Protein AF-A0A553FHE6-F1 (afdb_monomer_lite)

pLDDT: mean 83.71, std 19.69, range [24.98, 98.69]

Foldseek 3Di:
DDDDDPPPDPDDDDDDDDDDDPPDPDPDQPFWFKDWFDKAFFALQAFAFEAAQDVVDQDFALLPDPLNLLLLLLLLHAEYEPPGDPQQLQAQQQLQGRPVVSVCSVGRHHHLLSCLSSCQSRVHAYAAAHNPQPYDLVRNLVSVLVNQLSQHDAAHYEDHEDLLDQAPPNDGSCVQDVALLSVLQVVLVSVVVCCVQRVNHAYEYEAELDADPDCPDRNLCNQVNNPVRHPRHAAYEYEEEQEPDPPDPVSPDDLPDDDDLLDDDLVNLVVVLCCCPVPPLSLLCLLCRLLQRSVVSVPRPSDDHDPRHAYANNEYAYDYSHLQQFQFLSRLNSRLSNVLNQVQPNRYHHHHYHRSCQQFDQAQCPSVSNPYCPVDDQRADGSFTTSNSVSSSQVSVQANQFRMKTWMDTVSADWRDHDPGDIDGQKTKMKTFDPFFIKMKMFRSAQAKRKHQCCSLPDWFWKKWKKDAPDRRDRCRHNVRIDIDIDTDDRMDIHHHSIMMMTGGSRDGPDPPPPPDFRAWDFQRQEAEFEDELADKFKAACVLGTDGPPVVWDKDKAWIRDFDPQWGADPRRIIIGDNNVPDAFDWTWTKMKMATPVGHIDIHIYTYGYHHQQDQQCPLPDGNVRCRVVNAGSNDQQRNPLPDGPVPFPCSSDSPDGPVVVVVVVVVVVVPDDDDDDDDDDDDDDDDDDPPPPPPVPVVVPPPPPDD

Radius of gyration: 31.03 Å; chains: 1; bounding box: 68×96×119 Å

Sequence (708 aa):
MFLDQAKLSRIATAIAFASLNAISTSASAADISVDIGTISQVPPTMIGANTVTRQHLPHHQPWYDDLSINTLTNTNFNLLRYPGGSLGNKFDWTLGVQKQYAHLVDTRQYLPEHTKVATDATDGKTVWMLNVYNETLADTLAALKKARDKGVEVKYIELGNEFYFGTPGGLDYSDEFATGTDYGLEMNTWIAALKAEFPDAVFAVPMTRSPNNDETTRKSKWNDDVDAALIDYDAFTIHVYADISPKDAVTKEFMYAGFDYATLTASEQQAQRDHFTDNADAVKYILGLAEATYDGYLAHPNLWYPEDKDIWFTEFGMRYYPHAVKGTWVEALADFTLYKKLLSQPNATMATEQQFIDLAHGSTSTYANVAIDVGQDLTTTVGALTAEGHAVKAISAMSRDKEIMSTLSFPQASVISPENIAPYSALSGLMFSDSNSSNAVIANLSGQVQTINAASFGAQGAIVTVINAANFYTFITDDSDVTYTSSTMGATLDIPAYALVTIENINSSLDPKDGSINYTPKFTATRIDEAASNSLSHSFNMNRYVNDQNTSDTLTFSLTGVNPSWASINGAGHLEFNATSESIGTTDEIYVRVVDSKGATDYVTFDVEIVDGSIDTDGDNLINDDEFALGLNALNKDTDGDGINDDVDVYPLDADKNESEEKEQEQEQEQATPPVPEVEEKSSGGGSTSLFILLQLAVLTLFRKIKK

Structure (mmCIF, N/CA/C/O backbone):
data_AF-A0A553FHE6-F1
#
_entry.id   AF-A0A553FHE6-F1
#
loop_
_atom_site.group_PDB
_atom_site.id
_atom_site.type_symbol
_atom_site.label_atom_id
_atom_site.label_alt_id
_atom_site.label_comp_id
_atom_site.label_asym_id
_atom_site.label_entity_id
_atom_site.label_seq_id
_atom_site.pdbx_PDB_ins_code
_atom_site.Cartn_x
_atom_site.Cartn_y
_atom_site.Cartn_z
_atom_site.occupancy
_atom_site.B_iso_or_equiv
_atom_site.auth_seq_id
_atom_site.auth_comp_id
_atom_site.auth_asym_id
_atom_site.auth_atom_id
_atom_site.pdbx_PDB_model_num
ATOM 1 N N . MET A 1 1 ? -4.725 1.345 68.237 1.00 30.89 1 MET A N 1
ATOM 2 C CA . MET A 1 1 ? -3.302 1.090 67.918 1.00 30.89 1 MET A CA 1
ATOM 3 C C . MET A 1 1 ? -3.188 -0.396 67.604 1.00 30.89 1 MET A C 1
ATOM 5 O O . MET A 1 1 ? -3.146 -1.175 68.540 1.00 30.89 1 MET A O 1
ATOM 9 N N . PHE A 1 2 ? -3.590 -0.844 66.413 1.00 34.97 2 PHE A N 1
ATOM 10 C CA . PHE A 1 2 ? -2.972 -0.741 65.071 1.00 34.97 2 PHE A CA 1
ATOM 11 C C . PHE A 1 2 ? -1.917 -1.824 64.813 1.00 34.97 2 PHE A C 1
ATOM 13 O O . PHE A 1 2 ? -0.895 -1.816 65.490 1.00 34.97 2 PHE A O 1
ATOM 20 N N . LEU A 1 3 ? -2.225 -2.680 63.823 1.00 27.50 3 LEU A N 1
ATOM 21 C CA . LEU A 1 3 ? -1.398 -3.532 62.937 1.00 27.50 3 LEU A CA 1
ATOM 22 C C . LEU A 1 3 ? -2.197 -4.823 62.654 1.00 27.50 3 LEU A C 1
ATOM 24 O O . LEU A 1 3 ? -2.210 -5.730 63.476 1.00 27.50 3 LEU A O 1
ATOM 28 N N . ASP A 1 4 ? -3.176 -4.807 61.748 1.00 29.78 4 ASP A N 1
ATOM 29 C CA . ASP A 1 4 ? -3.150 -4.767 60.267 1.00 29.78 4 ASP A CA 1
ATOM 30 C C . ASP A 1 4 ? -3.249 -6.185 59.660 1.00 29.78 4 ASP A C 1
ATOM 32 O O . ASP A 1 4 ? -2.328 -6.998 59.718 1.00 29.78 4 ASP A O 1
ATOM 36 N N . GLN A 1 5 ? -4.449 -6.474 59.144 1.00 30.34 5 GLN A N 1
ATOM 37 C CA . GLN A 1 5 ? -4.951 -7.757 58.638 1.00 30.34 5 GLN A CA 1
ATOM 38 C C . GLN A 1 5 ? -4.689 -7.954 57.128 1.00 30.34 5 GLN A C 1
ATOM 40 O O . GLN A 1 5 ? -5.348 -8.766 56.486 1.00 30.34 5 GLN A O 1
ATOM 45 N N . ALA A 1 6 ? -3.724 -7.251 56.535 1.00 30.56 6 ALA A N 1
ATOM 46 C CA . ALA A 1 6 ? -3.589 -7.171 55.078 1.00 30.56 6 ALA A CA 1
ATOM 47 C C . ALA A 1 6 ? -2.609 -8.161 54.397 1.00 30.56 6 ALA A C 1
ATOM 49 O O . ALA A 1 6 ? -2.250 -7.924 53.246 1.00 30.56 6 ALA A O 1
ATOM 50 N N . LYS A 1 7 ? -2.136 -9.256 55.025 1.00 30.44 7 LYS A N 1
ATOM 51 C CA . LYS A 1 7 ? -1.043 -10.065 54.412 1.00 30.44 7 LYS A CA 1
ATOM 52 C C . LYS A 1 7 ? -1.138 -11.594 54.349 1.00 30.44 7 LYS A C 1
ATOM 54 O O . LYS A 1 7 ? -0.184 -12.206 53.884 1.00 30.44 7 LYS A O 1
ATOM 59 N N . LEU A 1 8 ? -2.250 -12.243 54.696 1.00 27.20 8 LEU A N 1
ATOM 60 C CA . LEU A 1 8 ? -2.337 -13.716 54.624 1.00 27.20 8 LEU A CA 1
ATOM 61 C C . LEU A 1 8 ? -3.706 -14.206 54.123 1.00 27.20 8 LEU A C 1
ATOM 63 O O . LEU A 1 8 ? -4.496 -14.718 54.905 1.00 27.20 8 LEU A O 1
ATOM 67 N N . SER A 1 9 ? -3.990 -14.035 52.824 1.00 26.91 9 SER A N 1
ATOM 68 C CA . SER A 1 9 ? -5.034 -14.791 52.091 1.00 26.91 9 SER A CA 1
ATOM 69 C C . SER A 1 9 ? -4.951 -14.590 50.559 1.00 26.91 9 SER A C 1
ATOM 71 O O . SER A 1 9 ? -5.966 -14.478 49.874 1.00 26.91 9 SER A O 1
ATOM 73 N N . ARG A 1 10 ? -3.740 -14.521 49.993 1.00 31.53 10 ARG A N 1
ATOM 74 C CA . ARG A 1 10 ? -3.507 -14.742 48.555 1.00 31.53 10 ARG A CA 1
ATOM 75 C C . ARG A 1 10 ? -2.786 -16.085 48.444 1.00 31.53 10 ARG A C 1
ATOM 77 O O . ARG A 1 10 ? -1.703 -16.190 49.004 1.00 31.53 10 ARG A O 1
ATOM 84 N N . ILE A 1 11 ? -3.448 -17.072 47.829 1.00 31.45 11 ILE A N 1
ATOM 85 C CA . ILE A 1 11 ? -2.994 -18.365 47.252 1.00 31.45 11 ILE A CA 1
ATOM 86 C C . ILE A 1 11 ? -4.160 -19.371 47.390 1.00 31.45 11 ILE A C 1
ATOM 88 O O . ILE A 1 11 ? -4.282 -20.071 48.391 1.00 31.45 11 ILE A O 1
ATOM 92 N N . ALA A 1 12 ? -5.052 -19.342 46.393 1.00 25.69 12 ALA A N 1
ATOM 93 C CA . ALA A 1 12 ? -5.982 -20.388 45.927 1.00 25.69 12 ALA A CA 1
ATOM 94 C C . ALA A 1 12 ? -6.816 -19.734 44.795 1.00 25.69 12 ALA A C 1
ATOM 96 O O . ALA A 1 12 ? -7.727 -18.963 45.075 1.00 25.69 12 ALA A O 1
ATOM 97 N N . THR A 1 13 ? -6.339 -19.719 43.544 1.00 25.38 13 THR A N 1
ATOM 98 C CA . THR A 1 13 ? -6.648 -20.732 42.505 1.00 25.38 13 THR A CA 1
ATOM 99 C C . THR A 1 13 ? -8.164 -20.810 42.276 1.00 25.38 13 THR A C 1
ATOM 101 O O . THR A 1 13 ? -8.889 -21.299 43.132 1.00 25.38 13 THR A O 1
ATOM 104 N N . ALA A 1 14 ? -8.690 -20.104 41.271 1.00 31.12 14 ALA A N 1
ATOM 105 C CA . ALA A 1 14 ? -8.904 -20.593 39.900 1.00 31.12 14 ALA A CA 1
ATOM 106 C C . ALA A 1 14 ? -9.885 -21.782 39.829 1.00 31.12 14 ALA A C 1
ATOM 108 O O . ALA A 1 14 ? -9.728 -22.762 40.550 1.00 31.12 14 ALA A O 1
ATOM 109 N N . ILE A 1 15 ? -10.839 -21.686 38.890 1.00 29.97 15 ILE A N 1
ATOM 110 C CA . ILE A 1 15 ? -11.952 -22.611 38.579 1.00 29.97 15 ILE A CA 1
ATOM 111 C C . ILE A 1 15 ? -13.249 -22.333 39.366 1.00 29.97 15 ILE A C 1
ATOM 113 O O . ILE A 1 15 ? -13.524 -22.970 40.376 1.00 29.97 15 ILE A O 1
ATOM 117 N N . ALA A 1 16 ? -14.081 -21.420 38.844 1.00 24.98 16 ALA A N 1
ATOM 118 C CA . ALA A 1 16 ? -15.548 -21.450 38.983 1.00 24.98 16 ALA A CA 1
ATOM 119 C C . ALA A 1 16 ? -16.230 -20.430 38.040 1.00 24.98 16 ALA A C 1
ATOM 121 O O . ALA A 1 16 ? -16.912 -19.517 38.489 1.00 24.98 16 ALA A O 1
ATOM 122 N N . PHE A 1 17 ? -16.068 -20.590 36.726 1.00 28.86 17 PHE A N 1
ATOM 123 C CA . PHE A 1 17 ? -17.049 -20.088 35.756 1.00 28.86 17 PHE A CA 1
ATOM 124 C C . PHE A 1 17 ? -17.488 -21.267 34.892 1.00 28.86 17 PHE A C 1
ATOM 126 O O . PHE A 1 17 ? -16.955 -21.524 33.820 1.00 28.86 17 PHE A O 1
ATOM 133 N N . ALA A 1 18 ? -18.432 -22.039 35.424 1.00 29.94 18 ALA A N 1
ATOM 134 C CA . ALA A 1 18 ? -19.189 -23.020 34.669 1.00 29.94 18 ALA A CA 1
ATOM 135 C C . ALA A 1 18 ? -20.633 -23.034 35.182 1.00 29.94 18 ALA A C 1
ATOM 137 O O . ALA A 1 18 ? -20.895 -23.273 36.360 1.00 29.94 18 ALA A O 1
ATOM 138 N N . SER A 1 19 ? -21.548 -22.802 34.242 1.00 33.16 19 SER A N 1
ATOM 139 C CA . SER A 1 19 ? -22.974 -23.134 34.271 1.00 33.16 19 SER A CA 1
ATOM 140 C C . SER A 1 19 ? -23.840 -22.515 35.375 1.00 33.16 19 SER A C 1
ATOM 142 O O . SER A 1 19 ? -24.100 -23.133 36.405 1.00 33.16 19 SER A O 1
ATOM 144 N N . LEU A 1 20 ? -24.460 -21.375 35.058 1.00 29.58 20 LEU A N 1
ATOM 145 C CA . LEU A 1 20 ? -25.847 -21.135 35.455 1.00 29.58 20 LEU A CA 1
ATOM 146 C C . LEU A 1 20 ? -26.690 -20.953 34.183 1.00 29.58 20 LEU A C 1
ATOM 148 O O . LEU A 1 20 ? -26.780 -19.866 33.623 1.00 29.58 20 LEU A O 1
ATOM 152 N N . ASN A 1 21 ? -27.296 -22.052 33.725 1.00 34.78 21 ASN A N 1
ATOM 153 C CA . ASN A 1 21 ? -28.362 -22.033 32.726 1.00 34.78 21 ASN A CA 1
ATOM 154 C C . ASN A 1 21 ? -29.609 -21.398 33.352 1.00 34.78 21 ASN A C 1
ATOM 156 O O . ASN A 1 21 ? -30.426 -22.086 33.967 1.00 34.78 21 ASN A O 1
ATOM 160 N N . ALA A 1 22 ? -29.763 -20.088 33.191 1.00 32.66 22 ALA A N 1
ATOM 161 C CA . ALA A 1 22 ? -31.071 -19.461 33.240 1.00 32.66 22 ALA A CA 1
ATOM 162 C C . ALA A 1 22 ? -31.643 -19.503 31.820 1.00 32.66 22 ALA A C 1
ATOM 164 O O . ALA A 1 22 ? -31.190 -18.782 30.937 1.00 32.66 22 ALA A O 1
ATOM 165 N N . ILE A 1 23 ? -32.623 -20.381 31.596 1.00 38.38 23 ILE A N 1
ATOM 166 C CA . ILE A 1 23 ? -33.431 -20.387 30.375 1.00 38.38 23 ILE A CA 1
ATOM 167 C C . ILE A 1 23 ? -34.302 -19.126 30.420 1.00 38.38 23 ILE A C 1
ATOM 169 O O . ILE A 1 23 ? -35.432 -19.147 30.904 1.00 38.38 23 ILE A O 1
ATOM 173 N N . SER A 1 24 ? -33.755 -18.004 29.961 1.00 34.19 24 SER A N 1
ATOM 174 C CA . SER A 1 24 ? -34.553 -16.922 29.410 1.00 34.19 24 SER A CA 1
ATOM 175 C C . SER A 1 24 ? -34.760 -17.251 27.942 1.00 34.19 24 SER A C 1
ATOM 177 O O . SER A 1 24 ? -33.817 -17.212 27.158 1.00 34.19 24 SER A O 1
ATOM 179 N N . THR A 1 25 ? -35.983 -17.596 27.557 1.00 35.34 25 THR A N 1
ATOM 180 C CA . THR A 1 25 ? -36.384 -17.556 26.152 1.00 35.34 25 THR A CA 1
ATOM 181 C C . THR A 1 25 ? -36.431 -16.087 25.732 1.00 35.34 25 THR A C 1
ATOM 183 O O . THR A 1 25 ? -37.493 -15.461 25.755 1.00 35.34 25 THR A O 1
ATOM 186 N N . SER A 1 26 ? -35.269 -15.507 25.433 1.00 38.03 26 SER A N 1
ATOM 187 C CA . SER A 1 26 ? -35.183 -14.327 24.587 1.00 38.03 26 SER A CA 1
ATOM 188 C C . SER A 1 26 ? -35.699 -14.747 23.216 1.00 38.03 26 SER A C 1
ATOM 190 O O . SER A 1 26 ? -35.293 -15.774 22.674 1.00 38.03 26 SER A O 1
ATOM 192 N N . ALA A 1 27 ? -36.650 -13.992 22.667 1.00 33.59 27 ALA A N 1
ATOM 193 C CA . ALA A 1 27 ? -36.880 -14.037 21.230 1.00 33.59 27 ALA A CA 1
ATOM 194 C C . ALA A 1 27 ? -35.509 -13.847 20.564 1.00 33.59 27 ALA A C 1
ATOM 196 O O . ALA A 1 27 ? -34.800 -12.917 20.961 1.00 33.59 27 ALA A O 1
ATOM 197 N N . SER A 1 28 ? -35.090 -14.749 19.665 1.00 44.62 28 SER A N 1
ATOM 198 C CA . SER A 1 28 ? -33.791 -14.573 19.015 1.00 44.62 28 SER A CA 1
ATOM 199 C C . SER A 1 28 ? -33.826 -13.214 18.326 1.00 44.62 28 SER A C 1
ATOM 201 O O . SER A 1 28 ? -34.772 -12.908 17.592 1.00 44.62 28 SER A O 1
ATOM 203 N N . ALA A 1 29 ? -32.851 -12.357 18.629 1.00 55.72 29 ALA A N 1
ATOM 204 C CA . ALA A 1 29 ? -32.592 -11.233 17.749 1.00 55.72 29 ALA A CA 1
ATOM 205 C C . ALA A 1 29 ? -32.415 -11.827 16.345 1.00 55.72 29 ALA A C 1
ATOM 207 O O . ALA A 1 29 ? -31.837 -12.907 16.210 1.00 55.72 29 ALA A O 1
ATOM 208 N N . ALA A 1 30 ? -33.016 -11.211 15.329 1.00 63.50 30 ALA A N 1
ATOM 209 C CA . ALA A 1 30 ? -32.746 -11.641 13.966 1.00 63.50 30 ALA A CA 1
ATOM 210 C C . ALA A 1 30 ? -31.237 -11.502 13.729 1.00 63.50 30 ALA A C 1
ATOM 212 O O . ALA A 1 30 ? -30.673 -10.464 14.083 1.00 63.50 30 ALA A O 1
ATOM 213 N N . ASP A 1 31 ? -30.609 -12.543 13.185 1.00 82.75 31 ASP A N 1
ATOM 214 C CA . ASP A 1 31 ? -29.188 -12.516 12.851 1.00 82.75 31 ASP A CA 1
ATOM 215 C C . ASP A 1 31 ? -28.891 -11.309 11.947 1.00 82.75 31 ASP A C 1
ATOM 217 O O . ASP A 1 31 ? -29.689 -10.959 11.070 1.00 82.75 31 ASP A O 1
ATOM 221 N N . ILE A 1 32 ? -27.754 -10.654 12.179 1.00 92.69 32 ILE A N 1
ATOM 222 C CA . ILE A 1 32 ? -27.367 -9.430 11.473 1.00 92.69 32 ILE A CA 1
ATOM 223 C C . ILE A 1 32 ? -27.063 -9.772 10.010 1.00 92.69 32 ILE A C 1
ATOM 225 O O . ILE A 1 32 ? -26.265 -10.670 9.741 1.00 92.69 32 ILE A O 1
ATOM 229 N N . SER A 1 33 ? -27.687 -9.076 9.058 1.00 93.12 33 SER A N 1
ATOM 230 C CA . SER A 1 33 ? -27.331 -9.174 7.640 1.00 93.12 33 SER A CA 1
ATOM 231 C C . SER A 1 33 ? -26.132 -8.287 7.322 1.00 93.12 33 SER A C 1
ATOM 233 O O . SER A 1 33 ? -25.866 -7.306 8.021 1.00 93.12 33 SER A O 1
ATOM 235 N N . VAL A 1 34 ? -25.418 -8.632 6.253 1.00 93.88 34 VAL A N 1
ATOM 236 C CA . VAL A 1 34 ? -24.319 -7.821 5.725 1.00 93.88 34 VAL A CA 1
ATOM 237 C C . VAL A 1 34 ? -24.749 -7.216 4.400 1.00 93.88 34 VAL A C 1
ATOM 239 O O . VAL A 1 34 ? -25.096 -7.942 3.471 1.00 93.88 34 VAL A O 1
ATOM 242 N N . ASP A 1 35 ? -24.699 -5.892 4.328 1.00 94.19 35 ASP A N 1
ATOM 243 C CA . ASP A 1 35 ? -24.968 -5.129 3.117 1.00 94.19 35 ASP A CA 1
ATOM 244 C C . ASP A 1 35 ? -23.630 -4.629 2.554 1.00 94.19 35 ASP A C 1
ATOM 246 O O . ASP A 1 35 ? -22.857 -3.965 3.256 1.00 94.19 35 ASP A O 1
ATOM 250 N N . ILE A 1 36 ? -23.367 -4.953 1.286 1.00 92.94 36 ILE A N 1
ATOM 251 C CA . ILE A 1 36 ? -22.169 -4.534 0.548 1.00 92.94 36 ILE A CA 1
ATOM 252 C C . ILE A 1 36 ? -22.394 -3.112 0.025 1.00 92.94 36 ILE A C 1
ATOM 254 O O . ILE A 1 36 ? -23.430 -2.821 -0.579 1.00 92.94 36 ILE A O 1
ATOM 258 N N . GLY A 1 37 ? -21.443 -2.220 0.295 1.00 92.25 37 GLY A N 1
ATOM 259 C CA . GLY A 1 37 ? -21.470 -0.837 -0.161 1.00 92.25 37 GLY A CA 1
ATOM 260 C C . GLY A 1 37 ? -21.108 -0.678 -1.639 1.00 92.25 37 GLY A C 1
ATOM 261 O O . GLY A 1 37 ? -21.173 -1.608 -2.441 1.00 92.25 37 GLY A O 1
ATOM 262 N N . THR A 1 38 ? -20.699 0.534 -2.010 1.00 90.81 38 THR A N 1
ATOM 263 C CA . THR A 1 38 ? -20.151 0.798 -3.347 1.00 90.81 38 THR A CA 1
ATOM 264 C C . THR A 1 38 ? -18.891 -0.034 -3.571 1.00 90.81 38 THR A C 1
ATOM 266 O O . THR A 1 38 ? -18.086 -0.206 -2.654 1.00 90.81 38 THR A O 1
ATOM 269 N N . ILE A 1 39 ? -18.750 -0.564 -4.783 1.00 91.75 39 ILE A N 1
ATOM 270 C CA . ILE A 1 39 ? -17.574 -1.304 -5.229 1.00 91.75 39 ILE A CA 1
ATOM 271 C C . ILE A 1 39 ? -16.601 -0.305 -5.857 1.00 91.75 39 ILE A C 1
ATOM 273 O O . ILE A 1 39 ? -17.001 0.450 -6.745 1.00 91.75 39 ILE A O 1
ATOM 277 N N . SER A 1 40 ? -15.349 -0.323 -5.409 1.00 90.19 40 SER A N 1
ATOM 278 C CA . SER A 1 40 ? -14.265 0.498 -5.953 1.00 90.19 40 SER A CA 1
ATOM 279 C C . SER A 1 40 ? -13.120 -0.390 -6.425 1.00 90.19 40 SER A C 1
ATOM 281 O O . SER A 1 40 ? -12.768 -1.360 -5.750 1.00 90.19 40 SER A O 1
ATOM 283 N N . GLN A 1 41 ? -12.538 -0.049 -7.576 1.00 90.69 41 GLN A N 1
ATOM 284 C CA . GLN A 1 41 ? -11.264 -0.617 -8.003 1.00 90.69 41 GLN A CA 1
ATOM 285 C C . GLN A 1 41 ? -10.139 0.060 -7.224 1.00 90.69 41 GLN A C 1
ATOM 287 O O . GLN A 1 41 ? -10.150 1.275 -7.026 1.00 90.69 41 GLN A O 1
ATOM 292 N N . VAL A 1 42 ? -9.181 -0.737 -6.780 1.00 90.06 42 VAL A N 1
ATOM 293 C CA . VAL A 1 42 ? -8.046 -0.304 -5.972 1.00 90.06 42 VAL A CA 1
ATOM 294 C C . VAL A 1 42 ? -6.778 -0.918 -6.539 1.00 90.06 42 VAL A C 1
ATOM 296 O O . VAL A 1 42 ? -6.818 -2.045 -7.031 1.00 90.06 42 VAL A O 1
ATOM 299 N N . PRO A 1 43 ? -5.650 -0.193 -6.513 1.00 86.44 43 PRO A N 1
ATOM 300 C CA . PRO A 1 43 ? -4.389 -0.761 -6.942 1.00 86.44 43 PRO A CA 1
ATOM 301 C C . PRO A 1 43 ? -4.018 -1.935 -6.025 1.00 86.44 43 PRO A C 1
ATOM 303 O O . PRO A 1 43 ? -4.417 -1.946 -4.854 1.00 86.44 43 PRO A O 1
ATOM 306 N N . PRO A 1 44 ? -3.157 -2.857 -6.491 1.00 79.06 44 PRO A N 1
ATOM 307 C CA . PRO A 1 44 ? -2.581 -3.896 -5.636 1.00 79.06 44 PRO A CA 1
ATOM 308 C C . PRO A 1 44 ? -1.963 -3.334 -4.345 1.00 79.06 44 PRO A C 1
ATOM 310 O O . PRO A 1 44 ? -1.881 -4.023 -3.338 1.00 79.06 44 PRO A O 1
ATOM 313 N N . THR A 1 45 ? -1.557 -2.061 -4.361 1.00 77.12 45 THR A N 1
ATOM 314 C CA . THR A 1 45 ? -0.795 -1.348 -3.329 1.00 77.12 45 THR A CA 1
ATOM 315 C C . THR A 1 45 ? -1.637 -0.449 -2.438 1.00 77.12 45 THR A C 1
ATOM 317 O O . THR A 1 45 ? -1.250 0.673 -2.122 1.00 77.12 45 THR A O 1
ATOM 320 N N . MET A 1 46 ? -2.829 -0.877 -2.065 1.00 88.38 46 MET A N 1
ATOM 321 C CA . MET A 1 46 ? -3.736 -0.006 -1.322 1.00 88.38 46 MET A CA 1
ATOM 322 C C . MET A 1 46 ? -3.306 0.229 0.135 1.00 88.38 46 MET A C 1
ATOM 324 O O . MET A 1 46 ? -3.602 1.288 0.685 1.00 88.38 46 MET A O 1
ATOM 328 N N . ILE A 1 47 ? -2.634 -0.740 0.764 1.00 92.56 47 ILE A N 1
ATOM 329 C CA . ILE A 1 47 ? -2.379 -0.767 2.211 1.00 92.56 47 ILE A CA 1
ATOM 330 C C . ILE A 1 47 ? -0.876 -0.686 2.472 1.00 92.56 47 ILE A C 1
ATOM 332 O O . ILE A 1 47 ? -0.106 -1.545 2.039 1.00 92.56 47 ILE A O 1
ATOM 336 N N . GLY A 1 48 ? -0.448 0.343 3.200 1.00 93.00 48 GLY A N 1
ATOM 337 C CA . GLY A 1 48 ? 0.968 0.586 3.451 1.00 93.00 48 GLY A CA 1
ATOM 338 C C . GLY A 1 48 ? 1.301 1.262 4.767 1.00 93.00 48 GLY A C 1
ATOM 339 O O . GLY A 1 48 ? 0.450 1.474 5.631 1.00 93.00 48 GLY A O 1
ATOM 340 N N . ALA A 1 49 ? 2.564 1.663 4.879 1.00 92.81 49 ALA A N 1
ATOM 341 C CA . ALA A 1 49 ? 3.084 2.428 6.003 1.00 92.81 49 ALA A CA 1
ATOM 342 C C . ALA A 1 49 ? 4.010 3.558 5.536 1.00 92.81 49 ALA A C 1
ATOM 344 O O . ALA A 1 49 ? 4.769 3.425 4.569 1.00 92.81 49 ALA A O 1
ATOM 345 N N . ASN A 1 50 ? 3.976 4.684 6.250 1.00 93.00 50 ASN A N 1
ATOM 346 C CA . ASN A 1 50 ? 4.877 5.800 6.000 1.00 93.00 50 ASN A CA 1
ATOM 347 C C . ASN A 1 50 ? 6.232 5.592 6.685 1.00 93.00 50 ASN A C 1
ATOM 349 O O . ASN A 1 50 ? 6.308 5.329 7.887 1.00 93.00 50 ASN A O 1
ATOM 353 N N . THR A 1 51 ? 7.322 5.759 5.937 1.00 87.69 51 THR A N 1
ATOM 354 C CA . THR A 1 51 ? 8.692 5.504 6.405 1.00 87.69 51 THR A CA 1
ATOM 355 C C . THR A 1 51 ? 9.441 6.812 6.611 1.00 87.69 51 THR A C 1
ATOM 357 O O . THR A 1 51 ? 10.342 7.171 5.862 1.00 87.69 51 THR A O 1
ATOM 360 N N . VAL A 1 52 ? 9.078 7.562 7.655 1.00 78.56 52 VAL A N 1
ATOM 361 C CA . VAL A 1 52 ? 9.749 8.835 7.954 1.00 78.56 52 VAL A CA 1
ATOM 362 C C . VAL A 1 52 ? 11.203 8.589 8.354 1.00 78.56 52 VAL A C 1
ATOM 364 O O . VAL A 1 52 ? 11.496 8.091 9.444 1.00 78.56 52 VAL A O 1
ATOM 367 N N . THR A 1 53 ? 12.143 8.999 7.503 1.00 73.38 53 THR A N 1
ATOM 368 C CA . THR A 1 53 ? 13.573 8.814 7.780 1.00 73.38 53 THR A CA 1
ATOM 369 C C . THR A 1 53 ? 14.044 9.720 8.928 1.00 73.38 53 THR A C 1
ATOM 371 O O . THR A 1 53 ? 14.259 10.925 8.783 1.00 73.38 53 THR A O 1
ATOM 374 N N . ARG A 1 54 ? 14.214 9.148 10.126 1.00 70.88 54 ARG A N 1
ATOM 375 C CA . ARG A 1 54 ? 14.636 9.868 11.341 1.00 70.88 54 ARG A CA 1
ATOM 376 C C . ARG A 1 54 ? 16.138 9.726 11.593 1.00 70.88 54 ARG A C 1
ATOM 378 O O . ARG A 1 54 ? 16.543 9.163 12.606 1.00 70.88 54 ARG A O 1
ATOM 385 N N . GLN A 1 55 ? 16.986 10.315 10.741 1.00 68.75 55 GLN A N 1
ATOM 386 C CA . GLN A 1 55 ? 18.452 10.206 10.898 1.00 68.75 55 GLN A CA 1
ATOM 387 C C . GLN A 1 55 ? 19.009 10.880 12.167 1.00 68.75 55 GLN A C 1
ATOM 389 O O . GLN A 1 55 ? 20.209 10.798 12.399 1.00 68.75 55 GLN A O 1
ATOM 394 N N . HIS A 1 56 ? 18.193 11.526 13.008 1.00 57.34 56 HIS A N 1
ATOM 395 C CA . HIS A 1 56 ? 18.615 11.981 14.338 1.00 57.34 56 HIS A CA 1
ATOM 396 C C . HIS A 1 56 ? 18.687 10.837 15.364 1.00 57.34 56 HIS A C 1
ATOM 398 O O . HIS A 1 56 ? 19.419 10.954 16.348 1.00 57.34 56 HIS A O 1
ATOM 404 N N . LEU A 1 57 ? 17.979 9.727 15.135 1.00 62.00 57 LEU A N 1
ATOM 405 C CA . LEU A 1 57 ? 18.012 8.550 16.000 1.00 62.00 57 LEU A CA 1
ATOM 406 C C . LEU A 1 57 ? 19.226 7.659 15.662 1.00 62.00 57 LEU A C 1
ATOM 408 O O . LEU A 1 57 ? 19.669 7.639 14.513 1.00 62.00 57 LEU A O 1
ATOM 412 N N . PRO A 1 58 ? 19.812 6.948 16.642 1.00 54.31 58 PRO A N 1
ATOM 413 C CA . PRO A 1 58 ? 21.075 6.216 16.485 1.00 54.31 58 PRO A CA 1
ATOM 414 C C . PRO A 1 58 ? 21.011 4.918 15.648 1.00 54.31 58 PRO A C 1
ATOM 416 O O . PRO A 1 58 ? 21.888 4.073 15.795 1.00 54.31 58 PRO A O 1
ATOM 419 N N . HIS A 1 59 ? 20.028 4.748 14.762 1.00 56.66 59 HIS A N 1
ATOM 420 C CA . HIS A 1 59 ? 19.787 3.480 14.062 1.00 56.66 59 HIS A CA 1
ATOM 421 C C . HIS A 1 59 ? 20.462 3.372 12.683 1.00 56.66 59 HIS A C 1
ATOM 423 O O . HIS A 1 59 ? 20.833 4.374 12.063 1.00 56.66 59 HIS A O 1
ATOM 429 N N . HIS A 1 60 ? 20.650 2.113 12.271 1.00 60.94 60 HIS A N 1
ATOM 430 C CA . HIS A 1 60 ? 21.324 1.640 11.059 1.00 60.94 60 HIS A CA 1
ATOM 431 C C . HIS A 1 60 ? 20.410 1.756 9.819 1.00 60.94 60 HIS A C 1
ATOM 433 O O . HIS A 1 60 ? 19.291 2.252 9.917 1.00 60.94 60 HIS A O 1
ATOM 439 N N . GLN A 1 61 ? 20.906 1.353 8.643 1.00 69.38 61 GLN A N 1
ATOM 440 C CA . GLN A 1 61 ? 20.134 1.314 7.394 1.00 69.38 61 GLN A CA 1
ATOM 441 C C . GLN A 1 61 ? 18.944 0.337 7.537 1.00 69.38 61 GLN A C 1
ATOM 443 O O . GLN A 1 61 ? 19.195 -0.864 7.636 1.00 69.38 61 GLN A O 1
ATOM 448 N N . PRO A 1 62 ? 17.679 0.803 7.542 1.00 69.81 62 PRO A N 1
ATOM 449 C CA . PRO A 1 62 ? 16.529 -0.008 7.942 1.00 69.81 62 PRO A CA 1
ATOM 450 C C . PRO A 1 62 ? 16.280 -1.170 6.985 1.00 69.81 62 PRO A C 1
ATOM 452 O O . PRO A 1 62 ? 15.870 -2.248 7.372 1.00 69.81 62 PRO A O 1
ATOM 455 N N . TRP A 1 63 ? 16.585 -0.981 5.705 1.00 79.38 63 TRP A N 1
ATOM 456 C CA . TRP A 1 63 ? 16.336 -1.992 4.682 1.00 79.38 63 TRP A CA 1
ATOM 457 C C . TRP A 1 63 ? 17.312 -3.172 4.734 1.00 79.38 63 TRP A C 1
ATOM 459 O O . TRP A 1 63 ? 17.157 -4.112 3.969 1.00 79.38 63 TRP A O 1
ATOM 469 N N . TYR A 1 64 ? 18.307 -3.135 5.626 1.00 78.00 64 TYR A N 1
ATOM 470 C CA . TYR A 1 64 ? 19.295 -4.202 5.799 1.00 78.00 64 TYR A CA 1
ATOM 471 C C . TYR A 1 64 ? 19.368 -4.722 7.237 1.00 78.00 64 TYR A C 1
ATOM 473 O O . TYR A 1 64 ? 20.315 -5.431 7.579 1.00 78.00 64 TYR A O 1
ATOM 481 N N . ASP A 1 65 ? 18.417 -4.349 8.096 1.00 82.38 65 ASP A N 1
ATOM 482 C CA . ASP A 1 65 ? 18.310 -4.923 9.432 1.00 82.38 65 ASP A CA 1
ATOM 483 C C . ASP A 1 65 ? 17.119 -5.884 9.525 1.00 82.38 65 ASP A C 1
ATOM 485 O O . ASP A 1 65 ? 16.026 -5.608 9.026 1.00 82.38 65 ASP A O 1
ATOM 489 N N . ASP A 1 66 ? 17.346 -7.024 10.181 1.00 85.94 66 ASP A N 1
ATOM 490 C CA . ASP A 1 66 ? 16.353 -8.095 10.286 1.00 85.94 66 ASP A CA 1
ATOM 491 C C . ASP A 1 66 ? 15.072 -7.631 10.988 1.00 85.94 66 ASP A C 1
ATOM 493 O O . ASP A 1 66 ? 13.994 -8.118 10.673 1.00 85.94 66 ASP A O 1
ATOM 497 N N . LEU A 1 67 ? 15.153 -6.692 11.938 1.00 85.62 67 LEU A N 1
ATOM 498 C CA . LEU A 1 67 ? 13.981 -6.211 12.672 1.00 85.62 67 LEU A CA 1
ATOM 499 C C . LEU A 1 67 ? 13.021 -5.471 11.735 1.00 85.62 67 LEU A C 1
ATOM 501 O O . LEU A 1 67 ? 11.817 -5.732 11.758 1.00 85.62 67 LEU A O 1
ATOM 505 N N . SER A 1 68 ? 13.542 -4.584 10.894 1.00 86.19 68 SER A N 1
ATOM 506 C CA . SER A 1 68 ? 12.757 -3.869 9.894 1.00 86.19 68 SER A CA 1
ATOM 507 C C . SER A 1 68 ? 12.155 -4.832 8.868 1.00 86.19 68 SER A C 1
ATOM 509 O O . SER A 1 68 ? 10.946 -4.793 8.650 1.00 86.19 68 SER A O 1
ATOM 511 N N . ILE A 1 69 ? 12.946 -5.749 8.295 1.00 88.06 69 ILE A N 1
ATOM 512 C CA . ILE A 1 69 ? 12.441 -6.734 7.316 1.00 88.06 69 ILE A CA 1
ATOM 513 C C . ILE A 1 69 ? 11.403 -7.679 7.940 1.00 88.06 69 ILE A C 1
ATOM 515 O O . ILE A 1 69 ? 10.368 -7.958 7.331 1.00 88.06 69 ILE A O 1
ATOM 519 N N . ASN A 1 70 ? 11.609 -8.112 9.184 1.00 89.69 70 ASN A N 1
ATOM 520 C CA . ASN A 1 70 ? 10.622 -8.907 9.914 1.00 89.69 70 ASN A CA 1
ATOM 521 C C . ASN A 1 70 ? 9.348 -8.103 10.194 1.00 89.69 70 ASN A C 1
ATOM 523 O O . ASN A 1 70 ? 8.256 -8.643 10.093 1.00 89.69 70 ASN A O 1
ATOM 527 N N . THR A 1 71 ? 9.450 -6.807 10.502 1.00 89.44 71 THR A N 1
ATOM 528 C CA . THR A 1 71 ? 8.267 -5.951 10.701 1.00 89.44 71 THR A CA 1
ATOM 529 C C . THR A 1 71 ? 7.453 -5.840 9.412 1.00 89.44 71 THR A C 1
ATOM 531 O O . THR A 1 71 ? 6.234 -6.006 9.442 1.00 89.44 71 THR A O 1
ATOM 534 N N . LEU A 1 72 ? 8.120 -5.621 8.275 1.00 89.25 72 LEU A N 1
ATOM 535 C CA . LEU A 1 72 ? 7.492 -5.585 6.951 1.00 89.25 72 LEU A CA 1
ATOM 536 C C . LEU A 1 72 ? 6.741 -6.887 6.645 1.00 89.25 72 LEU A C 1
ATOM 538 O O . LEU A 1 72 ? 5.544 -6.878 6.367 1.00 89.25 72 LEU A O 1
ATOM 542 N N . THR A 1 73 ? 7.429 -8.020 6.766 1.00 90.31 73 THR A N 1
ATOM 543 C CA . THR A 1 73 ? 6.855 -9.339 6.460 1.00 90.31 73 THR A CA 1
ATOM 544 C C . THR A 1 73 ? 5.757 -9.745 7.450 1.00 90.31 73 THR A C 1
ATOM 546 O O . THR A 1 73 ? 4.731 -10.284 7.042 1.00 90.31 73 THR A O 1
ATOM 549 N N . ASN A 1 74 ? 5.897 -9.425 8.742 1.00 91.81 74 ASN A N 1
ATOM 550 C CA . ASN A 1 74 ? 4.911 -9.777 9.771 1.00 91.81 74 ASN A CA 1
ATOM 551 C C . ASN A 1 74 ? 3.618 -8.959 9.695 1.00 91.81 74 ASN A C 1
ATOM 553 O O . ASN A 1 74 ? 2.561 -9.469 10.079 1.00 91.81 74 ASN A O 1
ATOM 557 N N . THR A 1 75 ? 3.698 -7.702 9.253 1.00 92.06 75 THR A N 1
ATOM 558 C CA . THR A 1 75 ? 2.531 -6.822 9.053 1.00 92.06 75 THR A CA 1
ATOM 559 C C . THR A 1 75 ? 1.876 -7.020 7.690 1.00 92.06 75 THR A C 1
ATOM 561 O O . THR A 1 75 ? 0.713 -6.658 7.522 1.00 92.06 75 THR A O 1
ATOM 564 N N . ASN A 1 76 ? 2.585 -7.636 6.740 1.00 89.81 76 ASN A N 1
ATOM 565 C CA . ASN A 1 76 ? 2.069 -8.056 5.438 1.00 89.81 76 ASN A CA 1
ATOM 566 C C . ASN A 1 76 ? 1.495 -6.915 4.574 1.00 89.81 76 ASN A C 1
ATOM 568 O O . ASN A 1 76 ? 0.735 -7.176 3.643 1.00 89.81 76 ASN A O 1
ATOM 572 N N . PHE A 1 77 ? 1.815 -5.653 4.882 1.00 90.56 77 PHE A N 1
ATOM 573 C CA . PHE A 1 77 ? 1.479 -4.534 4.004 1.00 90.56 77 PHE A CA 1
ATOM 574 C C . PHE A 1 77 ? 2.418 -4.534 2.790 1.00 90.56 77 PHE A C 1
ATOM 576 O O . PHE A 1 77 ? 3.540 -5.036 2.861 1.00 90.56 77 PHE A O 1
ATOM 583 N N . ASN A 1 78 ? 1.982 -3.945 1.679 1.00 88.12 78 ASN A N 1
ATOM 584 C CA . ASN A 1 78 ? 2.698 -4.007 0.401 1.00 88.12 78 ASN A CA 1
ATOM 585 C C . ASN A 1 78 ? 2.899 -2.625 -0.246 1.00 88.12 78 ASN A C 1
ATOM 587 O O . ASN A 1 78 ? 3.132 -2.513 -1.448 1.00 88.12 78 ASN A O 1
ATOM 591 N N . LEU A 1 79 ? 2.833 -1.558 0.551 1.00 91.81 79 LEU A N 1
ATOM 592 C CA . LEU A 1 79 ? 3.175 -0.209 0.119 1.00 91.81 79 LEU A CA 1
ATOM 593 C C . LEU A 1 79 ? 4.057 0.509 1.149 1.00 91.81 79 LEU A C 1
ATOM 595 O O . LEU A 1 79 ? 3.712 0.631 2.325 1.00 91.81 79 LEU A O 1
ATOM 599 N N . LEU A 1 80 ? 5.185 1.045 0.690 1.00 91.81 80 LEU A N 1
ATOM 600 C CA . LEU A 1 80 ? 6.085 1.883 1.480 1.00 91.81 80 LEU A CA 1
ATOM 601 C C . LEU A 1 80 ? 6.056 3.310 0.956 1.00 91.81 80 LEU A C 1
ATOM 603 O O . LEU A 1 80 ? 6.457 3.568 -0.175 1.00 91.81 80 LEU A O 1
ATOM 607 N N . ARG A 1 81 ? 5.663 4.278 1.782 1.00 94.50 81 ARG A N 1
ATOM 608 C CA . ARG A 1 81 ? 5.903 5.686 1.448 1.00 94.50 81 ARG A CA 1
ATOM 609 C C . ARG A 1 81 ? 7.283 6.101 1.924 1.00 94.50 81 ARG A C 1
ATOM 611 O O . ARG A 1 81 ? 7.575 6.009 3.114 1.00 94.50 81 ARG A O 1
ATOM 618 N N . TYR A 1 82 ? 8.121 6.583 1.013 1.00 93.12 82 TYR A N 1
ATOM 619 C CA . TYR A 1 82 ? 9.540 6.848 1.242 1.00 93.12 82 TYR A CA 1
ATOM 620 C C . TYR A 1 82 ? 9.967 8.193 0.623 1.00 93.12 82 TYR A C 1
ATOM 622 O O . TYR A 1 82 ? 9.509 8.522 -0.468 1.00 93.12 82 TYR A O 1
ATOM 630 N N . PRO A 1 83 ? 10.864 8.978 1.259 1.00 91.38 83 PRO A N 1
ATOM 631 C CA . PRO A 1 83 ? 11.415 8.838 2.611 1.00 91.38 83 PRO A CA 1
ATOM 632 C C . PRO A 1 83 ? 10.531 9.499 3.690 1.00 91.38 83 PRO A C 1
ATOM 634 O O . PRO A 1 83 ? 10.970 9.663 4.831 1.00 91.38 83 PRO A O 1
ATOM 637 N N . GLY A 1 84 ? 9.321 9.922 3.307 1.00 90.56 84 GLY A N 1
ATOM 638 C CA . GLY A 1 84 ? 8.204 10.236 4.193 1.00 90.56 84 GLY A CA 1
ATOM 639 C C . GLY A 1 84 ? 8.263 11.572 4.944 1.00 90.56 84 GLY A C 1
ATOM 640 O O . GLY A 1 84 ? 9.266 11.962 5.552 1.00 90.56 84 GLY A O 1
ATOM 641 N N . GLY A 1 85 ? 7.111 12.241 4.993 1.00 89.06 85 GLY A N 1
ATOM 642 C CA . GLY A 1 85 ? 6.823 13.350 5.900 1.00 89.06 85 GLY A CA 1
ATOM 643 C C . GLY A 1 85 ? 7.599 14.639 5.653 1.00 89.06 85 GLY A C 1
ATOM 644 O O . GLY A 1 85 ? 8.347 14.803 4.690 1.00 89.06 85 GLY A O 1
ATOM 645 N N . SER A 1 86 ? 7.468 15.585 6.588 1.00 88.50 86 SER A N 1
ATOM 646 C CA . SER A 1 86 ? 8.164 16.884 6.517 1.00 88.50 86 SER A CA 1
ATOM 647 C C . SER A 1 86 ? 9.697 16.765 6.458 1.00 88.50 86 SER A C 1
ATOM 649 O O . SER A 1 86 ? 10.377 17.703 6.041 1.00 88.50 86 SER A O 1
ATOM 651 N N . LEU A 1 87 ? 10.260 15.636 6.904 1.00 86.94 87 LEU A N 1
ATOM 652 C CA . LEU A 1 87 ? 11.693 15.350 6.801 1.00 86.94 87 LEU A CA 1
ATOM 653 C C . LEU A 1 87 ? 12.107 14.971 5.370 1.00 86.94 87 LEU A C 1
ATOM 655 O O . LEU A 1 87 ? 13.241 15.258 4.986 1.00 86.94 87 LEU A O 1
ATOM 659 N N . GLY A 1 88 ? 11.190 14.424 4.570 1.00 91.44 88 GLY A N 1
ATOM 660 C CA . GLY A 1 88 ? 11.389 14.162 3.147 1.00 91.44 88 GLY A CA 1
ATOM 661 C C . GLY A 1 88 ? 11.645 15.430 2.328 1.00 91.44 88 GLY A C 1
ATOM 662 O O . GLY A 1 88 ? 12.534 15.431 1.486 1.00 91.44 88 GLY A O 1
ATOM 663 N N . ASN A 1 89 ? 11.035 16.569 2.683 1.00 93.62 89 ASN A N 1
ATOM 664 C CA . ASN A 1 89 ? 11.333 17.890 2.086 1.00 93.62 89 ASN A CA 1
ATOM 665 C C . ASN A 1 89 ? 12.753 18.424 2.407 1.00 93.62 89 ASN A C 1
ATOM 667 O O . ASN A 1 89 ? 13.099 19.555 2.071 1.00 93.62 89 ASN A O 1
ATOM 671 N N . LYS A 1 90 ? 13.572 17.654 3.133 1.00 91.44 90 LYS A N 1
ATOM 672 C CA . LYS A 1 90 ? 14.985 17.949 3.430 1.00 91.44 90 LYS A CA 1
ATOM 673 C C . LYS A 1 90 ? 15.918 16.863 2.910 1.00 91.44 90 LYS A C 1
ATOM 675 O O . LYS A 1 90 ? 17.112 16.903 3.219 1.00 91.44 90 LYS A O 1
ATOM 680 N N . PHE A 1 91 ? 15.375 15.859 2.230 1.00 92.94 91 PHE A N 1
ATOM 681 C CA . PHE A 1 91 ? 16.107 14.678 1.820 1.00 92.94 91 PHE A CA 1
ATOM 682 C C . PHE A 1 91 ? 17.055 15.003 0.672 1.00 92.94 91 PHE A C 1
ATOM 684 O O . PHE A 1 91 ? 16.664 15.667 -0.286 1.00 92.94 91 PHE A O 1
ATOM 691 N N . ASP A 1 92 ? 18.301 14.561 0.803 1.00 94.19 92 ASP A N 1
ATOM 692 C CA . ASP A 1 92 ? 19.280 14.602 -0.266 1.00 94.19 92 ASP A CA 1
ATOM 693 C C . ASP A 1 92 ? 19.215 13.301 -1.060 1.00 94.19 92 ASP A C 1
ATOM 695 O O . ASP A 1 92 ? 19.611 12.243 -0.561 1.00 94.19 92 ASP A O 1
ATOM 699 N N . TRP A 1 93 ? 18.701 13.371 -2.284 1.00 93.62 93 TRP A N 1
ATOM 700 C CA . TRP A 1 93 ? 18.452 12.180 -3.100 1.00 93.62 93 TRP A CA 1
ATOM 701 C C . TRP A 1 93 ? 19.741 11.509 -3.578 1.00 93.62 93 TRP A C 1
ATOM 703 O O . TRP A 1 93 ? 19.766 10.298 -3.788 1.00 93.62 93 TRP A O 1
ATOM 713 N N . THR A 1 94 ? 20.837 12.263 -3.693 1.00 91.00 94 THR A N 1
ATOM 714 C CA . THR A 1 94 ? 22.133 11.707 -4.104 1.00 91.00 94 THR A CA 1
ATOM 715 C C . THR A 1 94 ? 22.852 11.010 -2.959 1.00 91.00 94 THR A C 1
ATOM 717 O O . THR A 1 94 ? 23.542 10.012 -3.177 1.00 91.00 94 THR A O 1
ATOM 720 N N . LEU A 1 95 ? 22.696 11.536 -1.742 1.00 91.19 95 LEU A N 1
ATOM 721 C CA . LEU A 1 95 ? 23.365 11.026 -0.554 1.00 91.19 95 LEU A CA 1
ATOM 722 C C . LEU A 1 95 ? 22.511 10.028 0.225 1.00 91.19 95 LEU A C 1
ATOM 724 O O . LEU A 1 95 ? 23.067 9.288 1.030 1.00 91.19 95 LEU A O 1
ATOM 728 N N . GLY A 1 96 ? 21.195 9.988 0.022 1.00 89.94 96 GLY A N 1
ATOM 729 C CA . GLY A 1 96 ? 20.290 9.116 0.769 1.00 89.94 96 GLY A CA 1
ATOM 730 C C . GLY A 1 96 ? 20.127 9.533 2.236 1.00 89.94 96 GLY A C 1
ATOM 731 O O . GLY A 1 96 ? 19.911 8.686 3.101 1.00 89.94 96 GLY A O 1
ATOM 732 N N . VAL A 1 97 ? 20.295 10.817 2.559 1.00 89.75 97 VAL A N 1
ATOM 733 C CA . VAL A 1 97 ? 20.182 11.358 3.926 1.00 89.75 97 VAL A CA 1
ATOM 734 C C . VAL A 1 97 ? 19.571 12.747 3.894 1.00 89.75 97 VAL A C 1
ATOM 736 O O . VAL A 1 97 ? 19.692 13.446 2.899 1.00 89.75 97 VAL A O 1
ATOM 739 N N . GLN A 1 98 ? 18.979 13.223 4.989 1.00 89.81 98 GLN A N 1
ATOM 740 C CA . GLN A 1 98 ? 18.625 14.645 5.060 1.00 89.81 98 GLN A CA 1
ATOM 741 C C . GLN A 1 98 ? 19.877 15.525 4.918 1.00 89.81 98 GLN A C 1
ATOM 743 O O . GLN A 1 98 ? 20.898 15.249 5.550 1.00 89.81 98 GLN A O 1
ATOM 748 N N . LYS A 1 99 ? 19.775 16.641 4.185 1.00 89.69 99 LYS A N 1
ATOM 749 C CA . LYS A 1 99 ? 20.893 17.562 3.895 1.00 89.69 99 LYS A CA 1
ATOM 750 C C . LYS A 1 99 ? 21.649 18.016 5.155 1.00 89.69 99 LYS A C 1
ATOM 752 O O . LYS A 1 99 ? 22.876 18.067 5.165 1.00 89.69 99 LYS A O 1
ATOM 757 N N . GLN A 1 100 ? 20.945 18.263 6.266 1.00 88.62 100 GLN A N 1
ATOM 758 C CA . GLN A 1 100 ? 21.566 18.634 7.553 1.00 88.62 100 GLN A CA 1
ATOM 759 C C . GLN A 1 100 ? 22.422 17.516 8.192 1.00 88.62 100 GLN A C 1
ATOM 761 O O . GLN A 1 100 ? 23.297 17.786 9.016 1.00 88.62 100 GLN A O 1
ATOM 766 N N . TYR A 1 101 ? 22.193 16.263 7.798 1.00 88.81 101 TYR A N 1
ATOM 767 C CA . TYR A 1 101 ? 22.888 15.067 8.274 1.00 88.81 101 TYR A CA 1
ATOM 768 C C . TYR A 1 101 ? 23.837 14.473 7.221 1.00 88.81 101 TYR A C 1
ATOM 770 O O . TYR A 1 101 ? 24.245 13.324 7.356 1.00 88.81 101 TYR A O 1
ATOM 778 N N . ALA A 1 102 ? 24.270 15.252 6.221 1.00 90.06 102 ALA A N 1
ATOM 779 C CA . ALA A 1 102 ? 25.242 14.817 5.206 1.00 90.06 102 ALA A CA 1
ATOM 780 C C . ALA A 1 102 ? 26.564 14.271 5.792 1.00 90.06 102 ALA A C 1
ATOM 782 O O . ALA A 1 102 ? 27.247 13.470 5.169 1.00 90.06 102 ALA A O 1
ATOM 783 N N . HIS A 1 103 ? 26.920 14.654 7.019 1.00 89.31 103 HIS A N 1
ATOM 784 C CA . HIS A 1 103 ? 28.087 14.123 7.730 1.00 89.31 103 HIS A CA 1
ATOM 785 C C . HIS A 1 103 ? 27.902 12.687 8.266 1.00 89.31 103 HIS A C 1
ATOM 787 O O . HIS A 1 103 ? 28.851 12.122 8.801 1.00 89.31 103 HIS A O 1
ATOM 793 N N . LEU A 1 104 ? 26.699 12.108 8.166 1.00 86.06 104 LEU A N 1
ATOM 794 C CA . LEU A 1 104 ? 26.362 10.763 8.651 1.00 86.06 104 LEU A CA 1
ATOM 795 C C . LEU A 1 104 ? 26.200 9.732 7.523 1.00 86.06 104 LEU A C 1
ATOM 797 O O . LEU A 1 104 ? 25.817 8.598 7.812 1.00 86.06 104 LEU A O 1
ATOM 801 N N . VAL A 1 105 ? 26.494 10.093 6.267 1.00 85.75 105 VAL A N 1
ATOM 802 C CA . VAL A 1 105 ? 26.295 9.226 5.084 1.00 85.75 105 VAL A CA 1
ATOM 803 C C . VAL A 1 105 ? 26.951 7.854 5.219 1.00 85.75 105 VAL A C 1
ATOM 805 O O . VAL A 1 105 ? 26.346 6.863 4.834 1.00 85.75 105 VAL A O 1
ATOM 808 N N . ASP A 1 106 ? 28.106 7.765 5.879 1.00 81.38 106 ASP A N 1
ATOM 809 C CA . ASP A 1 106 ? 28.828 6.499 6.068 1.00 81.38 106 ASP A CA 1
ATOM 810 C C . ASP A 1 106 ? 28.120 5.520 7.024 1.00 81.38 106 ASP A C 1
ATOM 812 O O . ASP A 1 106 ? 28.495 4.354 7.114 1.00 81.38 106 ASP A O 1
ATOM 816 N N . THR A 1 107 ? 27.122 5.983 7.784 1.00 78.62 107 THR A N 1
ATOM 817 C CA . THR A 1 107 ? 26.473 5.186 8.846 1.00 78.62 107 THR A CA 1
ATOM 818 C C . THR A 1 107 ? 24.950 5.175 8.783 1.00 78.62 107 THR A C 1
ATOM 820 O O . THR A 1 107 ? 24.329 4.318 9.406 1.00 78.62 107 THR A O 1
ATOM 823 N N . ARG A 1 108 ? 24.329 6.118 8.064 1.00 79.00 108 ARG A N 1
ATOM 824 C CA . ARG A 1 108 ? 22.873 6.338 8.072 1.00 79.00 108 ARG A CA 1
ATOM 825 C C . ARG A 1 108 ? 22.327 6.588 6.673 1.00 79.00 108 ARG A C 1
ATOM 827 O O . ARG A 1 108 ? 21.504 7.478 6.515 1.00 79.00 108 ARG A O 1
ATOM 834 N N . GLN A 1 109 ? 22.810 5.856 5.673 1.00 83.69 109 GLN A N 1
ATOM 835 C CA . GLN A 1 109 ? 22.373 6.019 4.288 1.00 83.69 109 GLN A CA 1
ATOM 836 C C . GLN A 1 109 ? 21.082 5.257 3.980 1.00 83.69 109 GLN A C 1
ATOM 838 O O . GLN A 1 109 ? 20.969 4.064 4.244 1.00 83.69 109 GLN A O 1
ATOM 843 N N . TYR A 1 110 ? 20.140 5.936 3.347 1.00 85.38 110 TYR A N 1
ATOM 844 C CA . TYR A 1 110 ? 18.860 5.402 2.907 1.00 85.38 110 TYR A CA 1
ATOM 845 C C . TYR A 1 110 ? 18.752 5.688 1.414 1.00 85.38 110 TYR A C 1
ATOM 847 O O . TYR A 1 110 ? 17.925 6.495 1.040 1.00 85.38 110 TYR A O 1
ATOM 855 N N . LEU A 1 111 ? 19.623 5.155 0.556 1.00 90.06 111 LEU A N 1
ATOM 856 C CA . LEU A 1 111 ? 19.518 5.441 -0.880 1.00 90.06 111 LEU A CA 1
ATOM 857 C C . LEU A 1 111 ? 18.233 4.838 -1.478 1.00 90.06 111 LEU A C 1
ATOM 859 O O . LEU A 1 111 ? 17.800 3.788 -0.998 1.00 90.06 111 LEU A O 1
ATOM 863 N N . PRO A 1 112 ? 17.642 5.447 -2.521 1.00 91.38 112 PRO A N 1
ATOM 864 C CA . PRO A 1 112 ? 16.463 4.904 -3.196 1.00 91.38 112 PRO A CA 1
ATOM 865 C C . PRO A 1 112 ? 16.618 3.440 -3.619 1.00 91.38 112 PRO A C 1
ATOM 867 O O . PRO A 1 112 ? 15.734 2.632 -3.355 1.00 91.38 112 PRO A O 1
ATOM 870 N N . GLU A 1 113 ? 17.764 3.052 -4.180 1.00 91.56 113 GLU A N 1
ATOM 871 C CA . GLU A 1 113 ? 18.039 1.667 -4.581 1.00 91.56 113 GLU A CA 1
ATOM 872 C C . GLU A 1 113 ? 18.073 0.668 -3.413 1.00 91.56 113 GLU A C 1
ATOM 874 O O . GLU A 1 113 ? 17.863 -0.523 -3.622 1.00 91.56 113 GLU A O 1
ATOM 879 N N . HIS A 1 114 ? 18.286 1.122 -2.172 1.00 89.44 114 HIS A N 1
ATOM 880 C CA . HIS A 1 114 ? 18.251 0.240 -1.000 1.00 89.44 114 HIS A CA 1
ATOM 881 C C . HIS A 1 114 ? 16.836 -0.255 -0.686 1.00 89.44 114 HIS A C 1
ATOM 883 O O . HIS A 1 114 ? 16.685 -1.249 0.018 1.00 89.44 114 HIS A O 1
ATOM 889 N N . THR A 1 115 ? 15.801 0.412 -1.207 1.00 89.81 115 THR A N 1
ATOM 890 C CA . THR A 1 115 ? 14.414 -0.037 -1.035 1.00 89.81 115 THR A CA 1
ATOM 891 C C . THR A 1 115 ? 14.144 -1.376 -1.720 1.00 89.81 115 THR A C 1
ATOM 893 O O . THR A 1 115 ? 13.208 -2.048 -1.300 1.00 89.81 115 THR A O 1
ATOM 896 N N . LYS A 1 116 ? 14.996 -1.820 -2.666 1.00 90.50 116 LYS A N 1
ATOM 897 C CA . LYS A 1 116 ? 14.861 -3.124 -3.336 1.00 90.50 116 LYS A CA 1
ATOM 898 C C . LYS A 1 116 ? 14.678 -4.270 -2.347 1.00 90.50 116 LYS A C 1
ATOM 900 O O . LYS A 1 116 ? 13.814 -5.112 -2.533 1.00 90.50 116 LYS A O 1
ATOM 905 N N . VAL A 1 117 ? 15.463 -4.284 -1.270 1.00 89.06 117 VAL A N 1
ATOM 906 C CA . VAL A 1 117 ? 15.384 -5.354 -0.266 1.00 89.06 117 VAL A CA 1
ATOM 907 C C . VAL A 1 117 ? 14.001 -5.392 0.385 1.00 89.06 117 VAL A C 1
ATOM 909 O O . VAL A 1 117 ? 13.438 -6.461 0.595 1.00 89.06 117 VAL A O 1
ATOM 912 N N . ALA A 1 118 ? 13.431 -4.221 0.670 1.00 87.62 118 ALA A N 1
ATOM 913 C CA . ALA A 1 118 ? 12.118 -4.101 1.285 1.00 87.62 118 ALA A CA 1
ATOM 914 C C . ALA A 1 118 ? 10.983 -4.458 0.309 1.00 87.62 118 ALA A C 1
ATOM 916 O O . ALA A 1 118 ? 10.041 -5.146 0.701 1.00 87.62 118 ALA A O 1
ATOM 917 N N . THR A 1 119 ? 11.080 -4.029 -0.954 1.00 88.56 119 THR A N 1
ATOM 918 C CA . THR A 1 119 ? 10.087 -4.343 -1.994 1.00 88.56 119 THR A CA 1
ATOM 919 C C . THR A 1 119 ? 10.116 -5.824 -2.367 1.00 88.56 119 THR A C 1
ATOM 921 O O . THR A 1 119 ? 9.060 -6.448 -2.407 1.00 88.56 119 THR A O 1
ATOM 924 N N . ASP A 1 120 ? 11.305 -6.419 -2.529 1.00 88.69 120 ASP A N 1
ATOM 925 C CA . ASP A 1 120 ? 11.472 -7.849 -2.826 1.00 88.69 120 ASP A CA 1
ATOM 926 C C . ASP A 1 120 ? 10.912 -8.713 -1.676 1.00 88.69 120 ASP A C 1
ATOM 928 O O . ASP A 1 120 ? 10.239 -9.710 -1.932 1.00 88.69 120 ASP A O 1
ATOM 932 N N . ALA A 1 121 ? 11.128 -8.307 -0.414 1.00 86.69 121 ALA A N 1
ATOM 933 C CA . ALA A 1 121 ? 10.657 -9.037 0.768 1.00 86.69 121 ALA A CA 1
ATOM 934 C C . ALA A 1 121 ? 9.134 -8.987 0.980 1.00 86.69 121 ALA A C 1
ATOM 936 O O . ALA A 1 121 ? 8.585 -9.856 1.655 1.00 86.69 121 ALA A O 1
ATOM 937 N N . THR A 1 122 ? 8.455 -7.964 0.457 1.00 83.88 122 THR A N 1
ATOM 938 C CA . THR A 1 122 ? 7.014 -7.755 0.686 1.00 83.88 122 THR A CA 1
ATOM 939 C C . THR A 1 122 ? 6.147 -8.025 -0.533 1.00 83.88 122 THR A C 1
ATOM 941 O O . THR A 1 122 ? 4.926 -8.116 -0.381 1.00 83.88 122 THR A O 1
ATOM 944 N N . ASP A 1 123 ? 6.747 -8.170 -1.721 1.00 85.94 123 ASP A N 1
ATOM 945 C CA . ASP A 1 123 ? 6.028 -7.973 -2.989 1.00 85.94 123 ASP A CA 1
ATOM 946 C C . ASP A 1 123 ? 5.322 -6.611 -3.007 1.00 85.94 123 ASP A C 1
ATOM 948 O O . ASP A 1 123 ? 4.163 -6.449 -3.387 1.00 85.94 123 ASP A O 1
ATOM 952 N N . GLY A 1 124 ? 6.027 -5.629 -2.444 1.00 84.25 124 GLY A N 1
ATOM 953 C CA . GLY A 1 124 ? 5.503 -4.312 -2.153 1.00 84.25 124 GLY A CA 1
ATOM 954 C C . GLY A 1 124 ? 6.049 -3.261 -3.096 1.00 84.25 124 GLY A C 1
ATOM 955 O O . GLY A 1 124 ? 7.126 -3.397 -3.675 1.00 84.25 124 GLY A O 1
ATOM 956 N N . LYS A 1 125 ? 5.302 -2.173 -3.235 1.00 90.00 125 LYS A N 1
ATOM 957 C CA . LYS A 1 125 ? 5.683 -1.029 -4.061 1.00 90.00 125 LYS A CA 1
ATOM 958 C C . LYS A 1 125 ? 6.030 0.173 -3.192 1.00 90.00 125 LYS A C 1
ATOM 960 O O . LYS A 1 125 ? 5.808 0.183 -1.979 1.00 90.00 125 LYS A O 1
ATOM 965 N N . THR A 1 126 ? 6.547 1.214 -3.834 1.00 93.06 126 THR A N 1
ATOM 966 C CA . THR A 1 126 ? 6.996 2.430 -3.155 1.00 93.06 126 THR A CA 1
ATOM 967 C C . THR A 1 126 ? 6.229 3.651 -3.654 1.00 93.06 126 THR A C 1
ATOM 969 O O . THR A 1 126 ? 6.150 3.876 -4.861 1.00 93.06 126 THR A O 1
ATOM 972 N N . VAL A 1 127 ? 5.721 4.470 -2.726 1.00 95.62 127 VAL A N 1
ATOM 973 C CA . VAL A 1 127 ? 5.373 5.873 -2.992 1.00 95.62 127 VAL A CA 1
ATOM 974 C C . VAL A 1 127 ? 6.627 6.717 -2.795 1.00 95.62 127 VAL A C 1
ATOM 976 O O . VAL A 1 127 ? 7.119 6.876 -1.674 1.00 95.62 127 VAL A O 1
ATOM 979 N N . TRP A 1 128 ? 7.143 7.265 -3.890 1.00 97.19 128 TRP A N 1
ATOM 980 C CA . TRP A 1 128 ? 8.328 8.112 -3.935 1.00 97.19 128 TRP A CA 1
ATOM 981 C C . TRP A 1 128 ? 7.955 9.563 -3.639 1.00 97.19 128 TRP A C 1
ATOM 983 O O . TRP A 1 128 ? 7.617 10.329 -4.540 1.00 97.19 128 TRP A O 1
ATOM 993 N N . MET A 1 129 ? 8.018 9.951 -2.369 1.00 97.31 129 MET A N 1
ATOM 994 C CA . MET A 1 129 ? 7.782 11.324 -1.937 1.00 97.31 129 MET A CA 1
ATOM 995 C C . MET A 1 129 ? 9.030 12.185 -2.175 1.00 97.31 129 MET A C 1
ATOM 997 O O . MET A 1 129 ? 10.035 12.081 -1.476 1.00 97.31 129 MET A O 1
ATOM 1001 N N . LEU A 1 130 ? 8.982 13.033 -3.199 1.00 98.00 130 LEU A N 1
ATOM 1002 C CA . LEU A 1 130 ? 10.132 13.787 -3.692 1.00 98.00 130 LEU A CA 1
ATOM 1003 C C . LEU A 1 130 ? 10.417 15.036 -2.858 1.00 98.00 130 LEU A C 1
ATOM 1005 O O . LEU A 1 130 ? 9.513 15.759 -2.447 1.00 98.00 130 LEU A O 1
ATOM 1009 N N . ASN A 1 131 ? 11.699 15.362 -2.689 1.00 96.31 131 ASN A N 1
ATOM 1010 C CA . ASN A 1 131 ? 12.088 16.661 -2.145 1.00 96.31 131 ASN A CA 1
ATOM 1011 C C . ASN A 1 131 ? 12.046 17.711 -3.262 1.00 96.31 131 ASN A C 1
ATOM 1013 O O . ASN A 1 131 ? 13.069 18.017 -3.857 1.00 96.31 131 ASN A O 1
ATOM 1017 N N . VAL A 1 132 ? 10.884 18.292 -3.541 1.00 96.31 132 VAL A N 1
ATOM 1018 C CA . VAL A 1 132 ? 10.770 19.351 -4.564 1.00 96.31 132 VAL A CA 1
ATOM 1019 C C . VAL A 1 132 ? 11.010 20.762 -4.012 1.00 96.31 132 VAL A C 1
ATOM 1021 O O . VAL A 1 132 ? 10.795 21.741 -4.714 1.00 96.31 132 VAL A O 1
ATOM 1024 N N . TYR A 1 133 ? 11.427 20.885 -2.746 1.00 94.06 133 TYR A N 1
ATOM 1025 C CA . TYR A 1 133 ? 11.626 22.179 -2.089 1.00 94.06 133 TYR A CA 1
ATOM 1026 C C . TYR A 1 133 ? 13.029 22.742 -2.327 1.00 94.06 133 TYR A C 1
ATOM 1028 O O . TYR A 1 133 ? 13.184 23.885 -2.735 1.00 94.06 133 TYR A O 1
ATOM 1036 N N . ASN A 1 134 ? 14.069 21.952 -2.048 1.00 90.56 134 ASN A N 1
ATOM 1037 C CA . ASN A 1 134 ? 15.458 22.407 -2.172 1.00 90.56 134 ASN A CA 1
ATOM 1038 C C . ASN A 1 134 ? 16.410 21.344 -2.735 1.00 90.56 134 ASN A C 1
ATOM 1040 O O . ASN A 1 134 ? 17.629 21.461 -2.567 1.00 90.56 134 ASN A O 1
ATOM 1044 N N . GLU A 1 135 ? 15.863 20.308 -3.371 1.00 94.19 135 GLU A N 1
ATOM 1045 C CA . GLU A 1 135 ? 16.631 19.410 -4.228 1.00 94.19 135 GLU A CA 1
ATOM 1046 C C . GLU A 1 135 ? 16.503 19.825 -5.689 1.00 94.19 135 GLU A C 1
ATOM 1048 O O . GLU A 1 135 ? 15.525 20.456 -6.091 1.00 94.19 135 GLU A O 1
ATOM 1053 N N . THR A 1 136 ? 17.483 19.449 -6.507 1.00 95.25 136 THR A N 1
ATOM 1054 C CA . THR A 1 136 ? 17.349 19.621 -7.951 1.00 95.25 136 THR A CA 1
ATOM 1055 C C . THR A 1 136 ? 16.581 18.455 -8.581 1.00 95.25 136 THR A C 1
ATOM 1057 O O . THR A 1 136 ? 16.743 17.287 -8.209 1.00 95.25 136 THR A O 1
ATOM 1060 N N . LEU A 1 137 ? 15.775 18.759 -9.602 1.00 96.88 137 LEU A N 1
ATOM 1061 C CA . LEU A 1 137 ? 15.128 17.749 -10.445 1.00 96.88 137 LEU A CA 1
ATOM 1062 C C . LEU A 1 137 ? 16.153 16.778 -11.052 1.00 96.88 137 LEU A C 1
ATOM 1064 O O . LEU A 1 137 ? 15.898 15.580 -11.125 1.00 96.88 137 LEU A O 1
ATOM 1068 N N . ALA A 1 138 ? 17.326 17.276 -11.455 1.00 97.69 138 ALA A N 1
ATOM 1069 C CA . ALA A 1 138 ? 18.378 16.455 -12.050 1.00 97.69 138 ALA A CA 1
ATOM 1070 C C . ALA A 1 138 ? 18.938 15.418 -11.064 1.00 97.69 138 ALA A C 1
ATOM 1072 O O . ALA A 1 138 ? 19.100 14.255 -11.433 1.00 97.69 138 ALA A O 1
ATOM 1073 N N . ASP A 1 139 ? 19.194 15.822 -9.819 1.00 97.19 139 ASP A N 1
ATOM 1074 C CA . ASP A 1 139 ? 19.702 14.940 -8.767 1.00 97.19 139 ASP A CA 1
ATOM 1075 C C . ASP A 1 139 ? 18.658 13.897 -8.356 1.00 97.19 139 ASP A C 1
ATOM 1077 O O . ASP A 1 139 ? 18.970 12.709 -8.248 1.00 97.19 139 ASP A O 1
ATOM 1081 N N . THR A 1 140 ? 17.400 14.324 -8.214 1.00 97.31 140 THR A N 1
ATOM 1082 C CA . THR A 1 140 ? 16.272 13.429 -7.920 1.00 97.31 140 THR A CA 1
ATOM 1083 C C . THR A 1 140 ? 16.089 12.394 -9.030 1.00 97.31 140 THR A C 1
ATOM 1085 O O . THR A 1 140 ? 16.035 11.193 -8.765 1.00 97.31 140 THR A O 1
ATOM 1088 N N . LEU A 1 141 ? 16.077 12.834 -10.292 1.00 97.88 141 LEU A N 1
ATOM 1089 C CA . LEU A 1 141 ? 15.959 11.954 -11.452 1.00 97.88 141 LEU A CA 1
ATOM 1090 C C . LEU A 1 141 ? 17.135 10.971 -11.530 1.00 97.88 141 LEU A C 1
ATOM 1092 O O . LEU A 1 141 ? 16.933 9.790 -11.797 1.00 97.88 141 LEU A O 1
ATOM 1096 N N . ALA A 1 142 ? 18.362 11.429 -11.275 1.00 97.25 142 ALA A N 1
ATOM 1097 C CA . ALA A 1 142 ? 19.540 10.567 -11.266 1.00 97.25 142 ALA A CA 1
ATOM 1098 C C . ALA A 1 142 ? 19.457 9.480 -10.183 1.00 97.25 142 ALA A C 1
ATOM 1100 O O . ALA A 1 142 ? 19.866 8.347 -10.429 1.00 97.25 142 ALA A O 1
ATOM 1101 N N . ALA A 1 143 ? 18.920 9.801 -9.007 1.00 96.88 143 ALA A N 1
ATOM 1102 C CA . ALA A 1 143 ? 18.734 8.839 -7.927 1.00 96.88 143 ALA A CA 1
ATOM 1103 C C . ALA A 1 143 ? 17.629 7.815 -8.242 1.00 96.88 143 ALA A C 1
ATOM 1105 O O . ALA A 1 143 ? 17.844 6.615 -8.086 1.00 96.88 143 ALA A O 1
ATOM 1106 N N . LEU A 1 144 ? 16.487 8.255 -8.779 1.00 97.44 144 LEU A N 1
ATOM 1107 C CA . LEU A 1 144 ? 15.417 7.347 -9.214 1.00 97.44 144 LEU A CA 1
ATOM 1108 C C . LEU A 1 144 ? 15.864 6.425 -10.358 1.00 97.44 144 LEU A C 1
ATOM 1110 O O . LEU A 1 144 ? 15.517 5.247 -10.367 1.00 97.44 144 LEU A O 1
ATOM 1114 N N . LYS A 1 145 ? 16.692 6.918 -11.291 1.00 96.56 145 LYS A N 1
ATOM 1115 C CA . LYS A 1 145 ? 17.303 6.077 -12.334 1.00 96.56 145 LYS A CA 1
ATOM 1116 C C . LYS A 1 145 ? 18.148 4.961 -11.731 1.00 96.56 145 LYS A C 1
ATOM 1118 O O . LYS A 1 145 ? 18.027 3.834 -12.181 1.00 96.56 145 LYS A O 1
ATOM 1123 N N . LYS A 1 146 ? 18.943 5.240 -10.692 1.00 95.94 146 LYS A N 1
ATOM 1124 C CA . LYS A 1 146 ? 19.716 4.195 -9.997 1.00 95.94 146 LYS A CA 1
ATOM 1125 C C . LYS A 1 146 ? 18.816 3.142 -9.357 1.00 95.94 146 LYS A C 1
ATOM 1127 O O . LYS A 1 146 ? 19.136 1.964 -9.448 1.00 95.94 146 LYS A O 1
ATOM 1132 N N . ALA A 1 147 ? 17.702 3.552 -8.747 1.00 94.44 147 ALA A N 1
ATOM 1133 C CA . ALA A 1 147 ? 16.723 2.616 -8.195 1.00 94.44 147 ALA A CA 1
ATOM 1134 C C . ALA A 1 147 ? 16.118 1.724 -9.293 1.00 94.44 147 ALA A C 1
ATOM 1136 O O . ALA A 1 147 ? 16.159 0.501 -9.173 1.00 94.44 147 ALA A O 1
ATOM 1137 N N . ARG A 1 148 ? 15.667 2.313 -10.409 1.00 94.44 148 ARG A N 1
ATOM 1138 C CA . ARG A 1 148 ? 15.187 1.564 -11.585 1.00 94.44 148 ARG A CA 1
ATOM 1139 C C . ARG A 1 148 ? 16.255 0.631 -12.154 1.00 94.44 148 ARG A C 1
ATOM 1141 O O . ARG A 1 148 ? 15.959 -0.506 -12.493 1.00 94.44 148 ARG A O 1
ATOM 1148 N N . ASP A 1 149 ? 17.497 1.091 -12.255 1.00 94.06 149 ASP A N 1
ATOM 1149 C CA . ASP A 1 149 ? 18.623 0.303 -12.769 1.00 94.06 149 ASP A CA 1
ATOM 1150 C C . ASP A 1 149 ? 19.012 -0.851 -11.824 1.00 94.06 149 ASP A C 1
ATOM 1152 O O . ASP A 1 149 ? 19.809 -1.704 -12.202 1.00 94.06 149 ASP A O 1
ATOM 1156 N N . LYS A 1 150 ? 18.437 -0.885 -10.614 1.00 90.94 150 LYS A N 1
ATOM 1157 C CA . LYS A 1 150 ? 18.465 -2.003 -9.663 1.00 90.94 150 LYS A CA 1
ATOM 1158 C C . LYS A 1 150 ? 17.164 -2.813 -9.638 1.00 90.94 150 LYS A C 1
ATOM 1160 O O . LYS A 1 150 ? 16.985 -3.636 -8.753 1.00 90.94 150 LYS A O 1
ATOM 1165 N N . GLY A 1 151 ? 16.244 -2.579 -10.568 1.00 89.38 151 GLY A N 1
ATOM 1166 C CA . GLY A 1 151 ? 14.973 -3.298 -10.638 1.00 89.38 151 GLY A CA 1
ATOM 1167 C C . GLY A 1 151 ? 13.912 -2.817 -9.650 1.00 89.38 151 GLY A C 1
ATOM 1168 O O . GLY A 1 151 ? 12.917 -3.508 -9.465 1.00 89.38 151 GLY A O 1
ATOM 1169 N N . VAL A 1 152 ? 14.090 -1.655 -9.008 1.00 92.00 152 VAL A N 1
ATOM 1170 C CA . VAL A 1 152 ? 13.030 -1.063 -8.180 1.00 92.00 152 VAL A CA 1
ATOM 1171 C C . VAL A 1 152 ? 12.039 -0.316 -9.070 1.00 92.00 152 VAL A C 1
ATOM 1173 O O . VAL A 1 152 ? 12.425 0.514 -9.895 1.00 92.00 152 VAL A O 1
ATOM 1176 N N . GLU A 1 153 ? 10.750 -0.573 -8.877 1.00 92.06 153 GLU A N 1
ATOM 1177 C CA . GLU A 1 153 ? 9.686 0.126 -9.591 1.00 92.06 153 GLU A CA 1
ATOM 1178 C C . GLU A 1 153 ? 9.598 1.612 -9.194 1.00 92.06 153 GLU A C 1
ATOM 1180 O O . GLU A 1 153 ? 9.488 1.973 -8.018 1.00 92.06 153 GLU A O 1
ATOM 1185 N N . VAL A 1 154 ? 9.579 2.489 -10.202 1.00 95.25 154 VAL A N 1
ATOM 1186 C CA . VAL A 1 154 ? 9.363 3.933 -10.043 1.00 95.25 154 VAL A CA 1
ATOM 1187 C C . VAL A 1 154 ? 8.056 4.315 -10.733 1.00 95.25 154 VAL A C 1
ATOM 1189 O O . VAL A 1 154 ? 8.054 4.693 -11.903 1.00 95.25 154 VAL A O 1
ATOM 1192 N N . LYS A 1 155 ? 6.945 4.174 -10.000 1.00 94.38 155 LYS A N 1
ATOM 1193 C CA . LYS A 1 155 ? 5.584 4.404 -10.509 1.00 94.38 155 LYS A CA 1
ATOM 1194 C C . LYS A 1 155 ? 4.808 5.431 -9.691 1.00 94.38 155 LYS A C 1
ATOM 1196 O O . LYS A 1 155 ? 4.415 6.458 -10.226 1.00 94.38 155 LYS A O 1
ATOM 1201 N N . TYR A 1 156 ? 4.611 5.190 -8.399 1.00 96.25 156 TYR A N 1
ATOM 1202 C CA . TYR A 1 156 ? 3.814 6.077 -7.549 1.00 96.25 156 TYR A CA 1
ATOM 1203 C C . TYR A 1 156 ? 4.684 7.212 -7.009 1.00 96.25 156 TYR A C 1
ATOM 1205 O O . TYR A 1 156 ? 5.561 6.979 -6.180 1.00 96.25 156 TYR A O 1
ATOM 1213 N N . ILE A 1 157 ? 4.487 8.438 -7.492 1.00 98.19 157 ILE A N 1
ATOM 1214 C CA . ILE A 1 157 ? 5.324 9.591 -7.141 1.00 98.19 157 ILE A CA 1
ATOM 1215 C C . ILE A 1 157 ? 4.481 10.640 -6.421 1.00 98.19 157 ILE A C 1
ATOM 1217 O O . ILE A 1 157 ? 3.496 11.130 -6.956 1.00 98.19 157 ILE A O 1
ATOM 1221 N N . GLU A 1 158 ? 4.902 11.041 -5.225 1.00 98.00 158 GLU A N 1
ATOM 1222 C CA . GLU A 1 158 ? 4.317 12.165 -4.495 1.00 98.00 158 GLU A CA 1
ATOM 1223 C C . GLU A 1 158 ? 5.238 13.386 -4.613 1.00 98.00 158 GLU A C 1
ATOM 1225 O O . GLU A 1 158 ? 6.415 13.349 -4.249 1.00 98.00 158 GLU A O 1
ATOM 1230 N N . LEU A 1 159 ? 4.714 14.501 -5.112 1.00 98.12 159 LEU A N 1
ATOM 1231 C CA . LEU A 1 159 ? 5.478 15.710 -5.416 1.00 98.12 159 LEU A CA 1
ATOM 1232 C C . LEU A 1 159 ? 5.642 16.616 -4.187 1.00 98.12 159 LEU A C 1
ATOM 1234 O O . LEU A 1 159 ? 5.213 17.771 -4.151 1.00 98.12 159 LEU A O 1
ATOM 1238 N N . GLY A 1 160 ? 6.305 16.072 -3.174 1.00 96.25 160 GLY A N 1
ATOM 1239 C CA . GLY A 1 160 ? 6.590 16.735 -1.910 1.00 96.25 160 GLY A CA 1
ATOM 1240 C C . GLY A 1 160 ? 5.443 16.709 -0.904 1.00 96.25 160 GLY A C 1
ATOM 1241 O O . GLY A 1 160 ? 4.376 16.168 -1.155 1.00 96.25 160 GLY A O 1
ATOM 1242 N N . ASN A 1 161 ? 5.693 17.265 0.283 1.00 95.81 161 ASN A N 1
ATOM 1243 C CA . ASN A 1 161 ? 4.876 16.997 1.470 1.00 95.81 161 ASN A CA 1
ATOM 1244 C C . ASN A 1 161 ? 4.298 18.279 2.080 1.00 95.81 161 ASN A C 1
ATOM 1246 O O . ASN A 1 161 ? 5.048 19.134 2.550 1.00 95.81 161 ASN A O 1
ATOM 1250 N N . GLU A 1 162 ? 2.971 18.354 2.190 1.00 94.25 162 GLU A N 1
ATOM 1251 C CA . GLU A 1 162 ? 2.221 19.360 2.965 1.00 94.25 162 GLU A CA 1
ATOM 1252 C C . GLU A 1 162 ? 2.629 20.827 2.743 1.00 94.25 162 GLU A C 1
ATOM 1254 O O . GLU A 1 162 ? 2.643 21.643 3.676 1.00 94.25 162 GLU A O 1
ATOM 1259 N N . PHE A 1 163 ? 2.937 21.200 1.499 1.00 94.94 163 PHE A N 1
ATOM 1260 C CA . PHE A 1 163 ? 3.379 22.559 1.205 1.00 94.94 163 PHE A CA 1
ATOM 1261 C C . PHE A 1 163 ? 2.339 23.625 1.521 1.00 94.94 163 PHE A C 1
ATOM 1263 O O . PHE A 1 163 ? 2.734 24.767 1.670 1.00 94.94 163 PHE A O 1
ATOM 1270 N N . TYR A 1 164 ? 1.064 23.290 1.737 1.00 93.31 164 TYR A N 1
ATOM 1271 C CA . TYR A 1 164 ? 0.014 24.208 2.199 1.00 93.31 164 TYR A CA 1
ATOM 1272 C C . TYR A 1 164 ? 0.273 24.861 3.572 1.00 93.31 164 TYR A C 1
ATOM 1274 O O . TYR A 1 164 ? -0.364 25.868 3.905 1.00 93.31 164 TYR A O 1
ATOM 1282 N N . PHE A 1 165 ? 1.217 24.355 4.370 1.00 88.44 165 PHE A N 1
ATOM 1283 C CA . PHE A 1 165 ? 1.704 25.046 5.568 1.00 88.44 165 PHE A CA 1
ATOM 1284 C C . PHE A 1 165 ? 2.733 26.135 5.233 1.00 88.44 165 PHE A C 1
ATOM 1286 O O . PHE A 1 165 ? 3.434 26.047 4.235 1.00 88.44 165 PHE A O 1
ATOM 1293 N N . GLY A 1 166 ? 2.827 27.166 6.081 1.00 78.00 166 GLY A N 1
ATOM 1294 C CA . GLY A 1 166 ? 3.844 28.216 5.942 1.00 78.00 166 GLY A CA 1
ATOM 1295 C C . GLY A 1 166 ? 5.220 27.746 6.410 1.00 78.00 166 GLY A C 1
ATOM 1296 O O . GLY A 1 166 ? 6.135 27.650 5.610 1.00 78.00 166 GLY A O 1
ATOM 1297 N N . THR A 1 167 ? 5.358 27.402 7.696 1.00 76.56 167 THR A N 1
ATOM 1298 C CA . THR A 1 167 ? 6.670 27.132 8.317 1.00 76.56 167 THR A CA 1
ATOM 1299 C C . THR A 1 167 ? 6.816 25.767 9.027 1.00 76.56 167 THR A C 1
ATOM 1301 O O . THR A 1 167 ? 7.288 25.709 10.172 1.00 76.56 167 THR A O 1
ATOM 1304 N N . PRO A 1 168 ? 6.384 24.631 8.447 1.00 70.50 168 PRO A N 1
ATOM 1305 C CA . PRO A 1 168 ? 6.470 23.346 9.139 1.00 70.50 168 PRO A CA 1
ATOM 1306 C C . PRO A 1 168 ? 7.920 22.829 9.201 1.00 70.50 168 PRO A C 1
ATOM 1308 O O . PRO A 1 168 ? 8.736 23.017 8.298 1.00 70.50 168 PRO A O 1
ATOM 1311 N N . GLY A 1 169 ? 8.271 22.171 10.310 1.00 61.91 169 GLY A N 1
ATOM 1312 C CA . GLY A 1 169 ? 9.578 21.525 10.474 1.00 61.91 169 GLY A CA 1
ATOM 1313 C C . GLY A 1 169 ? 10.790 22.468 10.411 1.00 61.91 169 GLY A C 1
ATOM 1314 O O . GLY A 1 169 ? 11.910 21.983 10.256 1.00 61.91 169 GLY A O 1
ATOM 1315 N N . GLY A 1 170 ? 10.600 23.786 10.522 1.00 69.06 170 GLY A N 1
ATOM 1316 C CA . GLY A 1 170 ? 11.675 24.784 10.454 1.00 69.06 170 GLY A CA 1
ATOM 1317 C C . GLY A 1 170 ? 12.120 25.170 9.038 1.00 69.06 170 GLY A C 1
ATOM 1318 O O . GLY A 1 170 ? 13.180 25.773 8.901 1.00 69.06 170 GLY A O 1
ATOM 1319 N N . LEU A 1 171 ? 11.349 24.814 8.006 1.00 78.31 171 LEU A N 1
ATOM 1320 C CA . LEU A 1 171 ? 11.463 25.375 6.654 1.00 78.31 171 LEU A CA 1
ATOM 1321 C C . LEU A 1 171 ? 10.318 26.359 6.438 1.00 78.31 171 LEU A C 1
ATOM 1323 O O . LEU A 1 171 ? 9.220 26.071 6.902 1.00 78.31 171 LEU A O 1
ATOM 1327 N N . ASP A 1 172 ? 10.555 27.475 5.749 1.00 87.62 172 ASP A N 1
ATOM 1328 C CA . ASP A 1 172 ? 9.490 28.381 5.312 1.00 87.62 172 ASP A CA 1
ATOM 1329 C C . ASP A 1 172 ? 9.119 28.058 3.863 1.00 87.62 172 ASP A C 1
ATOM 1331 O O . ASP A 1 172 ? 9.744 28.517 2.916 1.00 87.62 172 ASP A O 1
ATOM 1335 N N . TYR A 1 173 ? 8.098 27.225 3.681 1.00 90.31 173 TYR A N 1
ATOM 1336 C CA . TYR A 1 173 ? 7.640 26.812 2.357 1.00 90.31 173 TYR A CA 1
ATOM 1337 C C . TYR A 1 173 ? 7.110 27.969 1.520 1.00 90.31 173 TYR A C 1
ATOM 1339 O O . TYR A 1 173 ? 7.023 27.828 0.303 1.00 90.31 173 TYR A O 1
ATOM 1347 N N . SER A 1 174 ? 6.769 29.102 2.140 1.00 89.06 174 SER A N 1
ATOM 1348 C CA . SER A 1 174 ? 6.347 30.285 1.397 1.00 89.06 174 SER A CA 1
ATOM 1349 C C . SER A 1 174 ? 7.498 31.008 0.694 1.00 89.06 174 SER A C 1
ATOM 1351 O O . SER A 1 174 ? 7.222 31.785 -0.219 1.00 89.06 174 SER A O 1
ATOM 1353 N N . ASP A 1 175 ? 8.753 30.710 1.056 1.00 89.25 175 ASP A N 1
ATOM 1354 C CA . ASP A 1 175 ? 9.931 31.240 0.363 1.00 89.25 175 ASP A CA 1
ATOM 1355 C C . ASP A 1 175 ? 10.045 30.681 -1.063 1.00 89.25 175 ASP A C 1
ATOM 1357 O O . ASP A 1 175 ? 10.373 31.435 -1.976 1.00 89.25 175 ASP A O 1
ATOM 1361 N N . GLU A 1 176 ? 9.723 29.396 -1.261 1.00 91.44 176 GLU A N 1
ATOM 1362 C CA . GLU A 1 176 ? 9.754 28.761 -2.590 1.00 91.44 176 GLU A CA 1
ATOM 1363 C C . GLU A 1 176 ? 8.377 28.693 -3.253 1.00 91.44 176 GLU A C 1
ATOM 1365 O O . GLU A 1 176 ? 8.236 28.942 -4.448 1.00 91.44 176 GLU A O 1
ATOM 1370 N N . PHE A 1 177 ? 7.330 28.412 -2.476 1.00 94.69 177 PHE A N 1
ATOM 1371 C CA . PHE A 1 177 ? 5.962 28.285 -2.968 1.00 94.69 177 PHE A CA 1
ATOM 1372 C C . PHE A 1 177 ? 5.043 29.250 -2.221 1.00 94.69 177 PHE A C 1
ATOM 1374 O O . PHE A 1 177 ? 4.315 28.872 -1.295 1.00 94.69 177 PHE A O 1
ATOM 1381 N N . ALA A 1 178 ? 5.056 30.523 -2.618 1.00 93.62 178 ALA A N 1
ATOM 1382 C CA . ALA A 1 178 ? 4.221 31.544 -1.986 1.00 93.62 178 ALA A CA 1
ATOM 1383 C C . ALA A 1 178 ? 2.720 31.209 -2.093 1.00 93.62 178 ALA A C 1
ATOM 1385 O O . ALA A 1 178 ? 1.969 31.406 -1.134 1.00 93.62 178 ALA A O 1
ATOM 1386 N N . THR A 1 179 ? 2.288 30.632 -3.215 1.00 95.75 179 THR A N 1
ATOM 1387 C CA . THR A 1 179 ? 0.910 30.190 -3.477 1.00 95.75 179 THR A CA 1
ATOM 1388 C C . THR A 1 179 ? 0.854 28.753 -4.005 1.00 95.75 179 THR A C 1
ATOM 1390 O O . THR A 1 179 ? 1.871 28.193 -4.415 1.00 95.75 179 THR A O 1
ATOM 1393 N N . GLY A 1 180 ? -0.345 28.156 -4.024 1.00 96.62 180 GLY A N 1
ATOM 1394 C CA . GLY A 1 180 ? -0.557 26.867 -4.696 1.00 96.62 180 GLY A CA 1
ATOM 1395 C C . GLY A 1 180 ? -0.303 26.949 -6.207 1.00 96.62 180 GLY A C 1
ATOM 1396 O O . GLY A 1 180 ? 0.185 25.994 -6.800 1.00 96.62 180 GLY A O 1
ATOM 1397 N N . THR A 1 181 ? -0.531 28.118 -6.816 1.00 97.88 181 THR A N 1
ATOM 1398 C CA . THR A 1 181 ? -0.255 28.361 -8.237 1.00 97.88 181 THR A CA 1
ATOM 1399 C C . THR A 1 181 ? 1.240 28.311 -8.538 1.00 97.88 181 THR A C 1
ATOM 1401 O O . THR A 1 181 ? 1.629 27.703 -9.531 1.00 97.88 181 THR A O 1
ATOM 1404 N N . ASP A 1 182 ? 2.083 28.902 -7.683 1.00 97.44 182 ASP A N 1
ATOM 1405 C CA . ASP A 1 182 ? 3.544 28.858 -7.860 1.00 97.44 182 ASP A CA 1
ATOM 1406 C C . ASP A 1 182 ? 4.054 27.410 -7.819 1.00 97.44 182 ASP A C 1
ATOM 1408 O O . ASP A 1 182 ? 4.807 26.989 -8.696 1.00 97.44 182 ASP A O 1
ATOM 1412 N N . TYR A 1 183 ? 3.564 26.628 -6.850 1.00 98.00 183 TYR A N 1
ATOM 1413 C CA . TYR A 1 183 ? 3.840 25.195 -6.759 1.00 98.00 183 TYR A CA 1
ATOM 1414 C C . TYR A 1 183 ? 3.363 24.436 -8.007 1.00 98.00 183 TYR A C 1
ATOM 1416 O O . TYR A 1 183 ? 4.144 23.716 -8.625 1.00 98.00 183 TYR A O 1
ATOM 1424 N N . GLY A 1 184 ? 2.103 24.614 -8.418 1.00 98.12 184 GLY A N 1
ATOM 1425 C CA . GLY A 1 184 ? 1.530 23.892 -9.557 1.00 98.12 184 GLY A CA 1
ATOM 1426 C C . GLY A 1 184 ? 2.254 24.183 -10.876 1.00 98.12 184 GLY A C 1
ATOM 1427 O O . GLY A 1 184 ? 2.513 23.270 -11.659 1.00 98.12 184 GLY A O 1
ATOM 1428 N N . LEU A 1 185 ? 2.661 25.435 -11.110 1.00 97.56 185 LEU A N 1
ATOM 1429 C CA . LEU A 1 185 ? 3.448 25.803 -12.290 1.00 97.56 185 LEU A CA 1
ATOM 1430 C C . LEU A 1 185 ? 4.818 25.114 -12.313 1.00 97.56 185 LEU A C 1
ATOM 1432 O O . LEU A 1 185 ? 5.209 24.601 -13.363 1.00 97.56 185 LEU A O 1
ATOM 1436 N N . GLU A 1 186 ? 5.516 25.056 -11.178 1.00 97.00 186 GLU A N 1
ATOM 1437 C CA . GLU A 1 186 ? 6.792 24.338 -11.067 1.00 97.00 186 GLU A CA 1
ATOM 1438 C C . GLU A 1 186 ? 6.596 22.831 -11.294 1.00 97.00 186 GLU A C 1
ATOM 1440 O O . GLU A 1 186 ? 7.348 22.210 -12.050 1.00 97.00 186 GLU A O 1
ATOM 1445 N N . MET A 1 187 ? 5.539 22.238 -10.729 1.00 98.31 187 MET A N 1
ATOM 1446 C CA . MET A 1 187 ? 5.287 20.798 -10.843 1.00 98.31 187 MET A CA 1
ATOM 1447 C C . MET A 1 187 ? 4.985 20.333 -12.268 1.00 98.31 187 MET A C 1
ATOM 1449 O O . MET A 1 187 ? 5.342 19.207 -12.605 1.00 98.31 187 MET A O 1
ATOM 1453 N N . ASN A 1 188 ? 4.451 21.187 -13.151 1.00 98.06 188 ASN A N 1
ATOM 1454 C CA . ASN A 1 188 ? 4.345 20.842 -14.577 1.00 98.06 188 ASN A CA 1
ATOM 1455 C C . ASN A 1 188 ? 5.723 20.498 -15.184 1.00 98.06 188 ASN A C 1
ATOM 1457 O O . ASN A 1 188 ? 5.829 19.593 -16.012 1.00 98.06 188 ASN A O 1
ATOM 1461 N N . THR A 1 189 ? 6.788 21.190 -14.761 1.00 96.62 189 THR A N 1
ATOM 1462 C CA . THR A 1 189 ? 8.162 20.922 -15.222 1.00 96.62 189 THR A CA 1
ATOM 1463 C C . THR A 1 189 ? 8.674 19.587 -14.688 1.00 96.62 189 THR A C 1
ATOM 1465 O O . THR A 1 189 ? 9.264 18.807 -15.439 1.00 96.62 189 THR A O 1
ATOM 1468 N N . TRP A 1 190 ? 8.426 19.304 -13.406 1.00 98.12 190 TRP A N 1
ATOM 1469 C CA . TRP A 1 190 ? 8.827 18.049 -12.768 1.00 98.12 190 TRP A CA 1
ATOM 1470 C C . TRP A 1 190 ? 8.122 16.845 -13.390 1.00 98.12 190 TRP A C 1
ATOM 1472 O O . TRP A 1 190 ? 8.796 15.900 -13.798 1.00 98.12 190 TRP A O 1
ATOM 1482 N N . ILE A 1 191 ? 6.794 16.902 -13.533 1.00 98.50 191 ILE A N 1
ATOM 1483 C CA . ILE A 1 191 ? 5.999 15.824 -14.133 1.00 98.50 191 ILE A CA 1
ATOM 1484 C C . ILE A 1 191 ? 6.465 15.543 -15.559 1.00 98.50 191 ILE A C 1
ATOM 1486 O O . ILE A 1 191 ? 6.727 14.391 -15.893 1.00 98.50 191 ILE A O 1
ATOM 1490 N N . ALA A 1 192 ? 6.644 16.574 -16.391 1.00 97.69 192 ALA A N 1
ATOM 1491 C CA . ALA A 1 192 ? 7.072 16.382 -17.775 1.00 97.69 192 ALA A CA 1
ATOM 1492 C C . ALA A 1 192 ? 8.427 15.656 -17.880 1.00 97.69 192 ALA A C 1
ATOM 1494 O O . ALA A 1 192 ? 8.599 14.779 -18.726 1.00 97.69 192 ALA A O 1
ATOM 1495 N N . ALA A 1 193 ? 9.389 15.997 -17.017 1.00 98.00 193 ALA A N 1
ATOM 1496 C CA . ALA A 1 193 ? 10.696 15.343 -16.995 1.00 98.00 193 ALA A CA 1
ATOM 1497 C C . ALA A 1 193 ? 10.639 13.918 -16.425 1.00 98.00 193 ALA A C 1
ATOM 1499 O O . ALA A 1 193 ? 11.318 13.031 -16.941 1.00 98.00 193 ALA A O 1
ATOM 1500 N N . LEU A 1 194 ? 9.832 13.694 -15.385 1.00 98.12 194 LEU A N 1
ATOM 1501 C CA . LEU A 1 194 ? 9.665 12.380 -14.767 1.00 98.12 194 LEU A CA 1
ATOM 1502 C C . LEU A 1 194 ? 8.925 11.420 -15.702 1.00 98.12 194 LEU A C 1
ATOM 1504 O O . LEU A 1 194 ? 9.427 10.325 -15.913 1.00 98.12 194 LEU A O 1
ATOM 1508 N N . LYS A 1 195 ? 7.831 11.836 -16.356 1.00 96.94 195 LYS A N 1
ATOM 1509 C CA . LYS A 1 195 ? 7.115 11.023 -17.361 1.00 96.94 195 LYS A CA 1
ATOM 1510 C C . LYS A 1 195 ? 7.976 10.676 -18.574 1.00 96.94 195 LYS A C 1
ATOM 1512 O O . LYS A 1 195 ? 7.811 9.615 -19.165 1.00 96.94 195 LYS A O 1
ATOM 1517 N N . ALA A 1 196 ? 8.915 11.547 -18.951 1.00 96.75 196 ALA A N 1
ATOM 1518 C CA . ALA A 1 196 ? 9.849 11.251 -20.036 1.00 96.75 196 ALA A CA 1
ATOM 1519 C C . ALA A 1 196 ? 10.814 10.097 -19.698 1.00 96.75 196 ALA A C 1
ATOM 1521 O O . ALA A 1 196 ? 11.279 9.415 -20.610 1.00 96.75 196 ALA A O 1
ATOM 1522 N N . GLU A 1 197 ? 11.118 9.881 -18.414 1.00 95.94 197 GLU A N 1
ATOM 1523 C CA . GLU A 1 197 ? 11.981 8.789 -17.947 1.00 95.94 197 GLU A CA 1
ATOM 1524 C C . GLU A 1 197 ? 11.191 7.559 -17.478 1.00 95.94 197 GLU A C 1
ATOM 1526 O O . GLU A 1 197 ? 11.616 6.425 -17.700 1.00 95.94 197 GLU A O 1
ATOM 1531 N N . PHE A 1 198 ? 10.057 7.798 -16.824 1.00 95.88 198 PHE A N 1
ATOM 1532 C CA . PHE A 1 198 ? 9.176 6.822 -16.194 1.00 95.88 198 PHE A CA 1
ATOM 1533 C C . PHE A 1 198 ? 7.762 7.009 -16.769 1.00 95.88 198 PHE A C 1
ATOM 1535 O O . PHE A 1 198 ? 6.928 7.678 -16.159 1.00 95.88 198 PHE A O 1
ATOM 1542 N N . PRO A 1 199 ? 7.482 6.479 -17.972 1.00 92.31 199 PRO A N 1
ATOM 1543 C CA . PRO A 1 199 ? 6.228 6.749 -18.682 1.00 92.31 199 PRO A CA 1
ATOM 1544 C C . PRO A 1 199 ? 4.979 6.206 -17.976 1.00 92.31 199 PRO A C 1
ATOM 1546 O O . PRO A 1 199 ? 3.891 6.716 -18.222 1.00 92.31 199 PRO A O 1
ATOM 1549 N N . ASP A 1 200 ? 5.138 5.216 -17.094 1.00 92.50 200 ASP A N 1
ATOM 1550 C CA . ASP A 1 200 ? 4.045 4.632 -16.304 1.00 92.50 200 ASP A CA 1
ATOM 1551 C C . ASP A 1 200 ? 3.807 5.359 -14.975 1.00 92.50 200 ASP A C 1
ATOM 1553 O O . ASP A 1 200 ? 2.926 4.968 -14.210 1.00 92.50 200 ASP A O 1
ATOM 1557 N N . ALA A 1 201 ? 4.626 6.369 -14.658 1.00 95.75 201 ALA A N 1
ATOM 1558 C CA . ALA A 1 201 ? 4.537 7.049 -13.381 1.00 95.75 201 ALA A CA 1
ATOM 1559 C C . ALA A 1 201 ? 3.218 7.815 -13.247 1.00 95.75 201 ALA A C 1
ATOM 1561 O O . ALA A 1 201 ? 2.793 8.525 -14.163 1.00 95.75 201 ALA A O 1
ATOM 1562 N N . VAL A 1 202 ? 2.628 7.698 -12.062 1.00 95.88 202 VAL A N 1
ATOM 1563 C CA . VAL A 1 202 ? 1.437 8.425 -11.633 1.00 95.88 202 VAL A CA 1
ATOM 1564 C C . VAL A 1 202 ? 1.806 9.379 -10.505 1.00 95.88 202 VAL A C 1
ATOM 1566 O O . VAL A 1 202 ? 2.631 9.060 -9.641 1.00 95.88 202 VAL A O 1
ATOM 1569 N N . PHE A 1 203 ? 1.216 10.570 -10.527 1.00 98.38 203 PHE A N 1
ATOM 1570 C CA . PHE A 1 203 ? 1.661 11.696 -9.712 1.00 98.38 203 PHE A CA 1
ATOM 1571 C C . PHE A 1 203 ? 0.587 12.147 -8.735 1.00 98.38 203 PHE A C 1
ATOM 1573 O O . PHE A 1 203 ? -0.522 12.508 -9.134 1.00 98.38 203 PHE A O 1
ATOM 1580 N N . ALA A 1 204 ? 0.966 12.207 -7.462 1.00 98.19 204 ALA A N 1
ATOM 1581 C CA . ALA A 1 204 ? 0.184 12.810 -6.403 1.00 98.19 204 ALA A CA 1
ATOM 1582 C C . ALA A 1 204 ? 0.751 14.164 -5.966 1.00 98.19 204 ALA A C 1
ATOM 1584 O O . ALA A 1 204 ? 1.968 14.346 -5.875 1.00 98.19 204 ALA A O 1
ATOM 1585 N N . VAL A 1 205 ? -0.136 15.102 -5.637 1.00 98.38 205 VAL A N 1
ATOM 1586 C CA . VAL A 1 205 ? 0.223 16.420 -5.087 1.00 98.38 205 VAL A CA 1
ATOM 1587 C C . VAL A 1 205 ? -0.344 16.641 -3.684 1.00 98.38 205 VAL A C 1
ATOM 1589 O O . VAL A 1 205 ? -1.448 16.180 -3.398 1.00 98.38 205 VAL A O 1
ATOM 1592 N N . PRO A 1 206 ? 0.357 17.367 -2.792 1.00 97.12 206 PRO A N 1
ATOM 1593 C CA . PRO A 1 206 ? -0.109 17.582 -1.435 1.00 97.12 206 PRO A CA 1
ATOM 1594 C C . PRO A 1 206 ? -1.270 18.572 -1.399 1.00 97.12 206 PRO A C 1
ATOM 1596 O O . PRO A 1 206 ? -1.106 19.748 -1.732 1.00 97.12 206 PRO A O 1
ATOM 1599 N N . MET A 1 207 ? -2.423 18.123 -0.909 1.00 96.56 207 MET A N 1
ATOM 1600 C CA . MET A 1 207 ? -3.606 18.953 -0.685 1.00 96.56 207 MET A CA 1
ATOM 1601 C C . MET A 1 207 ? -3.994 18.973 0.791 1.00 96.56 207 MET A C 1
ATOM 1603 O O . MET A 1 207 ? -3.659 18.088 1.577 1.00 96.56 207 MET A O 1
ATOM 1607 N N . THR A 1 208 ? -4.695 20.024 1.211 1.00 94.56 208 THR A N 1
ATOM 1608 C CA . THR A 1 208 ? -5.112 20.156 2.605 1.00 94.56 208 THR A CA 1
ATOM 1609 C C . THR A 1 208 ? -6.535 19.663 2.822 1.00 94.56 208 THR A C 1
ATOM 1611 O O . THR A 1 208 ? -7.427 19.913 2.020 1.00 94.56 208 THR A O 1
ATOM 1614 N N . ARG A 1 209 ? -6.766 19.030 3.974 1.00 91.88 209 ARG A N 1
ATOM 1615 C CA . ARG A 1 209 ? -8.103 18.732 4.528 1.00 91.88 209 ARG A CA 1
ATOM 1616 C C . ARG A 1 209 ? -8.642 19.766 5.500 1.00 91.88 209 ARG A C 1
ATOM 1618 O O . ARG A 1 209 ? -9.740 19.630 6.021 1.00 91.88 209 ARG A O 1
ATOM 1625 N N . SER A 1 210 ? -7.811 20.733 5.868 1.00 89.56 210 SER A N 1
ATOM 1626 C CA . SER A 1 210 ? -8.101 21.649 6.967 1.00 89.56 210 SER A CA 1
ATOM 1627 C C . SER A 1 210 ? -7.772 23.070 6.526 1.00 89.56 210 SER A C 1
ATOM 1629 O O . SER A 1 210 ? -6.802 23.659 7.019 1.00 89.56 210 SER A O 1
ATOM 1631 N N . PRO A 1 211 ? -8.531 23.616 5.560 1.00 91.94 211 PRO A N 1
ATOM 1632 C CA . PRO A 1 211 ? -8.446 25.026 5.211 1.00 91.94 211 PRO A CA 1
ATOM 1633 C C . PRO A 1 211 ? -8.753 25.888 6.445 1.00 91.94 211 PRO A C 1
ATOM 1635 O O . PRO A 1 211 ? -9.316 25.423 7.438 1.00 91.94 211 PRO A O 1
ATOM 1638 N N . ASN A 1 212 ? -8.360 27.159 6.405 1.00 92.50 212 ASN A N 1
ATOM 1639 C CA . ASN A 1 212 ? -8.711 28.091 7.471 1.00 92.50 212 ASN A CA 1
ATOM 1640 C C . ASN A 1 212 ? -10.150 28.599 7.280 1.00 92.50 212 ASN A C 1
ATOM 1642 O O . ASN A 1 212 ? -10.692 28.591 6.175 1.00 92.50 212 ASN A O 1
ATOM 1646 N N . ASN A 1 213 ? -10.738 29.147 8.347 1.00 92.19 213 ASN A N 1
ATOM 1647 C CA . ASN A 1 213 ? -12.042 29.822 8.268 1.00 92.19 213 ASN A CA 1
ATOM 1648 C C . ASN A 1 213 ? -12.026 31.038 7.327 1.00 92.19 213 ASN A C 1
ATOM 1650 O O . ASN A 1 213 ? -13.042 31.367 6.724 1.00 92.19 213 ASN A O 1
ATOM 1654 N N . ASP A 1 214 ? -10.880 31.712 7.224 1.00 93.50 214 ASP A N 1
ATOM 1655 C CA . ASP A 1 214 ? -10.673 32.789 6.262 1.00 93.50 214 ASP A CA 1
ATOM 1656 C C . ASP A 1 214 ? -10.317 32.190 4.892 1.00 93.50 214 ASP A C 1
ATOM 1658 O O . ASP A 1 214 ? -9.253 31.583 4.714 1.00 93.50 214 ASP A O 1
ATOM 1662 N N . GLU A 1 215 ? -11.233 32.355 3.936 1.00 91.56 215 GLU A N 1
ATOM 1663 C CA . GLU A 1 215 ? -11.122 31.879 2.551 1.00 91.56 215 GLU A CA 1
ATOM 1664 C C . GLU A 1 215 ? -9.948 32.510 1.790 1.00 91.56 215 GLU A C 1
ATOM 1666 O O . GLU A 1 215 ? -9.460 31.938 0.823 1.00 91.56 215 GLU A O 1
ATOM 1671 N N . THR A 1 216 ? -9.440 33.663 2.237 1.00 91.19 216 THR A N 1
ATOM 1672 C CA . THR A 1 216 ? -8.372 34.395 1.538 1.00 91.19 216 THR A CA 1
ATOM 1673 C C . THR A 1 216 ? -6.971 33.891 1.872 1.00 91.19 216 THR A C 1
ATOM 1675 O O . THR A 1 216 ? -5.992 34.285 1.234 1.00 91.19 216 THR A O 1
ATOM 1678 N N . THR A 1 217 ? -6.847 33.021 2.875 1.00 93.06 217 THR A N 1
ATOM 1679 C CA . THR A 1 217 ? -5.542 32.521 3.308 1.00 93.06 217 THR A CA 1
ATOM 1680 C C . THR A 1 217 ? -4.963 31.516 2.319 1.00 93.06 217 THR A C 1
ATOM 1682 O O . THR A 1 217 ? -5.687 30.738 1.701 1.00 93.06 217 THR A O 1
ATOM 1685 N N . ARG A 1 218 ? -3.628 31.458 2.256 1.00 92.06 218 ARG A N 1
ATOM 1686 C CA . ARG A 1 218 ? -2.878 30.492 1.440 1.00 92.06 218 ARG A CA 1
ATOM 1687 C C . ARG A 1 218 ? -3.369 29.054 1.609 1.00 92.06 218 ARG A C 1
ATOM 1689 O O . ARG A 1 218 ? -3.583 28.374 0.620 1.00 92.06 218 ARG A O 1
ATOM 1696 N N . LYS A 1 219 ? -3.564 28.603 2.853 1.00 93.00 219 LYS A N 1
ATOM 1697 C CA . LYS A 1 219 ? -4.013 27.234 3.143 1.00 93.00 219 LYS A CA 1
ATOM 1698 C C . LYS A 1 219 ? -5.427 26.969 2.613 1.00 93.00 219 LYS A C 1
ATOM 1700 O O . LYS A 1 219 ? -5.671 25.882 2.117 1.00 93.00 219 LYS A O 1
ATOM 1705 N N . SER A 1 220 ? -6.334 27.946 2.698 1.00 94.56 220 SER A N 1
ATOM 1706 C CA . SER A 1 220 ? -7.702 27.808 2.176 1.00 94.56 220 SER A CA 1
ATOM 1707 C C . SER A 1 220 ? -7.758 27.807 0.654 1.00 94.56 220 SER A C 1
ATOM 1709 O O . SER A 1 220 ? -8.534 27.059 0.084 1.00 94.56 220 SER A O 1
ATOM 1711 N N . LYS A 1 221 ? -6.913 28.611 0.003 1.00 95.31 221 LYS A N 1
ATOM 1712 C CA . LYS A 1 221 ? -6.827 28.679 -1.460 1.00 95.31 221 LYS A CA 1
ATOM 1713 C C . LYS A 1 221 ? -6.002 27.559 -2.095 1.00 95.31 221 LYS A C 1
ATOM 1715 O O . LYS A 1 221 ? -6.008 27.433 -3.311 1.00 95.31 221 LYS A O 1
ATOM 1720 N N . TRP A 1 222 ? -5.259 26.797 -1.293 1.00 97.00 222 TRP A N 1
ATOM 1721 C CA . TRP A 1 222 ? -4.208 25.910 -1.783 1.00 97.00 222 TRP A CA 1
ATOM 1722 C C . TRP A 1 222 ? -4.708 24.895 -2.811 1.00 97.00 222 TRP A C 1
ATOM 1724 O O . TRP A 1 222 ? -4.141 24.828 -3.893 1.00 97.00 222 TRP A O 1
ATOM 1734 N N . ASN A 1 223 ? -5.760 24.136 -2.490 1.00 97.12 223 ASN A N 1
ATOM 1735 C CA . ASN A 1 223 ? -6.241 23.058 -3.359 1.00 97.12 223 ASN A CA 1
ATOM 1736 C C . ASN A 1 223 ? -6.690 23.614 -4.722 1.00 97.12 223 ASN A C 1
ATOM 1738 O O . ASN A 1 223 ? -6.182 23.166 -5.747 1.00 97.12 223 ASN A O 1
ATOM 1742 N N . ASP A 1 224 ? -7.547 24.643 -4.720 1.00 96.19 224 ASP A N 1
ATOM 1743 C CA . ASP A 1 224 ? -8.017 25.333 -5.929 1.00 96.19 224 ASP A CA 1
ATOM 1744 C C . ASP A 1 224 ? -6.854 25.900 -6.761 1.00 96.19 224 ASP A C 1
ATOM 1746 O O . ASP A 1 224 ? -6.821 25.760 -7.982 1.00 96.19 224 ASP A O 1
ATOM 1750 N N . ASP A 1 225 ? -5.890 26.556 -6.105 1.00 97.12 225 ASP A N 1
ATOM 1751 C CA . ASP A 1 225 ? -4.757 27.198 -6.774 1.00 97.12 225 ASP A CA 1
ATOM 1752 C C . ASP A 1 225 ? -3.809 26.163 -7.419 1.00 97.12 225 ASP A C 1
ATOM 1754 O O . ASP A 1 225 ? -3.224 26.461 -8.464 1.00 97.12 225 ASP A O 1
ATOM 1758 N N . VAL A 1 226 ? -3.638 24.981 -6.805 1.00 98.00 226 VAL A N 1
ATOM 1759 C CA . VAL A 1 226 ? -2.834 23.870 -7.348 1.00 98.00 226 VAL A CA 1
ATOM 1760 C C . VAL A 1 226 ? -3.536 23.233 -8.542 1.00 98.00 226 VAL A C 1
ATOM 1762 O O . VAL A 1 226 ? -2.925 23.139 -9.606 1.00 98.00 226 VAL A O 1
ATOM 1765 N N . ASP A 1 227 ? -4.804 22.843 -8.394 1.00 97.38 227 ASP A N 1
ATOM 1766 C CA . ASP A 1 227 ? -5.570 22.183 -9.460 1.00 97.38 227 ASP A CA 1
ATOM 1767 C C . ASP A 1 227 ? -5.703 23.069 -10.708 1.00 97.38 227 ASP A C 1
ATOM 1769 O O . ASP A 1 227 ? -5.510 22.622 -11.835 1.00 97.38 227 ASP A O 1
ATOM 1773 N N . ALA A 1 228 ? -5.918 24.374 -10.516 1.00 96.88 228 ALA A N 1
ATOM 1774 C CA . ALA A 1 228 ? -6.003 25.315 -11.628 1.00 96.88 228 ALA A CA 1
ATOM 1775 C C . ALA A 1 228 ? -4.675 25.494 -12.391 1.00 96.88 228 ALA A C 1
ATOM 1777 O O . ALA A 1 228 ? -4.686 25.912 -13.553 1.00 96.88 228 ALA A O 1
ATOM 1778 N N . ALA A 1 229 ? -3.532 25.247 -11.744 1.00 98.12 229 ALA A N 1
ATOM 1779 C CA . ALA A 1 229 ? -2.204 25.491 -12.306 1.00 98.12 229 ALA A CA 1
ATOM 1780 C C . ALA A 1 229 ? -1.512 24.224 -12.836 1.00 98.12 229 ALA A C 1
ATOM 1782 O O . ALA A 1 229 ? -0.669 24.329 -13.731 1.00 98.12 229 ALA A O 1
ATOM 1783 N N . LEU A 1 230 ? -1.846 23.046 -12.306 1.00 97.56 230 LEU A N 1
ATOM 1784 C CA . LEU A 1 230 ? -1.222 21.766 -12.636 1.00 97.56 230 LEU A CA 1
ATOM 1785 C C . LEU A 1 230 ? -2.207 20.854 -13.367 1.00 97.56 230 LEU A C 1
ATOM 1787 O O . LEU A 1 230 ? -3.227 20.468 -12.816 1.00 97.56 230 LEU A O 1
ATOM 1791 N N . ILE A 1 231 ? -1.885 20.476 -14.605 1.00 88.06 231 ILE A N 1
ATOM 1792 C CA . ILE A 1 231 ? -2.854 19.797 -15.484 1.00 88.06 231 ILE A CA 1
ATOM 1793 C C . ILE A 1 231 ? -2.706 18.267 -15.454 1.00 88.06 231 ILE A C 1
ATOM 1795 O O . ILE A 1 231 ? -3.694 17.552 -15.590 1.00 88.06 231 ILE A O 1
ATOM 1799 N N . ASP A 1 232 ? -1.483 17.757 -15.300 1.00 93.31 232 ASP A N 1
ATOM 1800 C CA . ASP A 1 232 ? -1.135 16.372 -15.656 1.00 93.31 232 ASP A CA 1
ATOM 1801 C C . ASP A 1 232 ? -0.789 15.488 -14.443 1.00 93.31 232 ASP A C 1
ATOM 1803 O O . ASP A 1 232 ? 0.210 14.768 -14.443 1.00 93.31 232 ASP A O 1
ATOM 1807 N N . TYR A 1 233 ? -1.604 15.586 -13.391 1.00 97.69 233 TYR A N 1
ATOM 1808 C CA . TYR A 1 233 ? -1.487 14.785 -12.169 1.00 97.69 233 TYR A CA 1
ATOM 1809 C C . TYR A 1 233 ? -2.684 13.836 -12.003 1.00 97.69 233 TYR A C 1
ATOM 1811 O O . TYR A 1 233 ? -3.770 14.100 -12.528 1.00 97.69 233 TYR A O 1
ATOM 1819 N N . ASP A 1 234 ? -2.492 12.745 -11.265 1.00 96.94 234 ASP A N 1
ATOM 1820 C CA . ASP A 1 234 ? -3.426 11.611 -11.207 1.00 96.94 234 ASP A CA 1
ATOM 1821 C C . ASP A 1 234 ? -4.163 11.535 -9.862 1.00 96.94 234 ASP A C 1
ATOM 1823 O O . ASP A 1 234 ? -5.335 11.165 -9.804 1.00 96.94 234 ASP A O 1
ATOM 1827 N N . ALA A 1 235 ? -3.492 11.948 -8.784 1.00 97.38 235 ALA A N 1
ATOM 1828 C CA . ALA A 1 235 ? -3.999 11.845 -7.423 1.00 97.38 235 ALA A CA 1
ATOM 1829 C C . ALA A 1 235 ? -3.648 13.072 -6.570 1.00 97.38 235 ALA A C 1
ATOM 1831 O O . ALA A 1 235 ? -2.803 13.898 -6.914 1.00 97.38 235 ALA A O 1
ATOM 1832 N N . PHE A 1 236 ? -4.244 13.186 -5.393 1.00 97.62 236 PHE A N 1
ATOM 1833 C CA . PHE A 1 236 ? -3.778 14.121 -4.376 1.00 97.62 236 PHE A CA 1
ATOM 1834 C C . PHE A 1 236 ? -3.639 13.440 -3.025 1.00 97.62 236 PHE A C 1
ATOM 1836 O O . PHE A 1 236 ? -4.358 12.493 -2.698 1.00 97.62 236 PHE A O 1
ATOM 1843 N N . THR A 1 237 ? -2.696 13.932 -2.225 1.00 97.38 237 THR A N 1
ATOM 1844 C CA . THR A 1 237 ? -2.459 13.392 -0.896 1.00 97.38 237 THR A CA 1
ATOM 1845 C C . THR A 1 237 ? -3.242 14.139 0.165 1.00 97.38 237 THR A C 1
ATOM 1847 O O . THR A 1 237 ? -3.326 15.370 0.151 1.00 97.38 237 THR A O 1
ATOM 1850 N N . ILE A 1 238 ? -3.808 13.382 1.106 1.00 94.94 238 ILE A N 1
ATOM 1851 C CA . ILE A 1 238 ? -4.483 13.903 2.291 1.00 94.94 238 ILE A CA 1
ATOM 1852 C C . ILE A 1 238 ? -3.933 13.203 3.516 1.00 94.94 238 ILE A C 1
ATOM 1854 O O . ILE A 1 238 ? -4.025 11.990 3.653 1.00 94.94 238 ILE A O 1
ATOM 1858 N N . HIS A 1 239 ? -3.408 13.979 4.454 1.00 94.00 239 HIS A N 1
ATOM 1859 C CA . HIS A 1 239 ? -2.998 13.423 5.739 1.00 94.00 239 HIS A CA 1
ATOM 1860 C C . HIS A 1 239 ? -4.176 13.461 6.707 1.00 94.00 239 HIS A C 1
ATOM 1862 O O . HIS A 1 239 ? -4.917 14.429 6.631 1.00 94.00 239 HIS A O 1
ATOM 1868 N N . VAL A 1 240 ? -4.385 12.517 7.627 1.00 90.50 240 VAL A N 1
ATOM 1869 C CA . VAL A 1 240 ? -5.505 12.545 8.593 1.00 90.50 240 VAL A CA 1
ATOM 1870 C C . VAL A 1 240 ? -5.058 12.059 9.963 1.00 90.50 240 VAL A C 1
ATOM 1872 O O . VAL A 1 240 ? -4.723 10.904 10.138 1.00 90.50 240 VAL A O 1
ATOM 1875 N N . TYR A 1 241 ? -5.143 12.916 10.975 1.00 87.06 241 TYR A N 1
ATOM 1876 C CA . TYR A 1 241 ? -4.872 12.502 12.349 1.00 87.06 241 TYR A CA 1
ATOM 1877 C C . TYR A 1 241 ? -6.083 12.781 13.218 1.00 87.06 241 TYR A C 1
ATOM 1879 O O . TYR A 1 241 ? -6.593 13.906 13.204 1.00 87.06 241 TYR A O 1
ATOM 1887 N N . ALA A 1 242 ? -6.528 11.774 13.962 1.00 81.38 242 ALA A N 1
ATOM 1888 C CA . ALA A 1 242 ? -7.600 11.919 14.932 1.00 81.38 242 ALA A CA 1
ATOM 1889 C C . ALA A 1 242 ? -7.025 12.002 16.348 1.00 81.38 242 ALA A C 1
ATOM 1891 O O . ALA A 1 242 ? -6.306 11.121 16.819 1.00 81.38 242 ALA A O 1
ATOM 1892 N N . ASP A 1 243 ? -7.333 13.110 17.018 1.00 74.19 243 ASP A N 1
ATOM 1893 C CA . ASP A 1 243 ? -6.720 13.470 18.290 1.00 74.19 243 ASP A CA 1
ATOM 1894 C C . ASP A 1 243 ? -7.617 13.061 19.444 1.00 74.19 243 ASP A C 1
ATOM 1896 O O . ASP A 1 243 ? -8.647 13.696 19.693 1.00 74.19 243 ASP A O 1
ATOM 1900 N N . ILE A 1 244 ? -7.203 12.050 20.207 1.00 62.38 244 ILE A N 1
ATOM 1901 C CA . ILE A 1 244 ? -7.904 11.675 21.437 1.00 62.38 244 ILE A CA 1
ATOM 1902 C C . ILE A 1 244 ? -7.511 12.670 22.525 1.00 62.38 244 ILE A C 1
ATOM 1904 O O . ILE A 1 244 ? -6.612 12.457 23.337 1.00 62.38 244 ILE A O 1
ATOM 1908 N N . SER A 1 245 ? -8.212 13.799 22.502 1.00 51.53 245 SER A N 1
ATOM 1909 C CA . SER A 1 245 ? -8.289 14.759 23.589 1.00 51.53 245 SER A CA 1
ATOM 1910 C C . SER A 1 245 ? -9.731 14.812 24.080 1.00 51.53 245 SER A C 1
ATOM 1912 O O . SER A 1 245 ? -10.603 15.263 23.325 1.00 51.53 245 SER A O 1
ATOM 1914 N N . PRO A 1 246 ? -10.048 14.342 25.301 1.00 44.66 246 PRO A N 1
ATOM 1915 C CA . PRO A 1 246 ? -11.375 14.528 25.856 1.00 44.66 246 PRO A CA 1
ATOM 1916 C C . PRO A 1 246 ? -11.640 16.029 26.002 1.00 44.66 246 PRO A C 1
ATOM 1918 O O . PRO A 1 246 ? -11.044 16.713 26.834 1.00 44.66 246 PRO A O 1
ATOM 1921 N N . LYS A 1 247 ? -12.571 16.556 25.201 1.00 42.62 247 LYS A N 1
ATOM 1922 C CA . LYS A 1 247 ? -13.139 17.903 25.376 1.00 42.62 247 LYS A CA 1
ATOM 1923 C C . LYS A 1 247 ? -14.159 17.939 26.529 1.00 42.62 247 LYS A C 1
ATOM 1925 O O . LYS A 1 247 ? -15.187 18.601 26.411 1.00 42.62 247 LYS A O 1
ATOM 1930 N N . ASP A 1 248 ? -13.909 17.233 27.631 1.00 38.28 248 ASP A N 1
ATOM 1931 C CA . ASP A 1 248 ? -14.761 17.296 28.823 1.00 38.28 248 ASP A CA 1
ATOM 1932 C C . ASP A 1 248 ? -14.274 18.412 29.769 1.00 38.28 248 ASP A C 1
ATOM 1934 O O . ASP A 1 248 ? -13.083 18.617 30.007 1.00 38.28 248 ASP A O 1
ATOM 1938 N N . ALA A 1 249 ? -15.232 19.143 30.336 1.00 38.34 249 ALA A N 1
ATOM 1939 C CA . ALA A 1 249 ? -15.056 20.126 31.391 1.00 38.34 249 ALA A CA 1
ATOM 1940 C C . ALA A 1 249 ? -14.419 19.564 32.681 1.00 38.34 249 ALA A C 1
ATOM 1942 O O . ALA A 1 249 ? -13.981 20.368 33.511 1.00 38.34 249 ALA A O 1
ATOM 1943 N N . VAL A 1 250 ? -14.355 18.236 32.853 1.00 41.53 250 VAL A N 1
ATOM 1944 C CA . VAL A 1 250 ? -13.634 17.550 33.945 1.00 41.53 250 VAL A CA 1
ATOM 1945 C C . VAL A 1 250 ? -12.118 17.475 33.688 1.00 41.53 250 VAL A C 1
ATOM 1947 O O . VAL A 1 250 ? -11.342 17.535 34.639 1.00 41.53 250 VAL A O 1
ATOM 1950 N N . THR A 1 251 ? -11.672 17.472 32.427 1.00 47.38 251 THR A N 1
ATOM 1951 C CA . THR A 1 251 ? -10.253 17.418 32.007 1.00 47.38 251 THR A CA 1
ATOM 1952 C C . THR A 1 251 ? -9.776 18.746 31.412 1.00 47.38 251 THR A C 1
ATOM 1954 O O . THR A 1 251 ? -9.001 18.767 30.468 1.00 47.38 251 THR A O 1
ATOM 1957 N N . LYS A 1 252 ? -10.268 19.861 31.971 1.00 38.38 252 LYS A N 1
ATOM 1958 C CA . LYS A 1 252 ? -10.273 21.252 31.471 1.00 38.38 252 LYS A CA 1
ATOM 1959 C C . LYS A 1 252 ? -8.927 21.943 31.167 1.00 38.38 252 LYS A C 1
ATOM 1961 O O . LYS A 1 252 ? -8.841 23.165 31.288 1.00 38.38 252 LYS A O 1
ATOM 1966 N N . GLU A 1 253 ? -7.906 21.228 30.728 1.00 33.50 253 GLU A N 1
ATOM 1967 C CA . GLU A 1 253 ? -6.846 21.803 29.911 1.00 33.50 253 GLU A CA 1
ATOM 1968 C C . GLU A 1 253 ? -6.962 21.247 28.500 1.00 33.50 253 GLU A C 1
ATOM 1970 O O . GLU A 1 253 ? -7.094 20.046 28.280 1.00 33.50 253 GLU A O 1
ATOM 1975 N N . PHE A 1 254 ? -6.931 22.154 27.525 1.00 33.56 254 PHE A N 1
ATOM 1976 C CA . PHE A 1 254 ? -6.688 21.795 26.140 1.00 33.56 254 PHE A CA 1
ATOM 1977 C C . PHE A 1 254 ? -5.518 20.804 26.114 1.00 33.56 254 PHE A C 1
ATOM 1979 O O . PHE A 1 254 ? -4.400 21.204 26.426 1.00 33.56 254 PHE A O 1
ATOM 1986 N N . MET A 1 255 ? -5.709 19.561 25.655 1.00 41.72 255 MET A N 1
ATOM 1987 C CA . MET A 1 255 ? -4.562 18.682 25.346 1.00 41.72 255 MET A CA 1
ATOM 1988 C C . MET A 1 255 ? -3.766 19.173 24.111 1.00 41.72 255 MET A C 1
ATOM 1990 O O . MET A 1 255 ? -3.051 18.412 23.474 1.00 41.72 255 MET A O 1
ATOM 1994 N N . TYR A 1 256 ? -3.881 20.469 23.790 1.00 33.09 256 TYR A N 1
ATOM 1995 C CA . TYR A 1 256 ? -3.144 21.229 22.792 1.00 33.09 256 TYR A CA 1
ATOM 1996 C C . TYR A 1 256 ? -2.748 22.595 23.361 1.00 33.09 256 TYR A C 1
ATOM 1998 O O . TYR A 1 256 ? -3.354 23.621 23.055 1.00 33.09 256 TYR A O 1
ATOM 2006 N N . ALA A 1 257 ? -1.703 22.605 24.186 1.00 27.78 257 ALA A N 1
ATOM 2007 C CA . ALA A 1 257 ? -0.875 23.784 24.420 1.00 27.78 257 ALA A CA 1
ATOM 2008 C C . ALA A 1 257 ? 0.527 23.365 24.897 1.00 27.78 257 ALA A C 1
ATOM 2010 O O . ALA A 1 257 ? 0.876 23.551 26.053 1.00 27.78 257 ALA A O 1
ATOM 2011 N N . GLY A 1 258 ? 1.338 22.784 24.007 1.00 33.34 258 GLY A N 1
ATOM 2012 C CA . GLY A 1 258 ? 2.800 22.792 24.161 1.00 33.34 258 GLY A CA 1
ATOM 2013 C C . GLY A 1 258 ? 3.389 22.126 25.413 1.00 33.34 258 GLY A C 1
ATOM 2014 O O . GLY A 1 258 ? 4.428 22.584 25.884 1.00 33.34 258 GLY A O 1
ATOM 2015 N N . PHE A 1 259 ? 2.771 21.066 25.939 1.00 36.34 259 PHE A N 1
ATOM 2016 C CA . PHE A 1 259 ? 3.345 20.314 27.054 1.00 36.34 259 PHE A CA 1
ATOM 2017 C C . PHE A 1 259 ? 4.318 19.234 26.577 1.00 36.34 259 PHE A C 1
ATOM 2019 O O . PHE A 1 259 ? 4.021 18.421 25.705 1.00 36.34 259 PHE A O 1
ATOM 2026 N N . ASP A 1 260 ? 5.495 19.261 27.190 1.00 41.59 260 ASP A N 1
ATOM 2027 C CA . ASP A 1 260 ? 6.509 18.221 27.169 1.00 41.59 260 ASP A CA 1
ATOM 2028 C C . ASP A 1 260 ? 5.937 16.948 27.823 1.00 41.59 260 ASP A C 1
ATOM 2030 O O . ASP A 1 260 ? 5.647 16.922 29.024 1.00 41.59 260 ASP A O 1
ATOM 2034 N N . TYR A 1 261 ? 5.746 15.912 27.001 1.00 50.41 261 TYR A N 1
ATOM 2035 C CA . TYR A 1 261 ? 5.170 14.588 27.285 1.00 50.41 261 TYR A CA 1
ATOM 2036 C C . TYR A 1 261 ? 5.811 13.846 28.477 1.00 50.41 261 TYR A C 1
ATOM 2038 O O . TYR A 1 261 ? 5.300 12.823 28.922 1.00 50.41 261 TYR A O 1
ATOM 2046 N N . ALA A 1 262 ? 6.915 14.360 29.021 1.00 52.41 262 ALA A N 1
ATOM 2047 C CA . ALA A 1 262 ? 7.693 13.779 30.108 1.00 52.41 262 ALA A CA 1
ATOM 2048 C C . ALA A 1 262 ? 7.200 14.116 31.538 1.00 52.41 262 ALA A C 1
ATOM 2050 O O . ALA A 1 262 ? 7.957 13.918 32.490 1.00 52.41 262 ALA A O 1
ATOM 2051 N N . THR A 1 263 ? 5.990 14.668 31.731 1.00 58.97 263 THR A N 1
ATOM 2052 C CA . THR A 1 263 ? 5.654 15.378 32.990 1.00 58.97 263 THR A CA 1
ATOM 2053 C C . THR A 1 263 ? 4.368 14.975 33.725 1.00 58.97 263 THR A C 1
ATOM 2055 O O . THR A 1 263 ? 4.139 15.508 34.812 1.00 58.97 263 THR A O 1
ATOM 2058 N N . LEU A 1 264 ? 3.560 14.020 33.232 1.00 72.19 264 LEU A N 1
ATOM 2059 C CA . LEU A 1 264 ? 2.373 13.569 33.980 1.00 72.19 264 LEU A CA 1
ATOM 2060 C C . LEU A 1 264 ? 2.771 12.860 35.279 1.00 72.19 264 LEU A C 1
ATOM 2062 O O . LEU A 1 264 ? 3.564 11.915 35.280 1.00 72.19 264 LEU A O 1
ATOM 2066 N N . THR A 1 265 ? 2.167 13.272 36.389 1.00 79.00 265 THR A N 1
ATOM 2067 C CA . THR A 1 265 ? 2.322 12.594 37.676 1.00 79.00 265 THR A CA 1
ATOM 2068 C C . THR A 1 265 ? 1.590 11.251 37.674 1.00 79.00 265 THR A C 1
ATOM 2070 O O . THR A 1 265 ? 0.587 11.069 36.983 1.00 79.00 265 THR A O 1
ATOM 2073 N N . ALA A 1 266 ? 2.036 10.304 38.505 1.00 83.88 266 ALA A N 1
ATOM 2074 C CA . ALA A 1 266 ? 1.360 9.011 38.649 1.00 83.88 266 ALA A CA 1
ATOM 2075 C C . ALA A 1 266 ? -0.132 9.157 39.025 1.00 83.88 266 ALA A C 1
ATOM 2077 O O . ALA A 1 266 ? -0.966 8.397 38.548 1.00 83.88 266 ALA A O 1
ATOM 2078 N N . SER A 1 267 ? -0.495 10.166 39.825 1.00 83.56 267 SER A N 1
ATOM 2079 C CA . SER A 1 267 ? -1.897 10.431 40.180 1.00 83.56 267 SER A CA 1
ATOM 2080 C C . SER A 1 267 ? -2.747 10.855 38.977 1.00 83.56 267 SER A C 1
ATOM 2082 O O . SER A 1 267 ? -3.904 10.455 38.880 1.00 83.56 267 SER A O 1
ATOM 2084 N N . GLU A 1 268 ? -2.192 11.652 38.061 1.00 79.88 268 GLU A N 1
ATOM 2085 C CA . GLU A 1 268 ? -2.882 12.063 36.831 1.00 79.88 268 GLU A CA 1
ATOM 2086 C C . GLU A 1 268 ? -3.028 10.887 35.867 1.00 79.88 268 GLU A C 1
ATOM 2088 O O . GLU A 1 268 ? -4.110 10.679 35.321 1.00 79.88 268 GLU A O 1
ATOM 2093 N N . GLN A 1 269 ? -1.979 10.071 35.720 1.00 81.88 269 GLN A N 1
ATOM 2094 C CA . GLN A 1 269 ? -2.051 8.840 34.932 1.00 81.88 269 GLN A CA 1
ATOM 2095 C C . GLN A 1 269 ? -3.106 7.873 35.495 1.00 81.88 269 GLN A C 1
ATOM 2097 O O . GLN A 1 269 ? -3.880 7.305 34.727 1.00 81.88 269 GLN A O 1
ATOM 2102 N N . GLN A 1 270 ? -3.196 7.723 36.824 1.00 84.44 270 GLN A N 1
ATOM 2103 C CA . GLN A 1 270 ? -4.203 6.866 37.457 1.00 84.44 270 GLN A CA 1
ATOM 2104 C C . GLN A 1 270 ? -5.619 7.391 37.210 1.00 84.44 270 GLN A C 1
ATOM 2106 O O . GLN A 1 270 ? -6.487 6.623 36.820 1.00 84.44 270 GLN A O 1
ATOM 2111 N N . ALA A 1 271 ? -5.851 8.697 37.368 1.00 80.69 271 ALA A N 1
ATOM 2112 C CA . ALA A 1 271 ? -7.162 9.289 37.105 1.00 80.69 271 ALA A CA 1
ATOM 2113 C C . ALA A 1 271 ? -7.597 9.109 35.639 1.00 80.69 271 ALA A C 1
ATOM 2115 O O . ALA A 1 271 ? -8.768 8.843 35.369 1.00 80.69 271 ALA A O 1
ATOM 2116 N N . GLN A 1 272 ? -6.655 9.217 34.694 1.00 78.00 272 GLN A N 1
ATOM 2117 C CA . GLN A 1 272 ? -6.907 8.914 33.283 1.00 78.00 272 GLN A CA 1
ATOM 2118 C C . GLN A 1 272 ? -7.251 7.437 33.076 1.00 78.00 272 GLN A C 1
ATOM 2120 O O . GLN A 1 272 ? -8.201 7.130 32.356 1.00 78.00 272 GLN A O 1
ATOM 2125 N N . ARG A 1 273 ? -6.507 6.527 33.717 1.00 82.50 273 ARG A N 1
ATOM 2126 C CA . ARG A 1 273 ? -6.753 5.086 33.637 1.00 82.50 273 ARG A CA 1
ATOM 2127 C C . ARG A 1 273 ? -8.121 4.712 34.202 1.00 82.50 273 ARG A C 1
ATOM 2129 O O . ARG A 1 273 ? -8.860 4.030 33.503 1.00 82.50 273 ARG A O 1
ATOM 2136 N N . ASP A 1 274 ? -8.470 5.199 35.391 1.00 82.62 274 ASP A N 1
ATOM 2137 C CA . ASP A 1 274 ? -9.763 4.946 36.040 1.00 82.62 274 ASP A CA 1
ATOM 2138 C C . ASP A 1 274 ? -10.916 5.456 35.167 1.00 82.62 274 ASP A C 1
ATOM 2140 O O . ASP A 1 274 ? -11.897 4.751 34.946 1.00 82.62 274 ASP A O 1
ATOM 2144 N N . HIS A 1 275 ? -10.783 6.661 34.597 1.00 79.50 275 HIS A N 1
ATOM 2145 C CA . HIS A 1 275 ? -11.774 7.173 33.654 1.00 79.50 275 HIS A CA 1
ATOM 2146 C C . HIS A 1 275 ? -11.912 6.258 32.433 1.00 79.50 275 HIS A C 1
ATOM 2148 O O . HIS A 1 275 ? -13.025 5.940 32.035 1.00 79.50 275 HIS A O 1
ATOM 2154 N N . PHE A 1 276 ? -10.805 5.813 31.843 1.00 80.00 276 PHE A N 1
ATOM 2155 C CA . PHE A 1 276 ? -10.834 4.982 30.644 1.00 80.00 276 PHE A CA 1
ATOM 2156 C C . PHE A 1 276 ? -11.394 3.570 30.892 1.00 80.00 276 PHE A C 1
ATOM 2158 O O . PHE A 1 276 ? -12.136 3.060 30.053 1.00 80.00 276 PHE A O 1
ATOM 2165 N N . THR A 1 277 ? -11.088 2.938 32.030 1.00 83.50 277 THR A N 1
ATOM 2166 C CA . THR A 1 277 ? -11.556 1.573 32.322 1.00 83.50 277 THR A CA 1
ATOM 2167 C C . THR A 1 277 ? -12.952 1.513 32.921 1.00 83.50 277 THR A C 1
ATOM 2169 O O . THR A 1 277 ? -13.679 0.559 32.643 1.00 83.50 277 THR A O 1
ATOM 2172 N N . ASP A 1 278 ? -13.344 2.511 33.716 1.00 81.19 278 ASP A N 1
ATOM 2173 C CA . ASP A 1 278 ? -14.591 2.461 34.486 1.00 81.19 278 ASP A CA 1
ATOM 2174 C C . ASP A 1 278 ? -15.735 3.221 33.796 1.00 81.19 278 ASP A C 1
ATOM 2176 O O . ASP A 1 278 ? -16.906 3.035 34.143 1.00 81.19 278 ASP A O 1
ATOM 2180 N N . ASN A 1 279 ? -15.428 4.059 32.797 1.00 77.38 279 ASN A N 1
ATOM 2181 C CA . ASN A 1 279 ? -16.421 4.783 32.010 1.00 77.38 279 ASN A CA 1
ATOM 2182 C C . ASN A 1 279 ? -16.639 4.137 30.636 1.00 77.38 279 ASN A C 1
ATOM 2184 O O . ASN A 1 279 ? -15.883 4.363 29.690 1.00 77.38 279 ASN A O 1
ATOM 2188 N N . ALA A 1 280 ? -17.751 3.416 30.488 1.00 73.75 280 ALA A N 1
ATOM 2189 C CA . ALA A 1 280 ? -18.142 2.844 29.202 1.00 73.75 280 ALA A CA 1
ATOM 2190 C C . ALA A 1 280 ? -18.296 3.901 28.089 1.00 73.75 280 ALA A C 1
ATOM 2192 O O . ALA A 1 280 ? -18.118 3.565 26.923 1.00 73.75 280 ALA A O 1
ATOM 2193 N N . ASP A 1 281 ? -18.609 5.162 28.408 1.00 78.62 281 ASP A N 1
ATOM 2194 C CA . ASP A 1 281 ? -18.745 6.221 27.399 1.00 78.62 281 ASP A CA 1
ATOM 2195 C C . ASP A 1 281 ? -17.396 6.730 26.871 1.00 78.62 281 ASP A C 1
ATOM 2197 O O . ASP A 1 281 ? -17.332 7.178 25.726 1.00 78.62 281 ASP A O 1
ATOM 2201 N N . ALA A 1 282 ? -16.306 6.589 27.635 1.00 79.06 282 ALA A N 1
ATOM 2202 C CA . ALA A 1 282 ? -14.967 6.981 27.191 1.00 79.06 282 ALA A CA 1
ATOM 2203 C C . ALA A 1 282 ? -14.481 6.104 26.024 1.00 79.06 282 ALA A C 1
ATOM 2205 O O . ALA A 1 282 ? -14.014 6.618 25.008 1.00 79.06 282 ALA A O 1
ATOM 2206 N N . VAL A 1 283 ? -14.667 4.785 26.131 1.00 84.44 283 VAL A N 1
ATOM 2207 C CA . VAL A 1 283 ? -14.326 3.823 25.067 1.00 84.44 283 VAL A CA 1
ATOM 2208 C C . VAL A 1 283 ? -15.180 4.060 23.823 1.00 84.44 283 VAL A C 1
ATOM 2210 O O . VAL A 1 283 ? -14.655 4.122 22.714 1.00 84.44 283 VAL A O 1
ATOM 2213 N N . LYS A 1 284 ? -16.491 4.271 24.002 1.00 87.44 284 LYS A N 1
ATOM 2214 C CA . LYS A 1 284 ? -17.401 4.593 22.892 1.00 87.44 284 LYS A CA 1
ATOM 2215 C C . LYS A 1 284 ? -16.990 5.881 22.178 1.00 87.44 284 LYS A C 1
ATOM 2217 O O . LYS A 1 284 ? -17.124 5.970 20.961 1.00 87.44 284 LYS A O 1
ATOM 2222 N N . TYR A 1 285 ? -16.520 6.887 22.912 1.00 85.75 285 TYR A N 1
ATOM 2223 C CA . TYR A 1 285 ? -16.011 8.109 22.301 1.00 85.75 285 TYR A CA 1
ATOM 2224 C C . TYR A 1 285 ? -14.747 7.829 21.484 1.00 85.75 285 TYR A C 1
ATOM 2226 O O . TYR A 1 285 ? -14.712 8.197 20.318 1.00 85.75 285 TYR A O 1
ATOM 2234 N N . ILE A 1 286 ? -13.756 7.130 22.052 1.00 84.81 286 ILE A N 1
ATOM 2235 C CA . ILE A 1 286 ? -12.487 6.800 21.377 1.00 84.81 286 ILE A CA 1
ATOM 2236 C C . ILE A 1 286 ? -12.726 6.071 20.049 1.00 84.81 286 ILE A C 1
ATOM 2238 O O . ILE A 1 286 ? -12.224 6.513 19.020 1.00 84.81 286 ILE A O 1
ATOM 2242 N N . LEU A 1 287 ? -13.545 5.016 20.058 1.00 89.62 287 LEU A N 1
ATOM 2243 C CA . LEU A 1 287 ? -13.784 4.177 18.878 1.00 89.62 287 LEU A CA 1
ATOM 2244 C C . LEU A 1 287 ? -14.528 4.904 17.744 1.00 89.62 287 LEU A C 1
ATOM 2246 O O . LEU A 1 287 ? -14.332 4.570 16.578 1.00 89.62 287 LEU A O 1
ATOM 2250 N N . GLY A 1 288 ? -15.358 5.903 18.066 1.00 88.00 288 GLY A N 1
ATOM 2251 C CA . GLY A 1 288 ? -16.066 6.710 17.063 1.00 88.00 288 GLY A CA 1
ATOM 2252 C C . GLY A 1 288 ? -15.382 8.036 16.715 1.00 88.00 288 GLY A C 1
ATOM 2253 O O . GLY A 1 288 ? -15.795 8.715 15.774 1.00 88.00 288 GLY A O 1
ATOM 2254 N N . LEU A 1 289 ? -14.357 8.446 17.471 1.00 85.06 289 LEU A N 1
ATOM 2255 C CA . LEU A 1 289 ? -13.723 9.755 17.317 1.00 85.06 289 LEU A CA 1
ATOM 2256 C C . LEU A 1 289 ? -13.034 9.903 15.966 1.00 85.06 289 LEU A C 1
ATOM 2258 O O . LEU A 1 289 ? -13.052 10.992 15.392 1.00 85.06 289 LEU A O 1
ATOM 2262 N N . ALA A 1 290 ? -12.425 8.827 15.477 1.00 78.19 290 ALA A N 1
ATOM 2263 C CA . ALA A 1 290 ? -11.694 8.839 14.223 1.00 78.19 290 ALA A CA 1
ATOM 2264 C C . ALA A 1 290 ? -12.604 9.207 13.046 1.00 78.19 290 ALA A C 1
ATOM 2266 O O . ALA A 1 290 ? -12.338 10.178 12.332 1.00 78.19 290 ALA A O 1
ATOM 2267 N N . GLU A 1 291 ? -13.736 8.505 12.922 1.00 83.94 291 GLU A N 1
ATOM 2268 C CA . GLU A 1 291 ? -14.726 8.781 11.881 1.00 83.94 291 GLU A CA 1
ATOM 2269 C C . GLU A 1 291 ? -15.295 10.199 12.017 1.00 83.94 291 GLU A C 1
ATOM 2271 O O . GLU A 1 291 ? -15.307 10.962 11.049 1.00 83.94 291 GLU A O 1
ATOM 2276 N N . ALA A 1 292 ? -15.676 10.592 13.239 1.00 86.19 292 ALA A N 1
ATOM 2277 C CA . ALA A 1 292 ? -16.234 11.913 13.520 1.00 86.19 292 ALA A CA 1
ATOM 2278 C C . ALA A 1 292 ? -15.249 13.057 13.220 1.00 86.19 292 ALA A C 1
ATOM 2280 O O . ALA A 1 292 ? -15.656 14.135 12.783 1.00 86.19 292 ALA A O 1
ATOM 2281 N N . THR A 1 293 ? -13.952 12.838 13.451 1.00 84.19 293 THR A N 1
ATOM 2282 C CA . THR A 1 293 ? -12.907 13.825 13.151 1.00 84.19 293 THR A CA 1
ATOM 2283 C C . THR A 1 293 ? -12.807 14.053 11.651 1.00 84.19 293 THR A C 1
ATOM 2285 O O . THR A 1 293 ? -12.797 15.202 11.207 1.00 84.19 293 THR A O 1
ATOM 2288 N N . TYR A 1 294 ? -12.785 12.975 10.867 1.00 89.12 294 TYR A N 1
ATOM 2289 C CA . TYR A 1 294 ? -12.715 13.086 9.417 1.00 89.12 294 TYR A CA 1
ATOM 2290 C C . TYR A 1 294 ? -13.994 13.692 8.819 1.00 89.12 294 TYR A C 1
ATOM 2292 O O . TYR A 1 294 ? -13.902 14.591 7.985 1.00 89.12 294 TYR A O 1
ATOM 2300 N N . ASP A 1 295 ? -15.175 13.318 9.320 1.00 89.00 295 ASP A N 1
ATOM 2301 C CA . ASP A 1 295 ? -16.443 13.964 8.944 1.00 89.00 295 ASP A CA 1
ATOM 2302 C C . ASP A 1 295 ? -16.440 15.468 9.235 1.00 89.00 295 ASP A C 1
ATOM 2304 O O . ASP A 1 295 ? -16.922 16.268 8.432 1.00 89.00 295 ASP A O 1
ATOM 2308 N N . GLY A 1 296 ? -15.849 15.876 10.360 1.00 88.56 296 GLY A N 1
ATOM 2309 C CA . GLY A 1 296 ? -15.668 17.284 10.698 1.00 88.56 296 GLY A CA 1
ATOM 2310 C C . GLY A 1 296 ? -14.782 18.037 9.701 1.00 88.56 296 GLY A C 1
ATOM 2311 O O . GLY A 1 296 ? -15.055 19.204 9.416 1.00 88.56 296 GLY A O 1
ATOM 2312 N N . TYR A 1 297 ? -13.750 17.388 9.153 1.00 90.00 297 TYR A N 1
ATOM 2313 C CA . TYR A 1 297 ? -12.935 17.968 8.084 1.00 90.00 297 TYR A CA 1
ATOM 2314 C C . TYR A 1 297 ? -13.734 18.104 6.787 1.00 90.00 297 TYR A C 1
ATOM 2316 O O . TYR A 1 297 ? -13.794 19.203 6.241 1.00 90.00 297 TYR A O 1
ATOM 2324 N N . LEU A 1 298 ? -14.410 17.037 6.347 1.00 89.56 298 LEU A N 1
ATOM 2325 C CA . LEU A 1 298 ? -15.233 17.044 5.131 1.00 89.56 298 LEU A CA 1
ATOM 2326 C C . LEU A 1 298 ? -16.367 18.078 5.177 1.00 89.56 298 LEU A C 1
ATOM 2328 O O . LEU A 1 298 ? -16.720 18.660 4.157 1.00 89.56 298 LEU A O 1
ATOM 2332 N N . ALA A 1 299 ? -16.924 18.343 6.360 1.00 91.50 299 ALA A N 1
ATOM 2333 C CA . ALA A 1 299 ? -17.985 19.328 6.550 1.00 91.50 299 ALA A CA 1
ATOM 2334 C C . ALA A 1 299 ? -17.495 20.791 6.552 1.00 91.50 299 ALA A C 1
ATOM 2336 O O . ALA A 1 299 ? -18.312 21.708 6.695 1.00 91.50 299 ALA A O 1
ATOM 2337 N N . HIS A 1 300 ? -16.187 21.043 6.448 1.00 92.06 300 HIS A N 1
ATOM 2338 C CA . HIS A 1 300 ? -15.658 22.400 6.493 1.00 92.06 300 HIS A CA 1
ATOM 2339 C C . HIS A 1 300 ? -16.072 23.189 5.232 1.00 92.06 300 HIS A C 1
ATOM 2341 O O . HIS A 1 300 ? -15.763 22.768 4.122 1.00 92.06 300 HIS A O 1
ATOM 2347 N N . PRO A 1 301 ? -16.703 24.374 5.358 1.00 91.38 301 PRO A N 1
ATOM 2348 C CA . PRO A 1 301 ? -17.327 25.071 4.223 1.00 91.38 301 PRO A CA 1
ATOM 2349 C C . PRO A 1 301 ? -16.344 25.547 3.145 1.00 91.38 301 PRO A C 1
ATOM 2351 O O . PRO A 1 301 ? -16.742 25.740 2.004 1.00 91.38 301 PRO A O 1
ATOM 2354 N N . ASN A 1 302 ? -15.076 25.742 3.516 1.00 91.19 302 ASN A N 1
ATOM 2355 C CA . ASN A 1 302 ? -14.009 26.153 2.597 1.00 91.19 302 ASN A CA 1
ATOM 2356 C C . ASN A 1 302 ? -13.198 24.969 2.046 1.00 91.19 302 ASN A C 1
ATOM 2358 O O . ASN A 1 302 ? -12.141 25.193 1.465 1.00 91.19 302 ASN A O 1
ATOM 2362 N N . LEU A 1 303 ? -13.588 23.723 2.335 1.00 93.75 303 LEU A N 1
ATOM 2363 C CA . LEU A 1 303 ? -12.872 22.561 1.824 1.00 93.75 303 LEU A CA 1
ATOM 2364 C C . LEU A 1 303 ? -13.384 22.207 0.432 1.00 93.75 303 LEU A C 1
ATOM 2366 O O . LEU A 1 303 ? -14.584 22.037 0.231 1.00 93.75 303 LEU A O 1
ATOM 2370 N N . TRP A 1 304 ? -12.453 22.068 -0.503 1.00 93.19 304 TRP A N 1
ATOM 2371 C CA . TRP A 1 304 ? -12.717 21.642 -1.867 1.00 93.19 304 TRP A CA 1
ATOM 2372 C C . TRP A 1 304 ? -11.632 20.669 -2.336 1.00 93.19 304 TRP A C 1
ATOM 2374 O O . TRP A 1 304 ? -10.467 20.793 -1.937 1.00 93.19 304 TRP A O 1
ATOM 2384 N N . TYR A 1 305 ? -12.039 19.713 -3.171 1.00 92.44 305 TYR A N 1
ATOM 2385 C CA . TYR A 1 305 ? -11.186 18.727 -3.827 1.00 92.44 305 TYR A CA 1
ATOM 2386 C C . TYR A 1 305 ? -11.655 18.490 -5.268 1.00 92.44 305 TYR A C 1
ATOM 2388 O O . TYR A 1 305 ? -12.854 18.622 -5.536 1.00 92.44 305 TYR A O 1
ATOM 2396 N N . PRO A 1 306 ? -10.751 18.076 -6.168 1.00 92.38 306 PRO A N 1
ATOM 2397 C CA . PRO A 1 306 ? -11.127 17.594 -7.492 1.00 92.38 306 PRO A CA 1
ATOM 2398 C C . PRO A 1 306 ? -11.839 16.230 -7.392 1.00 92.38 306 PRO A C 1
ATOM 2400 O O . PRO A 1 306 ? -11.329 15.291 -6.783 1.00 92.38 306 PRO A O 1
ATOM 2403 N N . GLU A 1 307 ? -13.040 16.116 -7.970 1.00 90.00 307 GLU A N 1
ATOM 2404 C CA . GLU A 1 307 ? -13.879 14.904 -7.875 1.00 90.00 307 GLU A CA 1
ATOM 2405 C C . GLU A 1 307 ? -13.401 13.751 -8.774 1.00 90.00 307 GLU A C 1
ATOM 2407 O O . GLU A 1 307 ? -13.762 12.603 -8.528 1.00 90.00 307 GLU A O 1
ATOM 2412 N N . ASP A 1 308 ? -12.611 14.041 -9.811 1.00 91.81 308 ASP A N 1
ATOM 2413 C CA . ASP A 1 308 ? -12.129 13.094 -10.826 1.00 91.81 308 ASP A CA 1
ATOM 2414 C C . ASP A 1 308 ? -10.721 12.548 -10.544 1.00 91.81 308 ASP A C 1
ATOM 2416 O O . ASP A 1 308 ? -10.158 11.843 -11.382 1.00 91.81 308 ASP A O 1
ATOM 2420 N N . LYS A 1 309 ? -10.144 12.883 -9.385 1.00 95.06 309 LYS A N 1
ATOM 2421 C CA . LYS A 1 309 ? -8.807 12.450 -8.969 1.00 95.06 309 LYS A CA 1
ATOM 2422 C C . LYS A 1 309 ? -8.878 11.446 -7.833 1.00 95.06 309 LYS A C 1
ATOM 2424 O O . LYS A 1 309 ? -9.781 11.493 -6.990 1.00 95.06 309 LYS A O 1
ATOM 2429 N N . ASP A 1 310 ? -7.869 10.590 -7.796 1.00 95.38 310 ASP A N 1
ATOM 2430 C CA . ASP A 1 310 ? -7.655 9.650 -6.707 1.00 95.38 310 ASP A CA 1
ATOM 2431 C C . ASP A 1 310 ? -7.210 10.366 -5.426 1.00 95.38 310 ASP A C 1
ATOM 2433 O O . ASP A 1 310 ? -6.517 11.389 -5.457 1.00 95.38 310 ASP A O 1
ATOM 2437 N N . ILE A 1 311 ? -7.562 9.783 -4.281 1.00 95.50 311 ILE A N 1
ATOM 2438 C CA . ILE A 1 311 ? -7.115 10.219 -2.959 1.00 95.50 311 ILE A CA 1
ATOM 2439 C C . ILE A 1 311 ? -6.111 9.207 -2.426 1.00 95.50 311 ILE A C 1
ATOM 2441 O O . ILE A 1 311 ? -6.435 8.033 -2.222 1.00 95.50 311 ILE A O 1
ATOM 2445 N N . TRP A 1 312 ? -4.904 9.682 -2.135 1.00 96.75 312 TRP A N 1
ATOM 2446 C CA . TRP A 1 312 ? -3.896 8.906 -1.423 1.00 96.75 312 TRP A CA 1
ATOM 2447 C C . TRP A 1 312 ? -3.796 9.405 0.019 1.00 96.75 312 TRP A C 1
ATOM 2449 O O . TRP A 1 312 ? -3.336 10.517 0.294 1.00 96.75 312 TRP A O 1
ATOM 2459 N N . PHE A 1 313 ? -4.207 8.580 0.977 1.00 96.06 313 PHE A N 1
ATOM 2460 C CA . PHE A 1 313 ? -4.025 8.868 2.397 1.00 96.06 313 PHE A CA 1
ATOM 2461 C C . PHE A 1 313 ? -2.611 8.497 2.832 1.00 96.06 313 PHE A C 1
ATOM 2463 O O . PHE A 1 313 ? -2.380 7.470 3.459 1.00 96.06 313 PHE A O 1
ATOM 2470 N N . THR A 1 314 ? -1.644 9.335 2.473 1.00 95.38 314 THR A N 1
ATOM 2471 C CA . THR A 1 314 ? -0.205 9.066 2.629 1.00 95.38 314 THR A CA 1
ATOM 2472 C C . THR A 1 314 ? 0.347 9.303 4.037 1.00 95.38 314 THR A C 1
ATOM 2474 O O . THR A 1 314 ? 1.523 9.049 4.301 1.00 95.38 314 THR A O 1
ATOM 2477 N N . GLU A 1 315 ? -0.487 9.800 4.947 1.00 93.38 315 GLU A N 1
ATOM 2478 C CA . GLU A 1 315 ? -0.244 9.775 6.387 1.00 93.38 315 GLU A CA 1
ATOM 2479 C C . GLU A 1 315 ? -1.575 9.773 7.115 1.00 93.38 315 GLU A C 1
ATOM 2481 O O . GLU A 1 315 ? -2.347 10.727 7.007 1.00 93.38 315 GLU A O 1
ATOM 2486 N N . PHE A 1 316 ? -1.840 8.770 7.930 1.00 92.00 316 PHE A N 1
ATOM 2487 C CA . PHE A 1 316 ? -2.921 8.880 8.890 1.00 92.00 316 PHE A CA 1
ATOM 2488 C C . PHE A 1 316 ? -2.612 8.103 10.156 1.00 92.00 316 PHE A C 1
ATOM 2490 O O . PHE A 1 316 ? -1.622 7.389 10.216 1.00 92.00 316 PHE A O 1
ATOM 2497 N N . GLY A 1 317 ? -3.426 8.311 11.177 1.00 89.19 317 GLY A N 1
ATOM 2498 C CA . GLY A 1 317 ? -3.359 7.519 12.390 1.00 89.19 317 GLY A CA 1
ATOM 2499 C C . GLY A 1 317 ? -3.988 8.245 13.558 1.00 89.19 317 GLY A C 1
ATOM 2500 O O . GLY A 1 317 ? -4.396 9.416 13.485 1.00 89.19 317 GLY A O 1
ATOM 2501 N N . MET A 1 318 ? -4.058 7.550 14.674 1.00 82.06 318 MET A N 1
ATOM 2502 C CA . MET A 1 318 ? -4.589 8.107 15.899 1.00 82.06 318 MET A CA 1
ATOM 2503 C C . MET A 1 318 ? -3.463 8.756 16.713 1.00 82.06 318 MET A C 1
ATOM 2505 O O . MET A 1 318 ? -2.401 8.185 16.956 1.00 82.06 318 MET A O 1
ATOM 2509 N N . ARG A 1 319 ? -3.675 9.996 17.166 1.00 74.12 319 ARG A N 1
ATOM 2510 C CA . ARG A 1 319 ? -2.724 10.680 18.053 1.00 74.12 319 ARG A CA 1
ATOM 2511 C C . ARG A 1 319 ? -3.214 10.583 19.488 1.00 74.12 319 ARG A C 1
ATOM 2513 O O . ARG A 1 319 ? -4.122 11.296 19.922 1.00 74.12 319 ARG A O 1
ATOM 2520 N N . TYR A 1 320 ? -2.578 9.680 20.225 1.00 68.81 320 TYR A N 1
ATOM 2521 C CA . TYR A 1 320 ? -2.842 9.429 21.635 1.00 68.81 320 TYR A CA 1
ATOM 2522 C C . TYR A 1 320 ? -1.932 10.285 22.507 1.00 68.81 320 TYR A C 1
ATOM 2524 O O . TYR A 1 320 ? -0.708 10.158 22.498 1.00 68.81 320 TYR A O 1
ATOM 2532 N N . TYR A 1 321 ? -2.557 11.151 23.289 1.00 58.53 321 TYR A N 1
ATOM 2533 C CA . TYR A 1 321 ? -1.878 12.047 24.213 1.00 58.53 321 TYR A CA 1
ATOM 2534 C C . TYR A 1 321 ? -1.851 11.562 25.685 1.00 58.53 321 TYR A C 1
ATOM 2536 O O . TYR A 1 321 ? -1.009 12.062 26.430 1.00 58.53 321 TYR A O 1
ATOM 2544 N N . PRO A 1 322 ? -2.658 10.572 26.140 1.00 57.50 322 PRO A N 1
ATOM 2545 C CA . PRO A 1 322 ? -2.472 9.947 27.451 1.00 57.50 322 PRO A CA 1
ATOM 2546 C C . PRO A 1 322 ? -1.813 8.556 27.378 1.00 57.50 322 PRO A C 1
ATOM 2548 O O . PRO A 1 322 ? -2.173 7.708 26.559 1.00 57.50 322 PRO A O 1
ATOM 2551 N N . HIS A 1 323 ? -0.927 8.275 28.339 1.00 61.81 323 HIS A N 1
ATOM 2552 C CA . HIS A 1 323 ? -0.299 6.961 28.552 1.00 61.81 323 HIS A CA 1
ATOM 2553 C C . HIS A 1 323 ? -1.289 5.827 28.888 1.00 61.81 323 HIS A C 1
ATOM 2555 O O . HIS A 1 323 ? -0.893 4.670 28.903 1.00 61.81 323 HIS A O 1
ATOM 2561 N N . ALA A 1 324 ? -2.557 6.137 29.182 1.00 66.75 324 ALA A N 1
ATOM 2562 C CA . ALA A 1 324 ? -3.572 5.154 29.569 1.00 66.75 324 ALA A CA 1
ATOM 2563 C C . ALA A 1 324 ? -4.257 4.437 28.387 1.00 66.75 324 ALA A C 1
ATOM 2565 O O . ALA A 1 324 ? -4.936 3.440 28.622 1.00 66.75 324 ALA A O 1
ATOM 2566 N N . VAL A 1 325 ? -4.111 4.953 27.158 1.00 74.69 325 VAL A N 1
ATOM 2567 C CA . VAL A 1 325 ? -4.781 4.431 25.948 1.00 74.69 325 VAL A CA 1
ATOM 2568 C C . VAL A 1 325 ? -3.770 3.989 24.890 1.00 74.69 325 VAL A C 1
ATOM 2570 O O . VAL A 1 325 ? -3.953 2.930 24.293 1.00 74.69 325 VAL A O 1
ATOM 2573 N N . LYS A 1 326 ? -2.692 4.763 24.682 1.00 81.69 326 LYS A N 1
ATOM 2574 C CA . LYS A 1 326 ? -1.646 4.417 23.711 1.00 81.69 326 LYS A CA 1
ATOM 2575 C C . LYS A 1 326 ? -1.026 3.062 24.046 1.00 81.69 326 LYS A C 1
ATOM 2577 O O . LYS A 1 326 ? -0.564 2.866 25.169 1.00 81.69 326 LYS A O 1
ATOM 2582 N N . GLY A 1 327 ? -0.947 2.175 23.068 1.00 86.81 327 GLY A N 1
ATOM 2583 C CA . GLY A 1 327 ? -0.431 0.823 23.200 1.00 86.81 327 GLY A CA 1
ATOM 2584 C C . GLY A 1 327 ? -1.457 -0.204 23.657 1.00 86.81 327 GLY A C 1
ATOM 2585 O O . GLY A 1 327 ? -1.075 -1.351 23.861 1.00 86.81 327 GLY A O 1
ATOM 2586 N N . THR A 1 328 ? -2.721 0.175 23.873 1.00 92.19 328 THR A N 1
ATOM 2587 C CA . THR A 1 328 ? -3.762 -0.767 24.312 1.00 92.19 328 THR A CA 1
ATOM 2588 C C . THR A 1 328 ? -4.589 -1.301 23.150 1.00 92.19 328 THR A C 1
ATOM 2590 O O . THR A 1 328 ? -4.658 -0.683 22.098 1.00 92.19 328 THR A O 1
ATOM 2593 N N . TRP A 1 329 ? -5.275 -2.430 23.326 1.00 95.69 329 TRP A N 1
ATOM 2594 C CA . TRP A 1 329 ? -6.068 -3.044 22.252 1.00 95.69 329 TRP A CA 1
ATOM 2595 C C . TRP A 1 329 ? -7.157 -2.134 21.646 1.00 95.69 329 TRP A C 1
ATOM 2597 O O . TRP A 1 329 ? -7.516 -2.291 20.482 1.00 95.69 329 TRP A O 1
ATOM 2607 N N . VAL A 1 330 ? -7.674 -1.147 22.387 1.00 91.56 330 VAL A N 1
ATOM 2608 C CA . VAL A 1 330 ? -8.635 -0.177 21.834 1.00 91.56 330 VAL A CA 1
ATOM 2609 C C . VAL A 1 330 ? -8.031 0.672 20.710 1.00 91.56 330 VAL A C 1
ATOM 2611 O O . VAL A 1 330 ? -8.783 1.134 19.859 1.00 91.56 330 VAL A O 1
ATOM 2614 N N . GLU A 1 331 ? -6.709 0.888 20.711 1.00 89.69 331 GLU A N 1
ATOM 2615 C CA . GLU A 1 331 ? -6.001 1.634 19.662 1.00 89.69 331 GLU A CA 1
ATOM 2616 C C . GLU A 1 331 ? -6.135 0.910 18.326 1.00 89.69 331 GLU A C 1
ATOM 2618 O O . GLU A 1 331 ? -6.631 1.508 17.381 1.00 89.69 331 GLU A O 1
ATOM 2623 N N . ALA A 1 332 ? -5.892 -0.405 18.301 1.00 94.19 332 ALA A N 1
ATOM 2624 C CA . ALA A 1 332 ? -6.092 -1.248 17.119 1.00 94.19 332 ALA A CA 1
ATOM 2625 C C . ALA A 1 332 ? -7.504 -1.102 16.518 1.00 94.19 332 ALA A C 1
ATOM 2627 O O . ALA A 1 332 ? -7.686 -1.008 15.304 1.00 94.19 332 ALA A O 1
ATOM 2628 N N . LEU A 1 333 ? -8.528 -1.077 17.378 1.00 94.94 333 LEU A N 1
ATOM 2629 C CA . LEU A 1 333 ? -9.920 -0.939 16.948 1.00 94.94 333 LEU A CA 1
ATOM 2630 C C . LEU A 1 333 ? -10.239 0.481 16.462 1.00 94.94 333 LEU A C 1
ATOM 2632 O O . LEU A 1 333 ? -11.019 0.628 15.525 1.00 94.94 333 LEU A O 1
ATOM 2636 N N . ALA A 1 334 ? -9.671 1.515 17.087 1.00 91.00 334 ALA A N 1
ATOM 2637 C CA . ALA A 1 334 ? -9.856 2.905 16.676 1.00 91.00 334 ALA A CA 1
ATOM 2638 C C . ALA A 1 334 ? -9.113 3.225 15.367 1.00 91.00 334 ALA A C 1
ATOM 2640 O O . ALA A 1 334 ? -9.671 3.900 14.503 1.00 91.00 334 ALA A O 1
ATOM 2641 N N . ASP A 1 335 ? -7.906 2.689 15.180 1.00 90.75 335 ASP A N 1
ATOM 2642 C CA . ASP A 1 335 ? -7.175 2.773 13.913 1.00 90.75 335 ASP A CA 1
ATOM 2643 C C . ASP A 1 335 ? -7.976 2.090 12.803 1.00 90.75 335 ASP A C 1
ATOM 2645 O O . ASP A 1 335 ? -8.179 2.672 11.741 1.00 90.75 335 ASP A O 1
ATOM 2649 N N . PHE A 1 336 ? -8.562 0.915 13.071 1.00 94.56 336 PHE A N 1
ATOM 2650 C CA . PHE A 1 336 ? -9.436 0.242 12.108 1.00 94.56 336 PHE A CA 1
ATOM 2651 C C . PHE A 1 336 ? -10.649 1.097 11.695 1.00 94.56 336 PHE A C 1
ATOM 2653 O O . PHE A 1 336 ? -11.011 1.118 10.514 1.00 94.56 336 PHE A O 1
ATOM 2660 N N . THR A 1 337 ? -11.296 1.817 12.626 1.00 93.00 337 THR A N 1
ATOM 2661 C CA . THR A 1 337 ? -12.421 2.699 12.255 1.00 93.00 337 THR A CA 1
ATOM 2662 C C . THR A 1 337 ? -11.965 3.871 11.398 1.00 93.00 337 THR A C 1
ATOM 2664 O O . THR A 1 337 ? -12.655 4.213 10.433 1.00 93.00 337 THR A O 1
ATOM 2667 N N . LEU A 1 338 ? -10.784 4.437 11.674 1.00 91.56 338 LEU A N 1
ATOM 2668 C CA . LEU A 1 338 ? -10.176 5.438 10.803 1.00 91.56 338 LEU A CA 1
ATOM 2669 C C . LEU A 1 338 ? -9.925 4.856 9.412 1.00 91.56 338 LEU A C 1
ATOM 2671 O O . LEU A 1 338 ? -10.413 5.407 8.428 1.00 91.56 338 LEU A O 1
ATOM 2675 N N . TYR A 1 339 ? -9.252 3.711 9.339 1.00 92.19 339 TYR A N 1
ATOM 2676 C CA . TYR A 1 339 ? -8.897 3.029 8.098 1.00 92.19 339 TYR A CA 1
ATOM 2677 C C . TYR A 1 339 ? -10.123 2.815 7.208 1.00 92.19 339 TYR A C 1
ATOM 2679 O O . TYR A 1 339 ? -10.170 3.261 6.058 1.00 92.19 339 TYR A O 1
ATOM 2687 N N . LYS A 1 340 ? -11.178 2.212 7.770 1.00 92.81 340 LYS A N 1
ATOM 2688 C CA . LYS A 1 340 ? -12.442 1.988 7.065 1.00 92.81 340 LYS A CA 1
ATOM 2689 C C . LYS A 1 340 ? -13.071 3.301 6.609 1.00 92.81 340 LYS A C 1
ATOM 2691 O O . LYS A 1 340 ? -13.654 3.351 5.526 1.00 92.81 340 LYS A O 1
ATOM 2696 N N . LYS A 1 341 ? -13.010 4.366 7.415 1.00 92.25 341 LYS A N 1
ATOM 2697 C CA . LYS A 1 341 ? -13.579 5.666 7.040 1.00 92.25 341 LYS A CA 1
ATOM 2698 C C . LYS A 1 341 ? -12.830 6.299 5.873 1.00 92.25 341 LYS A C 1
ATOM 2700 O O . LYS A 1 341 ? -13.484 6.814 4.963 1.00 92.25 341 LYS A O 1
ATOM 2705 N N . LEU A 1 342 ? -11.503 6.251 5.884 1.00 92.69 342 LEU A N 1
ATOM 2706 C CA . LEU A 1 342 ? -10.674 6.783 4.805 1.00 92.69 342 LEU A CA 1
ATOM 2707 C C . LEU A 1 342 ? -10.936 6.022 3.504 1.00 92.69 342 LEU A C 1
ATOM 2709 O O . LEU A 1 342 ? -11.306 6.632 2.505 1.00 92.69 342 LEU A O 1
ATOM 2713 N N . LEU A 1 343 ? -10.905 4.690 3.551 1.00 91.56 343 LEU A N 1
ATOM 2714 C CA . LEU A 1 343 ? -11.201 3.853 2.388 1.00 91.56 343 LEU A CA 1
ATOM 2715 C C . LEU A 1 343 ? -12.677 3.883 1.949 1.00 91.56 343 LEU A C 1
ATOM 2717 O O . LEU A 1 343 ? -13.009 3.424 0.864 1.00 91.56 343 LEU A O 1
ATOM 2721 N N . SER A 1 344 ? -13.590 4.432 2.758 1.00 90.44 344 SER A N 1
ATOM 2722 C CA . SER A 1 344 ? -14.983 4.639 2.333 1.00 90.44 344 SER A CA 1
ATOM 2723 C C . SER A 1 344 ? -15.168 5.816 1.374 1.00 90.44 344 SER A C 1
ATOM 2725 O O . SER A 1 344 ? -16.266 5.986 0.841 1.00 90.44 344 SER A O 1
ATOM 2727 N N . GLN A 1 345 ? -14.142 6.656 1.183 1.00 89.88 345 GLN A N 1
ATOM 2728 C CA . GLN A 1 345 ? -14.225 7.726 0.194 1.00 89.88 345 GLN A CA 1
ATOM 2729 C C . GLN A 1 345 ? -14.202 7.114 -1.214 1.00 89.88 345 GLN A C 1
ATOM 2731 O O . GLN A 1 345 ? -13.348 6.268 -1.469 1.00 89.88 345 GLN A O 1
ATOM 2736 N N . PRO A 1 346 ? -15.098 7.524 -2.133 1.00 84.06 346 PRO A N 1
ATOM 2737 C CA . PRO A 1 346 ? -15.271 6.828 -3.412 1.00 84.06 346 PRO A CA 1
ATOM 2738 C C . PRO A 1 346 ? -13.994 6.713 -4.257 1.00 84.06 346 PRO A C 1
ATOM 2740 O O . PRO A 1 346 ? -13.841 5.736 -4.984 1.00 84.06 346 PRO A O 1
ATOM 2743 N N . ASN A 1 347 ? -13.086 7.682 -4.120 1.00 89.75 347 ASN A N 1
ATOM 2744 C CA . ASN A 1 347 ? -11.854 7.809 -4.893 1.00 89.75 347 ASN A CA 1
ATOM 2745 C C . ASN A 1 347 ? -10.601 7.445 -4.068 1.00 89.75 347 ASN A C 1
ATOM 2747 O O . ASN A 1 347 ? -9.484 7.749 -4.477 1.00 89.75 347 ASN A O 1
ATOM 2751 N N . ALA A 1 348 ? -10.753 6.874 -2.869 1.00 92.62 348 ALA A N 1
ATOM 2752 C CA . ALA A 1 348 ? -9.612 6.451 -2.063 1.00 92.62 348 ALA A CA 1
ATOM 2753 C C . ALA A 1 348 ? -8.956 5.212 -2.675 1.00 92.62 348 ALA A C 1
ATOM 2755 O O . ALA A 1 348 ? -9.587 4.160 -2.748 1.00 92.62 348 ALA A O 1
ATOM 2756 N N . THR A 1 349 ? -7.686 5.324 -3.062 1.00 92.12 349 THR A N 1
ATOM 2757 C CA . THR A 1 349 ? -6.950 4.209 -3.681 1.00 92.12 349 THR A CA 1
ATOM 2758 C C . THR A 1 349 ? -5.725 3.769 -2.891 1.00 92.12 349 THR A C 1
ATOM 2760 O O . THR A 1 349 ? -5.238 2.660 -3.092 1.00 92.12 349 THR A O 1
ATOM 2763 N N . MET A 1 350 ? -5.248 4.583 -1.944 1.00 92.69 350 MET A N 1
ATOM 2764 C CA . MET A 1 350 ? -4.123 4.231 -1.074 1.00 92.69 350 MET A CA 1
ATOM 2765 C C . MET A 1 350 ? -4.307 4.767 0.340 1.00 92.69 350 MET A C 1
ATOM 2767 O O . MET A 1 350 ? -4.838 5.861 0.543 1.00 92.69 350 MET A O 1
ATOM 2771 N N . ALA A 1 351 ? -3.790 4.024 1.311 1.00 93.75 351 ALA A N 1
ATOM 2772 C CA . ALA A 1 351 ? -3.717 4.411 2.706 1.00 93.75 351 ALA A CA 1
ATOM 2773 C C . ALA A 1 351 ? -2.402 3.906 3.317 1.00 93.75 351 ALA A C 1
ATOM 2775 O O . ALA A 1 351 ? -2.105 2.712 3.312 1.00 93.75 351 ALA A O 1
ATOM 2776 N N . THR A 1 352 ? -1.598 4.823 3.855 1.00 94.00 352 THR A N 1
ATOM 2777 C CA . THR A 1 352 ? -0.364 4.493 4.568 1.00 94.00 352 THR A CA 1
ATOM 2778 C C . THR A 1 352 ? -0.395 4.998 6.004 1.00 94.00 352 THR A C 1
ATOM 2780 O O . THR A 1 352 ? -0.436 6.210 6.245 1.00 94.00 352 THR A O 1
ATOM 2783 N N . GLU A 1 353 ? -0.331 4.062 6.946 1.00 92.56 353 GLU A N 1
ATOM 2784 C CA . GLU A 1 353 ? -0.346 4.340 8.382 1.00 92.56 353 GLU A CA 1
ATOM 2785 C C . GLU A 1 353 ? 0.913 5.123 8.795 1.00 92.56 353 GLU A C 1
ATOM 2787 O O . GLU A 1 353 ? 2.023 4.857 8.311 1.00 92.56 353 GLU A O 1
ATOM 2792 N N . GLN A 1 354 ? 0.752 6.109 9.675 1.00 89.00 354 GLN A N 1
ATOM 2793 C CA . GLN A 1 354 ? 1.839 6.839 10.310 1.00 89.00 354 GLN A CA 1
ATOM 2794 C C . GLN A 1 354 ? 2.162 6.167 11.652 1.00 89.00 354 GLN A C 1
ATOM 2796 O O . GLN A 1 354 ? 1.517 6.453 12.653 1.00 89.00 354 GLN A O 1
ATOM 2801 N N . GLN A 1 355 ? 3.241 5.397 11.750 1.00 86.88 355 GLN A N 1
ATOM 2802 C CA . GLN A 1 355 ? 4.313 5.184 10.758 1.00 86.88 355 GLN A CA 1
ATOM 2803 C C . GLN A 1 355 ? 4.908 3.792 10.929 1.00 86.88 355 GLN A C 1
ATOM 2805 O O . GLN A 1 355 ? 4.802 3.191 11.989 1.00 86.88 355 GLN A O 1
ATOM 2810 N N . PHE A 1 356 ? 5.647 3.331 9.920 1.00 88.75 356 PHE A N 1
ATOM 2811 C CA . PHE A 1 356 ? 6.291 2.013 9.888 1.00 88.75 356 PHE A CA 1
ATOM 2812 C C . PHE A 1 356 ? 6.981 1.604 11.206 1.00 88.75 356 PHE A C 1
ATOM 2814 O O . PHE A 1 356 ? 6.816 0.481 11.670 1.00 88.75 356 PHE A O 1
ATOM 2821 N N . ILE A 1 357 ? 7.723 2.521 11.840 1.00 83.81 357 ILE A N 1
ATOM 2822 C CA . ILE A 1 357 ? 8.459 2.241 13.087 1.00 83.81 357 ILE A CA 1
ATOM 2823 C C . ILE A 1 357 ? 7.560 2.080 14.325 1.00 83.81 357 ILE A C 1
ATOM 2825 O O . ILE A 1 357 ? 8.029 1.604 15.352 1.00 83.81 357 ILE A O 1
ATOM 2829 N N . ASP A 1 358 ? 6.300 2.504 14.246 1.00 86.94 358 ASP A N 1
ATOM 2830 C CA . ASP A 1 358 ? 5.318 2.399 15.327 1.00 86.94 358 ASP A CA 1
ATOM 2831 C C . ASP A 1 358 ? 4.491 1.094 15.224 1.00 86.94 358 ASP A C 1
ATOM 2833 O O . ASP A 1 358 ? 3.780 0.742 16.165 1.00 86.94 358 ASP A O 1
ATOM 2837 N N . LEU A 1 359 ? 4.660 0.307 14.149 1.00 91.75 359 LEU A N 1
ATOM 2838 C CA . LEU A 1 359 ? 3.981 -0.985 13.958 1.00 91.75 359 LEU A CA 1
ATOM 2839 C C . LEU A 1 359 ? 4.599 -2.133 14.773 1.00 91.75 359 LEU A C 1
ATOM 2841 O O . LEU A 1 359 ? 3.941 -3.146 15.010 1.00 91.75 359 LEU A O 1
ATOM 2845 N N . ALA A 1 360 ? 5.850 -1.989 15.214 1.00 92.94 360 ALA A N 1
ATOM 2846 C CA . ALA A 1 360 ? 6.538 -2.964 16.055 1.00 92.94 360 ALA A CA 1
ATOM 2847 C C . ALA A 1 360 ? 7.373 -2.280 17.141 1.00 92.94 360 ALA A C 1
ATOM 2849 O O . ALA A 1 360 ? 7.875 -1.166 16.980 1.00 92.94 360 ALA A O 1
ATOM 2850 N N . HIS A 1 361 ? 7.563 -2.962 18.267 1.00 92.88 361 HIS A N 1
ATOM 2851 C CA . HIS A 1 361 ? 8.334 -2.420 19.383 1.00 92.88 361 HIS A CA 1
ATOM 2852 C C . HIS A 1 361 ? 9.827 -2.334 19.045 1.00 92.88 361 HIS A C 1
ATOM 2854 O O . HIS A 1 361 ? 10.508 -3.346 18.900 1.00 92.88 361 HIS A O 1
ATOM 2860 N N . GLY A 1 362 ? 10.374 -1.118 18.994 1.00 88.06 362 GLY A N 1
ATOM 2861 C CA . GLY A 1 362 ? 11.809 -0.882 18.761 1.00 88.06 362 GLY A CA 1
ATOM 2862 C C . GLY A 1 362 ? 12.696 -0.938 20.016 1.00 88.06 362 GLY A C 1
ATOM 2863 O O . GLY A 1 362 ? 13.913 -0.770 19.933 1.00 88.06 362 GLY A O 1
ATOM 2864 N N . SER A 1 363 ? 12.113 -1.115 21.203 1.00 89.06 363 SER A N 1
ATOM 2865 C CA . SER A 1 363 ? 12.820 -1.125 22.490 1.00 89.06 363 SER A CA 1
ATOM 2866 C C . SER A 1 363 ? 12.065 -1.974 23.506 1.00 89.06 363 SER A C 1
ATOM 2868 O O . SER A 1 363 ? 10.882 -2.221 23.317 1.00 89.06 363 SER A O 1
ATOM 2870 N N . THR A 1 364 ? 12.726 -2.378 24.596 1.00 93.38 364 THR A N 1
ATOM 2871 C CA . THR A 1 364 ? 12.096 -3.045 25.752 1.00 93.38 364 THR A CA 1
ATOM 2872 C C . THR A 1 364 ? 11.487 -2.073 26.764 1.00 93.38 364 THR A C 1
ATOM 2874 O O . THR A 1 364 ? 10.824 -2.485 27.712 1.00 93.38 364 THR A O 1
ATOM 2877 N N . SER A 1 365 ? 11.739 -0.771 26.598 1.00 89.06 365 SER A N 1
ATOM 2878 C CA . SER A 1 365 ? 11.335 0.276 27.539 1.00 89.06 365 SER A CA 1
ATOM 2879 C C . SER A 1 365 ? 10.339 1.269 26.936 1.00 89.06 365 SER A C 1
ATOM 2881 O O . SER A 1 365 ? 10.274 2.411 27.394 1.00 89.06 365 SER A O 1
ATOM 2883 N N . THR A 1 366 ? 9.583 0.868 25.906 1.00 86.56 366 THR A N 1
ATOM 2884 C CA . THR A 1 366 ? 8.611 1.724 25.196 1.00 86.56 366 THR A CA 1
ATOM 2885 C C . THR A 1 366 ? 7.644 2.414 26.161 1.00 86.56 366 THR A C 1
ATOM 2887 O O . THR A 1 366 ? 7.359 3.604 26.024 1.00 86.56 366 THR A O 1
ATOM 2890 N N . TYR A 1 367 ? 7.208 1.699 27.200 1.00 87.75 367 TYR A N 1
ATOM 2891 C CA . TYR A 1 367 ? 6.250 2.185 28.193 1.00 87.75 367 TYR A CA 1
ATOM 2892 C C . TYR A 1 367 ? 6.887 2.627 29.520 1.00 87.75 367 TYR A C 1
ATOM 2894 O O . TYR A 1 367 ? 6.190 2.753 30.522 1.00 87.75 367 TYR A O 1
ATOM 2902 N N . ALA A 1 368 ? 8.191 2.927 29.560 1.00 85.44 368 ALA A N 1
ATOM 2903 C CA . ALA A 1 368 ? 8.884 3.302 30.803 1.00 85.44 368 ALA A CA 1
ATOM 2904 C C . ALA A 1 368 ? 8.342 4.575 31.492 1.00 85.44 368 ALA A C 1
ATOM 2906 O O . ALA A 1 368 ? 8.602 4.788 32.675 1.00 85.44 368 ALA A O 1
ATOM 2907 N N . ASN A 1 369 ? 7.586 5.411 30.771 1.00 81.19 369 ASN A N 1
ATOM 2908 C CA . ASN A 1 369 ? 6.936 6.610 31.315 1.00 81.19 369 ASN A CA 1
ATOM 2909 C C . ASN A 1 369 ? 5.559 6.329 31.955 1.00 81.19 369 ASN A C 1
ATOM 2911 O O . ASN A 1 369 ? 4.979 7.228 32.571 1.00 81.19 369 ASN A O 1
ATOM 2915 N N . VAL A 1 370 ? 5.037 5.101 31.843 1.00 86.12 370 VAL A N 1
ATOM 2916 C CA . VAL A 1 370 ? 3.840 4.663 32.573 1.00 86.12 370 VAL A CA 1
ATOM 2917 C C . VAL A 1 370 ? 4.235 4.432 34.034 1.00 86.12 370 VAL A C 1
ATOM 2919 O O . VAL A 1 370 ? 4.922 3.471 34.369 1.00 86.12 370 VAL A O 1
ATOM 2922 N N . ALA A 1 371 ? 3.826 5.344 34.914 1.00 86.00 371 ALA A N 1
ATOM 2923 C CA . ALA A 1 371 ? 4.255 5.404 36.314 1.00 86.00 371 ALA A CA 1
ATOM 2924 C C . ALA A 1 371 ? 3.228 4.819 37.304 1.00 86.00 371 ALA A C 1
ATOM 2926 O O . ALA A 1 371 ? 3.351 5.014 38.516 1.00 86.00 371 ALA A O 1
ATOM 2927 N N . ILE A 1 372 ? 2.203 4.133 36.796 1.00 86.69 372 ILE A N 1
ATOM 2928 C CA . ILE A 1 372 ? 1.129 3.498 37.570 1.00 86.69 372 ILE A CA 1
ATOM 2929 C C . ILE A 1 372 ? 1.170 1.977 37.415 1.00 86.69 372 ILE A C 1
ATOM 2931 O O . ILE A 1 372 ? 1.653 1.461 36.411 1.00 86.69 372 ILE A O 1
ATOM 2935 N N . ASP A 1 373 ? 0.644 1.257 38.405 1.00 89.38 373 ASP A N 1
ATOM 2936 C CA . ASP A 1 373 ? 0.459 -0.192 38.306 1.00 89.38 373 ASP A CA 1
ATOM 2937 C C . ASP A 1 373 ? -0.803 -0.490 37.490 1.00 89.38 373 ASP A C 1
ATOM 2939 O O . ASP A 1 373 ? -1.921 -0.206 37.921 1.00 89.38 373 ASP A O 1
ATOM 2943 N N . VAL A 1 374 ? -0.614 -1.058 36.301 1.00 89.31 374 VAL A N 1
ATOM 2944 C CA . VAL A 1 374 ? -1.704 -1.443 35.394 1.00 89.31 374 VAL A CA 1
ATOM 2945 C C . VAL A 1 374 ? -2.069 -2.926 35.496 1.00 89.31 374 VAL A C 1
ATOM 2947 O O . VAL A 1 374 ? -2.923 -3.396 34.744 1.00 89.31 374 VAL A O 1
ATOM 2950 N N . GLY A 1 375 ? -1.442 -3.671 36.415 1.00 89.75 375 GLY A N 1
ATOM 2951 C CA . GLY A 1 375 ? -1.654 -5.107 36.597 1.00 89.75 375 GLY A CA 1
ATOM 2952 C C . GLY A 1 375 ? -1.019 -5.992 35.517 1.00 89.75 375 GLY A C 1
ATOM 2953 O O . GLY A 1 375 ? -1.373 -7.166 35.430 1.00 89.75 375 GLY A O 1
ATOM 2954 N N . GLN A 1 376 ? -0.100 -5.445 34.717 1.00 92.62 376 GLN A N 1
ATOM 2955 C CA . GLN A 1 376 ? 0.614 -6.105 33.618 1.00 92.62 376 GLN A CA 1
ATOM 2956 C C . GLN A 1 376 ? 2.097 -5.687 33.643 1.00 92.62 376 GLN A C 1
ATOM 2958 O O . GLN A 1 376 ? 2.408 -4.563 34.043 1.00 92.62 376 GLN A O 1
ATOM 2963 N N . ASP A 1 377 ? 3.007 -6.579 33.235 1.00 93.81 377 ASP A N 1
ATOM 2964 C CA . ASP A 1 377 ? 4.403 -6.214 32.955 1.00 93.81 377 ASP A CA 1
ATOM 2965 C C . ASP A 1 377 ? 4.461 -5.456 31.626 1.00 93.81 377 ASP A C 1
ATOM 2967 O O . ASP A 1 377 ? 4.038 -5.977 30.601 1.00 93.81 377 ASP A O 1
ATOM 2971 N N . LEU A 1 378 ? 4.949 -4.217 31.658 1.00 93.75 378 LEU A N 1
ATOM 2972 C CA . LEU A 1 378 ? 5.022 -3.348 30.482 1.00 93.75 378 LEU A CA 1
ATOM 2973 C C . LEU A 1 378 ? 6.381 -3.400 29.769 1.00 93.75 378 LEU A C 1
ATOM 2975 O O . LEU A 1 378 ? 6.684 -2.531 28.948 1.00 93.75 378 LEU A O 1
ATOM 2979 N N . THR A 1 379 ? 7.212 -4.392 30.095 1.00 95.44 379 THR A N 1
ATOM 2980 C CA . THR A 1 379 ? 8.439 -4.685 29.352 1.00 95.44 379 THR A CA 1
ATOM 2981 C C . THR A 1 379 ? 8.075 -5.241 27.981 1.00 95.44 379 THR A C 1
ATOM 2983 O O . THR A 1 379 ? 7.496 -6.316 27.875 1.00 95.44 379 THR A O 1
ATOM 2986 N N . THR A 1 380 ? 8.426 -4.509 26.931 1.00 96.25 380 THR A N 1
ATOM 2987 C CA . THR A 1 380 ? 8.089 -4.866 25.551 1.00 96.25 380 THR A CA 1
ATOM 2988 C C . THR A 1 380 ? 9.102 -5.838 24.944 1.00 96.25 380 THR A C 1
ATOM 2990 O O . THR A 1 380 ? 10.297 -5.783 25.255 1.00 96.25 380 THR A O 1
ATOM 2993 N N . THR A 1 381 ? 8.652 -6.704 24.039 1.00 96.75 381 THR A N 1
ATOM 2994 C CA . THR A 1 381 ? 9.530 -7.563 23.231 1.00 96.75 381 THR A CA 1
ATOM 2995 C C . THR A 1 381 ? 9.910 -6.836 21.948 1.00 96.75 381 THR A C 1
ATOM 2997 O O . THR A 1 381 ? 9.045 -6.452 21.170 1.00 96.75 381 THR A O 1
ATOM 3000 N N . VAL A 1 382 ? 11.210 -6.647 21.701 1.00 94.12 382 VAL A N 1
ATOM 3001 C CA . VAL A 1 382 ? 11.679 -5.989 20.469 1.00 94.12 382 VAL A CA 1
ATOM 3002 C C . VAL A 1 382 ? 11.250 -6.804 19.246 1.00 94.12 382 VAL A C 1
ATOM 3004 O O . VAL A 1 382 ? 11.562 -7.989 19.163 1.00 94.12 382 VAL A O 1
ATOM 3007 N N . GLY A 1 383 ? 10.561 -6.159 18.305 1.00 92.56 383 GLY A N 1
ATOM 3008 C CA . GLY A 1 383 ? 10.034 -6.775 17.084 1.00 92.56 383 GLY A CA 1
ATOM 3009 C C . GLY A 1 383 ? 8.663 -7.430 17.202 1.00 92.56 383 GLY A C 1
ATOM 3010 O O . GLY A 1 383 ? 8.095 -7.760 16.164 1.00 92.56 383 GLY A O 1
ATOM 3011 N N . ALA A 1 384 ? 8.105 -7.563 18.410 1.00 96.56 384 ALA A N 1
ATOM 3012 C CA . ALA A 1 384 ? 6.686 -7.879 18.553 1.00 96.56 384 ALA A CA 1
ATOM 3013 C C . ALA A 1 384 ? 5.839 -6.719 18.015 1.00 96.56 384 ALA A C 1
ATOM 3015 O O . ALA A 1 384 ? 6.233 -5.548 18.134 1.00 96.56 384 ALA A O 1
ATOM 3016 N N . LEU A 1 385 ? 4.686 -7.037 17.429 1.00 97.06 385 LEU A N 1
ATOM 3017 C CA . LEU A 1 385 ? 3.795 -6.030 16.868 1.00 97.06 385 LEU A CA 1
ATOM 3018 C C . LEU A 1 385 ? 3.144 -5.196 17.976 1.00 97.06 385 LEU A C 1
ATOM 3020 O O . LEU A 1 385 ? 2.891 -5.655 19.091 1.00 97.06 385 LEU A O 1
ATOM 3024 N N . THR A 1 386 ? 2.870 -3.934 17.662 1.00 95.56 386 THR A N 1
ATOM 3025 C CA . THR A 1 386 ? 2.030 -3.074 18.500 1.00 95.56 386 THR A CA 1
ATOM 3026 C C . THR A 1 386 ? 0.547 -3.379 18.260 1.00 95.56 386 THR A C 1
ATOM 3028 O O . THR A 1 386 ? 0.187 -4.171 17.386 1.00 95.56 386 THR A O 1
ATOM 3031 N N . ALA A 1 387 ? -0.345 -2.743 19.028 1.00 94.88 387 ALA A N 1
ATOM 3032 C CA . ALA A 1 387 ? -1.786 -2.822 18.776 1.00 94.88 387 ALA A CA 1
ATOM 3033 C C . ALA A 1 387 ? -2.126 -2.393 17.331 1.00 94.88 387 ALA A C 1
ATOM 3035 O O . ALA A 1 387 ? -2.799 -3.129 16.609 1.00 94.88 387 ALA A O 1
ATOM 3036 N N . GLU A 1 388 ? -1.576 -1.256 16.899 1.00 92.69 388 GLU A N 1
ATOM 3037 C CA . GLU A 1 388 ? -1.640 -0.740 15.526 1.00 92.69 388 GLU A CA 1
ATOM 3038 C C . GLU A 1 388 ? -1.076 -1.755 14.513 1.00 92.69 388 GLU A C 1
ATOM 3040 O O . GLU A 1 388 ? -1.742 -2.104 13.538 1.00 92.69 388 GLU A O 1
ATOM 3045 N N . GLY A 1 389 ? 0.100 -2.335 14.788 1.00 95.75 389 GLY A N 1
ATOM 3046 C CA . GLY A 1 389 ? 0.716 -3.357 13.934 1.00 95.75 389 GLY A CA 1
ATOM 3047 C C . GLY A 1 389 ? -0.171 -4.583 13.695 1.00 95.75 389 GLY A C 1
ATOM 3048 O O . GLY A 1 389 ? -0.246 -5.088 12.572 1.00 95.75 389 GLY A O 1
ATOM 3049 N N . HIS A 1 390 ? -0.896 -5.048 14.715 1.00 97.44 390 HIS A N 1
ATOM 3050 C CA . HIS A 1 390 ? -1.864 -6.135 14.558 1.00 97.44 390 HIS A CA 1
ATOM 3051 C C . HIS A 1 390 ? -3.115 -5.726 13.766 1.00 97.44 390 HIS A C 1
ATOM 3053 O O . HIS A 1 390 ? -3.638 -6.551 13.013 1.00 97.44 390 HIS A O 1
ATOM 3059 N N . ALA A 1 391 ? -3.590 -4.482 13.896 1.00 95.56 391 ALA A N 1
ATOM 3060 C CA . ALA A 1 391 ? -4.700 -3.975 13.087 1.00 95.56 391 ALA A CA 1
ATOM 3061 C C . ALA A 1 391 ? -4.319 -3.909 11.603 1.00 95.56 391 ALA A C 1
ATOM 3063 O O . ALA A 1 391 ? -5.038 -4.451 10.760 1.00 95.56 391 ALA A O 1
ATOM 3064 N N . VAL A 1 392 ? -3.151 -3.335 11.295 1.00 95.69 392 VAL A N 1
ATOM 3065 C CA . VAL A 1 392 ? -2.609 -3.284 9.930 1.00 95.69 392 VAL A CA 1
ATOM 3066 C C . VAL A 1 392 ? -2.419 -4.696 9.384 1.00 95.69 392 VAL A C 1
ATOM 3068 O O . VAL A 1 392 ? -2.884 -4.977 8.285 1.00 95.69 392 VAL A O 1
ATOM 3071 N N . LYS A 1 393 ? -1.855 -5.627 10.167 1.00 96.31 393 LYS A N 1
ATOM 3072 C CA . LYS A 1 393 ? -1.726 -7.038 9.765 1.00 96.31 393 LYS A CA 1
ATOM 3073 C C . LYS A 1 393 ? -3.059 -7.661 9.353 1.00 96.31 393 LYS A C 1
ATOM 3075 O O . LYS A 1 393 ? -3.125 -8.342 8.331 1.00 96.31 393 LYS A O 1
ATOM 3080 N N . ALA A 1 394 ? -4.112 -7.434 10.138 1.00 96.81 394 ALA A N 1
ATOM 3081 C CA . ALA A 1 394 ? -5.437 -7.973 9.851 1.00 96.81 394 ALA A CA 1
ATOM 3082 C C . ALA A 1 394 ? -6.022 -7.410 8.546 1.00 96.81 394 ALA A C 1
ATOM 3084 O O . ALA A 1 394 ? -6.626 -8.160 7.784 1.00 96.81 394 ALA A O 1
ATOM 3085 N N . ILE A 1 395 ? -5.831 -6.117 8.269 1.00 95.81 395 ILE A N 1
ATOM 3086 C CA . ILE A 1 395 ? -6.326 -5.473 7.043 1.00 95.81 395 ILE A CA 1
ATOM 3087 C C . ILE A 1 395 ? -5.500 -5.917 5.831 1.00 95.81 395 ILE A C 1
ATOM 3089 O O . ILE A 1 395 ? -6.072 -6.409 4.858 1.00 95.81 395 ILE A O 1
ATOM 3093 N N . SER A 1 396 ? -4.170 -5.805 5.906 1.00 94.56 396 SER A N 1
ATOM 3094 C CA . SER A 1 396 ? -3.257 -6.112 4.799 1.00 94.56 396 SER A CA 1
ATOM 3095 C C . SER A 1 396 ? -3.368 -7.564 4.343 1.00 94.56 396 SER A C 1
ATOM 3097 O O . SER A 1 396 ? -3.356 -7.846 3.149 1.00 94.56 396 SER A O 1
ATOM 3099 N N . ALA A 1 397 ? -3.532 -8.503 5.282 1.00 93.44 397 ALA A N 1
ATOM 3100 C CA . ALA A 1 397 ? -3.754 -9.907 4.947 1.00 93.44 397 ALA A CA 1
ATOM 3101 C C . ALA A 1 397 ? -5.028 -10.130 4.123 1.00 93.44 397 ALA A C 1
ATOM 3103 O O . ALA A 1 397 ? -5.045 -11.004 3.262 1.00 93.44 397 ALA A O 1
ATOM 3104 N N . MET A 1 398 ? -6.081 -9.340 4.353 1.00 95.06 398 MET A N 1
ATOM 3105 C CA . MET A 1 398 ? -7.322 -9.469 3.590 1.00 95.06 398 MET A CA 1
ATOM 3106 C C . MET A 1 398 ? -7.250 -8.770 2.234 1.00 95.06 398 MET A C 1
ATOM 3108 O O . MET A 1 398 ? -7.887 -9.242 1.294 1.00 95.06 398 MET A O 1
ATOM 3112 N N . SER A 1 399 ? -6.497 -7.674 2.124 1.00 93.31 399 SER A N 1
ATOM 3113 C CA . SER A 1 399 ? -6.390 -6.886 0.892 1.00 93.31 399 SER A CA 1
ATOM 3114 C C . SER A 1 399 ? -5.355 -7.409 -0.097 1.00 93.31 399 SER A C 1
ATOM 3116 O O . SER A 1 399 ? -5.385 -7.000 -1.254 1.00 93.31 399 SER A O 1
ATOM 3118 N N . ARG A 1 400 ? -4.408 -8.249 0.340 1.00 88.00 400 ARG A N 1
ATOM 3119 C CA . ARG A 1 400 ? -3.302 -8.707 -0.508 1.00 88.00 400 ARG A CA 1
ATOM 3120 C C . ARG A 1 400 ? -3.841 -9.351 -1.785 1.00 88.00 400 ARG A C 1
ATOM 3122 O O . ARG A 1 400 ? -4.643 -10.280 -1.724 1.00 88.00 400 ARG A O 1
ATOM 3129 N N . ASP A 1 401 ? -3.411 -8.812 -2.922 1.00 83.56 401 ASP A N 1
ATOM 3130 C CA . ASP A 1 401 ? -3.763 -9.248 -4.283 1.00 83.56 401 ASP A CA 1
ATOM 3131 C C . ASP A 1 401 ? -5.251 -9.114 -4.641 1.00 83.56 401 ASP A C 1
ATOM 3133 O O . ASP A 1 401 ? -5.724 -9.644 -5.648 1.00 83.56 401 ASP A O 1
ATOM 3137 N N . LYS A 1 402 ? -5.999 -8.369 -3.824 1.00 92.00 402 LYS A N 1
ATOM 3138 C CA . LYS A 1 402 ? -7.383 -7.994 -4.083 1.00 92.00 402 LYS A CA 1
ATOM 3139 C C . LYS A 1 402 ? -7.415 -6.570 -4.634 1.00 92.00 402 LYS A C 1
ATOM 3141 O O . LYS A 1 402 ? -7.056 -5.620 -3.947 1.00 92.00 402 LYS A O 1
ATOM 3146 N N . GLU A 1 403 ? -7.892 -6.426 -5.863 1.00 93.44 403 GLU A N 1
ATOM 3147 C CA . GLU A 1 403 ? -7.952 -5.136 -6.577 1.00 93.44 403 GLU A CA 1
ATOM 3148 C C . GLU A 1 403 ? -9.366 -4.549 -6.646 1.00 93.44 403 GLU A C 1
ATOM 3150 O O . GLU A 1 403 ? -9.632 -3.550 -7.314 1.00 93.44 403 GLU A O 1
ATOM 3155 N N . ILE A 1 404 ? -10.299 -5.165 -5.927 1.00 94.38 404 ILE A N 1
ATOM 3156 C CA . ILE A 1 404 ? -11.631 -4.632 -5.686 1.00 94.38 404 ILE A CA 1
ATOM 3157 C C . ILE A 1 404 ? -11.817 -4.490 -4.185 1.00 94.38 404 ILE A C 1
ATOM 3159 O O . ILE A 1 404 ? -11.470 -5.391 -3.421 1.00 94.38 404 ILE A O 1
ATOM 3163 N N . MET A 1 405 ? -12.452 -3.407 -3.756 1.00 95.06 405 MET A N 1
ATOM 3164 C CA . MET A 1 405 ? -12.889 -3.258 -2.379 1.00 95.06 405 MET A CA 1
ATOM 3165 C C . MET A 1 405 ? -14.330 -2.770 -2.266 1.00 95.06 405 MET A C 1
ATOM 3167 O O . MET A 1 405 ? -14.887 -2.146 -3.170 1.00 95.06 405 MET A O 1
ATOM 3171 N N . SER A 1 406 ? -14.924 -3.018 -1.105 1.00 94.56 406 SER A N 1
ATOM 3172 C CA . SER A 1 406 ? -16.159 -2.387 -0.674 1.00 94.56 406 SER A CA 1
ATOM 3173 C C . SER A 1 406 ? -16.202 -2.254 0.845 1.00 94.56 406 SER A C 1
ATOM 3175 O O . SER A 1 406 ? -15.595 -3.029 1.587 1.00 94.56 406 SER A O 1
ATOM 3177 N N . THR A 1 407 ? -16.951 -1.266 1.326 1.00 94.81 407 THR A N 1
ATOM 3178 C CA . THR A 1 407 ? -17.278 -1.173 2.752 1.00 94.81 407 THR A CA 1
ATOM 3179 C C . THR A 1 407 ? -18.466 -2.067 3.081 1.00 94.81 407 THR A C 1
ATOM 3181 O O . THR A 1 407 ? -19.366 -2.250 2.263 1.00 94.81 407 THR A O 1
ATOM 3184 N N . LEU A 1 408 ? -18.488 -2.605 4.297 1.00 95.38 408 LEU A N 1
ATOM 3185 C CA . LEU A 1 408 ? -19.600 -3.402 4.801 1.00 95.38 408 LEU A CA 1
ATOM 3186 C C . LEU A 1 408 ? -20.461 -2.577 5.755 1.00 95.38 408 LEU A C 1
ATOM 3188 O O . LEU A 1 408 ? -19.952 -1.811 6.580 1.00 95.38 408 LEU A O 1
ATOM 3192 N N . SER A 1 409 ? -21.774 -2.766 5.670 1.00 94.69 409 SER A N 1
ATOM 3193 C CA . SER A 1 409 ? -22.734 -2.206 6.617 1.00 94.69 409 SER A CA 1
ATOM 3194 C C . SER A 1 409 ? -23.622 -3.292 7.220 1.00 94.69 409 SER A C 1
ATOM 3196 O O . SER A 1 409 ? -23.831 -4.352 6.634 1.00 94.69 409 SER A O 1
ATOM 3198 N N . PHE A 1 410 ? -24.099 -3.035 8.439 1.00 96.50 410 PHE A N 1
ATOM 3199 C CA . PHE A 1 410 ? -24.713 -4.044 9.303 1.00 96.50 410 PHE A CA 1
ATOM 3200 C C . PHE A 1 410 ? -26.029 -3.502 9.882 1.00 96.50 410 PHE A C 1
ATOM 3202 O O . PHE A 1 410 ? -26.047 -3.011 11.014 1.00 96.50 410 PHE A O 1
ATOM 3209 N N . PRO A 1 411 ? -27.139 -3.527 9.123 1.00 94.44 411 PRO A N 1
ATOM 3210 C CA . PRO A 1 411 ? -28.351 -2.773 9.460 1.00 94.44 411 PRO A CA 1
ATOM 3211 C C . PRO A 1 411 ? -28.989 -3.135 10.808 1.00 94.44 411 PRO A C 1
ATOM 3213 O O . PRO A 1 411 ? -29.648 -2.298 11.424 1.00 94.44 411 PRO A O 1
ATOM 3216 N N . GLN A 1 412 ? -28.823 -4.381 11.262 1.00 95.81 412 GLN A N 1
ATOM 3217 C CA . GLN A 1 412 ? -29.373 -4.885 12.524 1.00 95.81 412 GLN A CA 1
ATOM 3218 C C . GLN A 1 412 ? -28.340 -4.918 13.661 1.00 95.81 412 GLN A C 1
ATOM 3220 O O . GLN A 1 412 ? -28.689 -5.329 14.770 1.00 95.81 412 GLN A O 1
ATOM 3225 N N . ALA A 1 413 ? -27.091 -4.498 13.421 1.00 96.50 413 ALA A N 1
ATOM 3226 C CA . ALA A 1 413 ? -26.096 -4.392 14.483 1.00 96.50 413 ALA A CA 1
ATOM 3227 C C . ALA A 1 413 ? -26.538 -3.365 15.531 1.00 96.50 413 ALA A C 1
ATOM 3229 O O . ALA A 1 413 ? -27.199 -2.367 15.226 1.00 96.50 413 ALA A O 1
ATOM 3230 N N . SER A 1 414 ? -26.166 -3.595 16.792 1.00 96.12 414 SER A N 1
ATOM 3231 C CA . SER A 1 414 ? -26.500 -2.636 17.846 1.00 96.12 414 SER A CA 1
ATOM 3232 C C . SER A 1 414 ? -25.856 -1.274 17.572 1.00 96.12 414 SER A C 1
ATOM 3234 O O . SER A 1 414 ? -24.724 -1.207 17.103 1.00 96.12 414 SER A O 1
ATOM 3236 N N . VAL A 1 415 ? -26.546 -0.188 17.912 1.00 96.00 415 VAL A N 1
ATOM 3237 C CA . VAL A 1 415 ? -26.019 1.173 17.754 1.00 96.00 415 VAL A CA 1
ATOM 3238 C C . VAL A 1 415 ? -25.292 1.603 19.026 1.00 96.00 415 VAL A C 1
ATOM 3240 O O . VAL A 1 415 ? -25.829 1.493 20.131 1.00 96.00 415 VAL A O 1
ATOM 3243 N N . ILE A 1 416 ? -24.084 2.136 18.871 1.00 95.12 416 ILE A N 1
ATOM 3244 C CA . ILE A 1 416 ? -23.308 2.769 19.933 1.00 95.12 416 ILE A CA 1
ATOM 3245 C C . ILE A 1 416 ? -23.627 4.266 19.933 1.00 95.12 416 ILE A C 1
ATOM 3247 O O . ILE A 1 416 ? -23.625 4.914 18.892 1.00 95.12 416 ILE A O 1
ATOM 3251 N N . SER A 1 417 ? -23.941 4.827 21.102 1.00 92.12 417 SER A N 1
ATOM 3252 C CA . SER A 1 417 ? -24.314 6.242 21.258 1.00 92.12 417 SER A CA 1
ATOM 3253 C C . SER A 1 417 ? -23.449 6.914 22.326 1.00 92.12 417 SER A C 1
ATOM 3255 O O . SER A 1 417 ? -23.760 6.793 23.513 1.00 92.12 417 SER A O 1
ATOM 3257 N N . PRO A 1 418 ? -22.351 7.578 21.934 1.00 85.75 418 PRO A N 1
ATOM 3258 C CA . PRO A 1 418 ? -21.541 8.402 22.829 1.00 85.75 418 PRO A CA 1
ATOM 3259 C C . PRO A 1 418 ? -22.193 9.778 23.034 1.00 85.75 418 PRO A C 1
ATOM 3261 O O . PRO A 1 418 ? -23.012 10.208 22.228 1.00 85.75 418 PRO A O 1
ATOM 3264 N N . GLU A 1 419 ? -21.809 10.502 24.086 1.00 77.44 419 GLU A N 1
ATOM 3265 C CA . GLU A 1 419 ? -22.440 11.788 24.432 1.00 77.44 419 GLU A CA 1
ATOM 3266 C C . GLU A 1 419 ? -22.159 12.921 23.419 1.00 77.44 419 GLU A C 1
ATOM 3268 O O . GLU A 1 419 ? -23.022 13.766 23.193 1.00 77.44 419 GLU A O 1
ATOM 3273 N N . ASN A 1 420 ? -20.974 12.936 22.787 1.00 76.12 420 ASN A N 1
ATOM 3274 C CA . ASN A 1 420 ? -20.459 14.096 22.035 1.00 76.12 420 ASN A CA 1
ATOM 3275 C C . ASN A 1 420 ? -20.102 13.831 20.561 1.00 76.12 420 ASN A C 1
ATOM 3277 O O . ASN A 1 420 ? -19.561 14.715 19.897 1.00 76.12 420 ASN A O 1
ATOM 3281 N N . ILE A 1 421 ? -20.383 12.638 20.041 1.00 83.62 421 ILE A N 1
ATOM 3282 C CA . ILE A 1 421 ? -20.208 12.300 18.622 1.00 83.62 421 ILE A CA 1
ATOM 3283 C C . ILE A 1 421 ? -21.453 11.565 18.124 1.00 83.62 421 ILE A C 1
ATOM 3285 O O . ILE A 1 421 ? -22.241 11.058 18.924 1.00 83.62 421 ILE A O 1
ATOM 3289 N N . ALA A 1 422 ? -21.656 11.547 16.807 1.00 87.50 422 ALA A N 1
ATOM 3290 C CA . ALA A 1 422 ? -22.816 10.896 16.214 1.00 87.50 422 ALA A CA 1
ATOM 3291 C C . ALA A 1 422 ? -22.867 9.399 16.586 1.00 87.50 422 ALA A C 1
ATOM 3293 O O . ALA A 1 422 ? -21.815 8.762 16.686 1.00 87.50 422 ALA A O 1
ATOM 3294 N N . PRO A 1 423 ? -24.065 8.820 16.792 1.00 93.44 423 PRO A N 1
ATOM 3295 C CA . PRO A 1 423 ? -24.201 7.382 16.964 1.00 93.44 423 PRO A CA 1
ATOM 3296 C C . PRO A 1 423 ? -23.667 6.617 15.752 1.00 93.44 423 PRO A C 1
ATOM 3298 O O . PRO A 1 423 ? -23.864 7.042 14.615 1.00 93.44 423 PRO A O 1
ATOM 3301 N N . TYR A 1 424 ? -23.051 5.466 15.999 1.00 93.94 424 TYR A N 1
ATOM 3302 C CA . TYR A 1 424 ? -22.442 4.628 14.967 1.00 93.94 424 TYR A CA 1
ATOM 3303 C C . TYR A 1 424 ? -22.731 3.140 15.213 1.00 93.94 424 TYR A C 1
ATOM 3305 O O . TYR A 1 424 ? -23.187 2.744 16.288 1.00 93.94 424 TYR A O 1
ATOM 3313 N N . SER A 1 425 ? -22.526 2.310 14.191 1.00 95.81 425 SER A N 1
ATOM 3314 C CA . SER A 1 425 ? -22.758 0.860 14.254 1.00 95.81 425 SER A CA 1
ATOM 3315 C C . SER A 1 425 ? -21.750 0.170 15.178 1.00 95.81 425 SER A C 1
ATOM 3317 O O . SER A 1 425 ? -20.568 0.499 15.164 1.00 95.81 425 SER A O 1
ATOM 3319 N N . ALA A 1 426 ? -22.184 -0.836 15.943 1.00 97.12 426 ALA A N 1
ATOM 3320 C CA . ALA A 1 426 ? -21.276 -1.692 16.710 1.00 97.12 426 ALA A CA 1
ATOM 3321 C C . ALA A 1 426 ? -20.343 -2.527 15.829 1.00 97.12 426 ALA A C 1
ATOM 3323 O O . ALA A 1 426 ? -19.314 -2.979 16.318 1.00 97.12 426 ALA A O 1
ATOM 3324 N N . LEU A 1 427 ? -20.701 -2.738 14.564 1.00 97.56 427 LEU A N 1
ATOM 3325 C CA . LEU A 1 427 ? -19.869 -3.425 13.586 1.00 97.56 427 LEU A CA 1
ATOM 3326 C C . LEU A 1 427 ? -19.376 -2.448 12.518 1.00 97.56 427 LEU A C 1
ATOM 3328 O O . LEU A 1 427 ? -20.169 -1.676 11.970 1.00 97.56 427 LEU A O 1
ATOM 3332 N N . SER A 1 428 ? -18.086 -2.529 12.206 1.00 96.44 428 SER A N 1
ATOM 3333 C CA . SER A 1 428 ? -17.431 -1.843 11.089 1.00 96.44 428 SER A CA 1
ATOM 3334 C C . SER A 1 428 ? -16.683 -2.879 10.258 1.00 96.44 428 SER A C 1
ATOM 3336 O O . SER A 1 428 ? -16.111 -3.799 10.834 1.00 96.44 428 SER A O 1
ATOM 3338 N N . GLY A 1 429 ? -16.689 -2.781 8.929 1.00 96.88 429 GLY A N 1
ATOM 3339 C CA . GLY A 1 429 ? -16.052 -3.802 8.103 1.00 96.88 429 GLY A CA 1
ATOM 3340 C C . GLY A 1 429 ? -15.662 -3.346 6.705 1.00 96.88 429 GLY A C 1
ATOM 3341 O O . GLY A 1 429 ? -16.244 -2.413 6.145 1.00 96.88 429 GLY A O 1
ATOM 3342 N N . LEU A 1 430 ? -14.676 -4.050 6.162 1.00 96.56 430 LEU A N 1
ATOM 3343 C CA . LEU A 1 430 ? -14.162 -3.930 4.804 1.00 96.56 430 LEU A CA 1
ATOM 3344 C C . LEU A 1 430 ? -14.182 -5.309 4.148 1.00 96.56 430 LEU A C 1
ATOM 3346 O O . LEU A 1 430 ? -13.958 -6.323 4.812 1.00 96.56 430 LEU A O 1
ATOM 3350 N N . MET A 1 431 ? -14.440 -5.332 2.848 1.00 96.12 431 MET A N 1
ATOM 3351 C CA . MET A 1 431 ? -14.376 -6.523 2.013 1.00 96.12 431 MET A CA 1
ATOM 3352 C C . MET A 1 431 ? -13.504 -6.225 0.805 1.00 96.12 431 MET A C 1
ATOM 3354 O O . MET A 1 431 ? -13.651 -5.183 0.171 1.00 96.12 431 MET A O 1
ATOM 3358 N N . PHE A 1 432 ? -12.609 -7.148 0.500 1.00 96.12 432 PHE A N 1
ATOM 3359 C CA . PHE A 1 432 ? -11.673 -7.079 -0.605 1.00 96.12 432 PHE A CA 1
ATOM 3360 C C . PHE A 1 432 ? -11.925 -8.269 -1.524 1.00 96.12 432 PHE A C 1
ATOM 3362 O O . PHE A 1 432 ? -12.182 -9.372 -1.048 1.00 96.12 432 PHE A O 1
ATOM 3369 N N . SER A 1 433 ? -11.881 -8.070 -2.834 1.00 95.56 433 SER A N 1
ATOM 3370 C CA . SER A 1 433 ? -12.187 -9.108 -3.809 1.00 95.56 433 SER A CA 1
ATOM 3371 C C . SER A 1 433 ? -11.214 -9.104 -4.971 1.00 95.56 433 SER A C 1
ATOM 3373 O O . SER A 1 433 ? -10.684 -8.075 -5.378 1.00 95.56 433 SER A O 1
ATOM 3375 N N . ASP A 1 434 ? -11.027 -10.290 -5.523 1.00 93.81 434 ASP A N 1
ATOM 3376 C CA . ASP A 1 434 ? -10.482 -10.498 -6.852 1.00 93.81 434 ASP A CA 1
ATOM 3377 C C . ASP A 1 434 ? -11.598 -11.058 -7.744 1.00 93.81 434 ASP A C 1
ATOM 3379 O O . ASP A 1 434 ? -12.774 -10.993 -7.367 1.00 93.81 434 ASP A O 1
ATOM 3383 N N . SER A 1 435 ? -11.265 -11.585 -8.916 1.00 92.25 435 SER A N 1
ATOM 3384 C CA . SER A 1 435 ? -12.248 -12.128 -9.854 1.00 92.25 435 SER A CA 1
ATOM 3385 C C . SER A 1 435 ? -12.916 -13.416 -9.338 1.00 92.25 435 SER A C 1
ATOM 3387 O O . SER A 1 435 ? -14.032 -13.741 -9.736 1.00 92.25 435 SER A O 1
ATOM 3389 N N . ASN A 1 436 ? -12.300 -14.149 -8.419 1.00 90.75 436 ASN A N 1
ATOM 3390 C CA . ASN A 1 436 ? -12.729 -15.492 -8.029 1.00 90.75 436 ASN A CA 1
ATOM 3391 C C . ASN A 1 436 ? -13.318 -15.547 -6.617 1.00 90.75 436 ASN A C 1
ATOM 3393 O O . ASN A 1 436 ? -14.234 -16.321 -6.351 1.00 90.75 436 ASN A O 1
ATOM 3397 N N . SER A 1 437 ? -12.808 -14.726 -5.705 1.00 93.25 437 SER A N 1
ATOM 3398 C CA . SER A 1 437 ? -13.069 -14.830 -4.275 1.00 93.25 437 SER A CA 1
ATOM 3399 C C . SER A 1 437 ? -12.945 -13.490 -3.562 1.00 93.25 437 SER A C 1
ATOM 3401 O O . SER A 1 437 ? -12.300 -12.548 -4.032 1.00 93.25 437 SER A O 1
ATOM 3403 N N . SER A 1 438 ? -13.517 -13.430 -2.366 1.00 95.56 438 SER A N 1
ATOM 3404 C CA . SER A 1 438 ? -13.385 -12.284 -1.476 1.00 95.56 438 SER A CA 1
ATOM 3405 C C . SER A 1 438 ? -12.796 -12.656 -0.121 1.00 95.56 438 SER A C 1
ATOM 3407 O O . SER A 1 438 ? -12.880 -13.793 0.336 1.00 95.56 438 SER A O 1
ATOM 3409 N N . ASN A 1 439 ? -12.248 -11.645 0.535 1.00 96.62 439 ASN A N 1
ATOM 3410 C CA . ASN A 1 439 ? -11.798 -11.646 1.913 1.00 96.62 439 ASN A CA 1
ATOM 3411 C C . ASN A 1 439 ? -12.481 -10.486 2.645 1.00 96.62 439 ASN A C 1
ATOM 3413 O O . ASN A 1 439 ? -12.827 -9.478 2.031 1.00 96.62 439 ASN A O 1
ATOM 3417 N N . ALA A 1 440 ? -12.673 -10.591 3.954 1.00 97.06 440 ALA A N 1
ATOM 3418 C CA . ALA A 1 440 ? -13.257 -9.514 4.743 1.00 97.06 440 ALA A CA 1
ATOM 3419 C C . ALA A 1 440 ? -12.588 -9.377 6.106 1.00 97.06 440 ALA A C 1
ATOM 3421 O O . ALA A 1 440 ? -12.113 -10.347 6.690 1.00 97.06 440 ALA A O 1
ATOM 3422 N N . VAL A 1 441 ? -12.603 -8.160 6.638 1.00 98.00 441 VAL A N 1
ATOM 3423 C CA . VAL A 1 441 ? -12.202 -7.853 8.010 1.00 98.00 441 VAL A CA 1
ATOM 3424 C C . VAL A 1 441 ? -13.310 -7.046 8.675 1.00 98.00 441 VAL A C 1
ATOM 3426 O O . VAL A 1 441 ? -13.826 -6.083 8.106 1.00 98.00 441 VAL A O 1
ATOM 3429 N N . ILE A 1 442 ? -13.712 -7.466 9.872 1.00 98.12 442 ILE A N 1
ATOM 3430 C CA . ILE A 1 442 ? -14.818 -6.878 10.631 1.00 98.12 442 ILE A CA 1
ATOM 3431 C C . ILE A 1 442 ? -14.347 -6.593 12.054 1.00 98.12 442 ILE A C 1
ATOM 3433 O O . ILE A 1 442 ? -13.850 -7.482 12.739 1.00 98.12 442 ILE A O 1
ATOM 3437 N N . ALA A 1 443 ? -14.557 -5.369 12.522 1.00 98.19 443 ALA A N 1
ATOM 3438 C CA . ALA A 1 443 ? -14.375 -4.978 13.910 1.00 98.19 443 ALA A CA 1
ATOM 3439 C C . ALA A 1 443 ? -15.715 -4.961 14.648 1.00 98.19 443 ALA A C 1
ATOM 3441 O O . ALA A 1 443 ? -16.690 -4.383 14.161 1.00 98.19 443 ALA A O 1
ATOM 3442 N N . ASN A 1 444 ? -15.745 -5.518 15.859 1.00 98.00 444 ASN A N 1
ATOM 3443 C CA . ASN A 1 444 ? -16.807 -5.252 16.824 1.00 98.00 444 ASN A CA 1
ATOM 3444 C C . ASN A 1 444 ? -16.331 -4.231 17.852 1.00 98.00 444 ASN A C 1
ATOM 3446 O O . ASN A 1 444 ? -15.457 -4.493 18.672 1.00 98.00 444 ASN A O 1
ATOM 3450 N N . LEU A 1 445 ? -16.962 -3.066 17.815 1.00 96.50 445 LEU A N 1
ATOM 3451 C CA . LEU A 1 445 ? -16.655 -1.887 18.616 1.00 96.50 445 LEU A CA 1
ATOM 3452 C C . LEU A 1 445 ? -17.446 -1.851 19.933 1.00 96.50 445 LEU A C 1
ATOM 3454 O O . LEU A 1 445 ? -17.384 -0.875 20.678 1.00 96.50 445 LEU A O 1
ATOM 3458 N N . SER A 1 446 ? -18.240 -2.886 20.216 1.00 95.12 446 SER A N 1
ATOM 3459 C CA . SER A 1 446 ? -19.112 -2.959 21.386 1.00 95.12 446 SER A CA 1
ATOM 3460 C C . SER A 1 446 ? -18.622 -3.964 22.424 1.00 95.12 446 SER A C 1
ATOM 3462 O O . SER A 1 446 ? -17.924 -4.929 22.125 1.00 95.12 446 SER A O 1
ATOM 3464 N N . GLY A 1 447 ? -19.081 -3.779 23.662 1.00 93.19 447 GLY A N 1
ATOM 3465 C CA . GLY A 1 447 ? -18.856 -4.723 24.757 1.00 93.19 447 GLY A CA 1
ATOM 3466 C C . GLY A 1 447 ? -19.744 -5.971 24.721 1.00 93.19 447 GLY A C 1
ATOM 3467 O O . GLY A 1 447 ? -19.881 -6.616 25.756 1.00 93.19 447 GLY A O 1
ATOM 3468 N N . GLN A 1 448 ? -20.411 -6.274 23.603 1.00 94.25 448 GLN A N 1
ATOM 3469 C CA . GLN A 1 448 ? -21.325 -7.413 23.447 1.00 94.25 448 GLN A CA 1
ATOM 3470 C C . GLN A 1 448 ? -20.990 -8.193 22.175 1.00 94.25 448 GLN A C 1
ATOM 3472 O O . GLN A 1 448 ? -20.537 -7.607 21.196 1.00 94.25 448 GLN A O 1
ATOM 3477 N N . VAL A 1 449 ? -21.240 -9.503 22.174 1.00 97.00 449 VAL A N 1
ATOM 3478 C CA . VAL A 1 449 ? -21.135 -10.326 20.958 1.00 97.00 449 VAL A CA 1
ATOM 3479 C C . VAL A 1 449 ? -22.204 -9.886 19.953 1.00 97.00 449 VAL A C 1
ATOM 3481 O O . VAL A 1 449 ? -23.354 -9.670 20.339 1.00 97.00 449 VAL A O 1
ATOM 3484 N N . GLN A 1 450 ? -21.828 -9.760 18.680 1.00 97.06 450 GLN A N 1
ATOM 3485 C CA . GLN A 1 450 ? -22.744 -9.495 17.566 1.00 97.06 450 GLN A CA 1
ATOM 3486 C C . GLN A 1 450 ? -22.777 -10.728 16.659 1.00 97.06 450 GLN A C 1
ATOM 3488 O O . GLN A 1 450 ? -21.725 -11.172 16.206 1.00 97.06 450 GLN A O 1
ATOM 3493 N N . THR A 1 451 ? -23.959 -11.276 16.386 1.00 95.81 451 THR A N 1
ATOM 3494 C CA . THR A 1 451 ? -24.105 -12.497 15.577 1.00 95.81 451 THR A CA 1
ATOM 3495 C C . THR A 1 451 ? -24.583 -12.148 14.171 1.00 95.81 451 THR A C 1
ATOM 3497 O O . THR A 1 451 ? -25.672 -11.600 13.992 1.00 95.81 451 THR A O 1
ATOM 3500 N N . ILE A 1 452 ? -23.764 -12.471 13.173 1.00 94.06 452 ILE A N 1
ATOM 3501 C CA . ILE A 1 452 ? -24.026 -12.260 11.748 1.00 94.06 452 ILE A CA 1
ATOM 3502 C C . ILE A 1 452 ? -24.618 -13.530 11.130 1.00 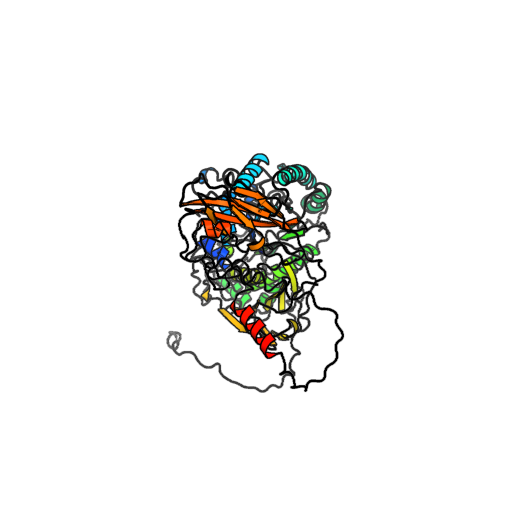94.06 452 ILE A C 1
ATOM 3504 O O . ILE A 1 452 ? -24.175 -14.647 11.411 1.00 94.06 452 ILE A O 1
ATOM 3508 N N . ASN A 1 453 ? -25.583 -13.357 10.229 1.00 90.94 453 ASN A N 1
ATOM 3509 C CA . ASN A 1 453 ? -26.028 -14.406 9.323 1.00 90.94 453 ASN A CA 1
ATOM 3510 C C . ASN A 1 453 ? -24.949 -14.648 8.260 1.00 90.94 453 ASN A C 1
ATOM 3512 O O . ASN A 1 453 ? -24.787 -13.838 7.339 1.00 90.94 453 ASN A O 1
ATOM 3516 N N . ALA A 1 454 ? -24.240 -15.773 8.363 1.00 87.75 454 ALA A N 1
ATOM 3517 C CA . ALA A 1 454 ? -23.125 -16.097 7.478 1.00 87.75 454 ALA A CA 1
ATOM 3518 C C . ALA A 1 454 ? -23.552 -16.276 6.013 1.00 87.75 454 ALA A C 1
ATOM 3520 O O . ALA A 1 454 ? -22.735 -16.083 5.118 1.00 87.75 454 ALA A O 1
ATOM 3521 N N . ALA A 1 455 ? -24.837 -16.547 5.744 1.00 86.12 455 ALA A N 1
ATOM 3522 C CA . ALA A 1 455 ? -25.359 -16.605 4.377 1.00 86.12 455 ALA A CA 1
ATOM 3523 C C . ALA A 1 455 ? -25.183 -15.281 3.609 1.00 86.12 455 ALA A C 1
ATOM 3525 O O . ALA A 1 455 ? -25.215 -15.289 2.381 1.00 86.12 455 ALA A O 1
ATOM 3526 N N . SER A 1 456 ? -24.963 -14.161 4.310 1.00 84.19 456 SER A N 1
ATOM 3527 C CA . SER A 1 456 ? -24.632 -12.870 3.690 1.00 84.19 456 SER A CA 1
ATOM 3528 C C . SER A 1 456 ? -23.290 -12.894 2.941 1.00 84.19 456 SER A C 1
ATOM 3530 O O . SER A 1 456 ? -23.091 -12.092 2.039 1.00 84.19 456 SER A O 1
ATOM 3532 N N . PHE A 1 457 ? -22.398 -13.830 3.281 1.00 84.69 457 PHE A N 1
ATOM 3533 C CA . PHE A 1 457 ? -21.130 -14.080 2.589 1.00 84.69 457 PHE A CA 1
ATOM 3534 C C . PHE A 1 457 ? -21.211 -15.266 1.604 1.00 84.69 457 PHE A C 1
ATOM 3536 O O . PHE A 1 457 ? -20.205 -15.669 1.037 1.00 84.69 457 PHE A O 1
ATOM 3543 N N . GLY A 1 458 ? -22.390 -15.861 1.387 1.00 76.75 458 GLY A N 1
ATOM 3544 C CA . GLY A 1 458 ? -22.555 -17.013 0.495 1.00 76.75 458 GLY A CA 1
ATOM 3545 C C . GLY A 1 458 ? -22.379 -18.377 1.179 1.00 76.75 458 GLY A C 1
ATOM 3546 O O . GLY A 1 458 ? -22.930 -18.621 2.254 1.00 76.75 458 GLY A O 1
ATOM 3547 N N . ALA A 1 459 ? -21.717 -19.323 0.497 1.00 61.78 459 ALA A N 1
ATOM 3548 C CA . ALA A 1 459 ? -21.616 -20.722 0.931 1.00 61.78 459 ALA A CA 1
ATOM 3549 C C . ALA A 1 459 ? -20.582 -20.929 2.058 1.00 61.78 459 ALA A C 1
ATOM 3551 O O . ALA A 1 459 ? -19.518 -20.316 2.066 1.00 61.78 459 ALA A O 1
ATOM 3552 N N . GLN A 1 460 ? -20.897 -21.827 2.999 1.00 67.81 460 GLN A N 1
ATOM 3553 C CA . GLN A 1 460 ? -20.051 -22.164 4.156 1.00 67.81 460 GLN A CA 1
ATOM 3554 C C . GLN A 1 460 ? -18.701 -22.757 3.718 1.00 67.81 460 GLN A C 1
ATOM 3556 O O . GLN A 1 460 ? -18.644 -23.488 2.730 1.00 67.81 460 GLN A O 1
ATOM 3561 N N . GLY A 1 461 ? -17.634 -22.493 4.480 1.00 77.19 461 GLY A N 1
ATOM 3562 C CA . GLY A 1 461 ? -16.292 -23.038 4.215 1.00 77.19 461 GLY A CA 1
ATOM 3563 C C . GLY A 1 461 ? -15.146 -22.035 4.354 1.00 77.19 461 GLY A C 1
ATOM 3564 O O . GLY A 1 461 ? -14.006 -22.460 4.524 1.00 77.19 461 GLY A O 1
ATOM 3565 N N . ALA A 1 462 ? -15.448 -20.732 4.350 1.00 91.88 462 ALA A N 1
ATOM 3566 C CA . ALA A 1 462 ? -14.470 -19.670 4.583 1.00 91.88 462 ALA A CA 1
ATOM 3567 C C . ALA A 1 462 ? -13.751 -19.840 5.934 1.00 91.88 462 ALA A C 1
ATOM 3569 O O . ALA A 1 462 ? -14.340 -20.312 6.917 1.00 91.88 462 ALA A O 1
ATOM 3570 N N . ILE A 1 463 ? -12.480 -19.446 5.984 1.00 95.00 463 ILE A N 1
ATOM 3571 C CA . ILE A 1 463 ? -11.669 -19.495 7.204 1.00 95.00 463 ILE A CA 1
ATOM 3572 C C . ILE A 1 463 ? -11.926 -18.212 7.981 1.00 95.00 463 ILE A C 1
ATOM 3574 O O . ILE A 1 463 ? -11.773 -17.118 7.454 1.00 95.00 463 ILE A O 1
ATOM 3578 N N . VAL A 1 464 ? -12.328 -18.349 9.237 1.00 96.62 464 VAL A N 1
ATOM 3579 C CA . VAL A 1 464 ? -12.604 -17.234 10.139 1.00 96.62 464 VAL A CA 1
ATOM 3580 C C . VAL A 1 464 ? -11.534 -17.215 11.211 1.00 96.62 464 VAL A C 1
ATOM 3582 O O . VAL A 1 464 ? -11.404 -18.199 11.941 1.00 96.62 464 VAL A O 1
ATOM 3585 N N . THR A 1 465 ? -10.835 -16.094 11.365 1.00 98.38 465 THR A N 1
ATOM 3586 C CA . THR A 1 465 ? -9.879 -15.895 12.457 1.00 98.38 465 THR A CA 1
ATOM 3587 C C . THR A 1 465 ? -10.334 -14.749 13.349 1.00 98.38 465 THR A C 1
ATOM 3589 O O . THR A 1 465 ? -10.444 -13.605 12.919 1.00 98.38 465 THR A O 1
ATOM 3592 N N . VAL A 1 466 ? -10.599 -15.062 14.617 1.00 98.56 466 VAL A N 1
ATOM 3593 C CA . VAL A 1 466 ? -10.870 -14.068 15.662 1.00 98.56 466 VAL A CA 1
ATOM 3594 C C . VAL A 1 466 ? -9.544 -13.583 16.235 1.00 98.56 466 VAL A C 1
ATOM 3596 O O . VAL A 1 466 ? -8.728 -14.404 16.657 1.00 98.56 466 VAL A O 1
ATOM 3599 N N . ILE A 1 467 ? -9.367 -12.265 16.282 1.00 98.69 467 ILE A N 1
ATOM 3600 C CA . ILE A 1 467 ? -8.185 -11.573 16.792 1.00 98.69 467 ILE A CA 1
ATOM 3601 C C . ILE A 1 467 ? -8.620 -10.671 17.949 1.00 98.69 467 ILE A C 1
ATOM 3603 O O . ILE A 1 467 ? -9.404 -9.733 17.768 1.00 98.69 467 ILE A O 1
ATOM 3607 N N . ASN A 1 468 ? -8.143 -10.960 19.156 1.00 97.75 468 ASN A N 1
ATOM 3608 C CA . ASN A 1 468 ? -8.485 -10.184 20.343 1.00 97.75 468 ASN A CA 1
ATOM 3609 C C . ASN A 1 468 ? -7.394 -10.219 21.416 1.00 97.75 468 ASN A C 1
ATOM 3611 O O . ASN A 1 468 ? -6.606 -11.157 21.507 1.00 97.75 468 ASN A O 1
ATOM 3615 N N . ALA A 1 469 ? -7.393 -9.200 22.270 1.00 97.88 469 ALA A N 1
ATOM 3616 C CA . ALA A 1 469 ? -6.653 -9.211 23.525 1.00 97.88 469 ALA A CA 1
ATOM 3617 C C . ALA A 1 469 ? -7.556 -9.657 24.687 1.00 97.88 469 ALA A C 1
ATOM 3619 O O . ALA A 1 469 ? -8.773 -9.804 24.540 1.00 97.88 469 ALA A O 1
ATOM 3620 N N . ALA A 1 470 ? -6.972 -9.823 25.877 1.00 95.44 470 ALA A N 1
ATOM 3621 C CA . ALA A 1 470 ? -7.730 -10.198 27.072 1.00 95.44 470 ALA A CA 1
ATOM 3622 C C . ALA A 1 470 ? -8.864 -9.205 27.403 1.00 95.44 470 ALA A C 1
ATOM 3624 O O . ALA A 1 470 ? -9.928 -9.635 27.841 1.00 95.44 470 ALA A O 1
ATOM 3625 N N . ASN A 1 471 ? -8.640 -7.897 27.204 1.00 92.44 471 ASN A N 1
ATOM 3626 C CA . ASN A 1 471 ? -9.628 -6.818 27.319 1.00 92.44 471 ASN A CA 1
ATOM 3627 C C . ASN A 1 471 ? -9.252 -5.642 26.393 1.00 92.44 471 ASN A C 1
ATOM 3629 O O . ASN A 1 471 ? -8.110 -5.535 25.954 1.00 92.44 471 ASN A O 1
ATOM 3633 N N . PHE A 1 472 ? -10.169 -4.691 26.174 1.00 91.50 472 PHE A N 1
ATOM 3634 C CA . PHE A 1 472 ? -9.909 -3.501 25.341 1.00 91.50 472 PHE A CA 1
ATOM 3635 C C . PHE A 1 472 ? -8.779 -2.591 25.866 1.00 91.50 472 PHE A C 1
ATOM 3637 O O . PHE A 1 472 ? -8.168 -1.864 25.097 1.00 91.50 472 PHE A O 1
ATOM 3644 N N . TYR A 1 473 ? -8.496 -2.614 27.171 1.00 91.31 473 TYR A N 1
ATOM 3645 C CA . TYR A 1 473 ? -7.452 -1.799 27.809 1.00 91.31 473 TYR A CA 1
ATOM 3646 C C . TYR A 1 473 ? -6.145 -2.569 28.068 1.00 91.31 473 TYR A C 1
ATOM 364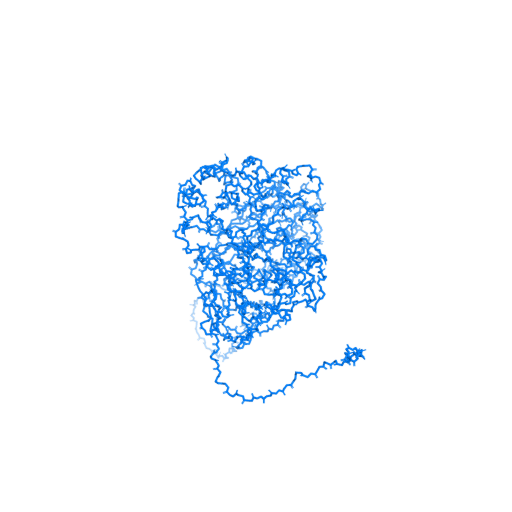8 O O . TYR A 1 473 ? -5.268 -2.063 28.773 1.00 91.31 473 TYR A O 1
ATOM 3656 N N . THR A 1 474 ? -6.025 -3.807 27.577 1.00 95.00 474 THR A N 1
ATOM 3657 C CA . THR A 1 474 ? -4.778 -4.583 27.651 1.00 95.00 474 THR A CA 1
ATOM 3658 C C . THR A 1 474 ? -3.704 -3.875 26.837 1.00 95.00 474 THR A C 1
ATOM 3660 O O . THR A 1 474 ? -3.965 -3.555 25.680 1.00 95.00 474 THR A O 1
ATOM 3663 N N . PHE A 1 475 ? -2.530 -3.631 27.427 1.00 95.19 475 PHE A N 1
ATOM 3664 C CA . PHE A 1 475 ? -1.375 -3.141 26.674 1.00 95.19 475 PHE A CA 1
ATOM 3665 C C . PHE A 1 475 ? -0.820 -4.276 25.820 1.00 95.19 475 PHE A C 1
ATOM 3667 O O . PHE A 1 475 ? -0.719 -5.402 26.296 1.00 95.19 475 PHE A O 1
ATOM 3674 N N . ILE A 1 476 ? -0.449 -3.984 24.581 1.00 96.94 476 ILE A N 1
ATOM 3675 C CA . ILE A 1 476 ? 0.187 -4.950 23.692 1.00 96.94 476 ILE A CA 1
ATOM 3676 C C . ILE A 1 476 ? 1.692 -4.742 23.794 1.00 96.94 476 ILE A C 1
ATOM 3678 O O . ILE A 1 476 ? 2.247 -3.786 23.252 1.00 96.94 476 ILE A O 1
ATOM 3682 N N . THR A 1 477 ? 2.338 -5.605 24.565 1.00 96.81 477 THR A N 1
ATOM 3683 C CA . THR A 1 477 ? 3.775 -5.562 24.858 1.00 96.81 477 THR A CA 1
ATOM 3684 C C . THR A 1 477 ? 4.552 -6.653 24.134 1.00 96.81 477 THR A C 1
ATOM 3686 O O . THR A 1 477 ? 5.742 -6.486 23.861 1.00 96.81 477 THR A O 1
ATOM 3689 N N . ASP A 1 478 ? 3.863 -7.737 23.797 1.00 97.50 478 ASP A N 1
ATOM 3690 C CA . ASP A 1 478 ? 4.359 -8.910 23.094 1.00 97.50 478 ASP A CA 1
ATOM 3691 C C . ASP A 1 478 ? 3.239 -9.481 22.206 1.00 97.50 478 ASP A C 1
ATOM 3693 O O . ASP A 1 478 ? 2.058 -9.286 22.502 1.00 97.50 478 ASP A O 1
ATOM 3697 N N . ASP A 1 479 ? 3.586 -10.233 21.158 1.00 97.50 479 ASP A N 1
ATOM 3698 C CA . ASP A 1 479 ? 2.588 -10.867 20.281 1.00 97.50 479 ASP A CA 1
ATOM 3699 C C . ASP A 1 479 ? 1.659 -11.820 21.061 1.00 97.50 479 ASP A C 1
ATOM 3701 O O . ASP A 1 479 ? 0.512 -12.033 20.670 1.00 97.50 479 ASP A O 1
ATOM 3705 N N . SER A 1 480 ? 2.121 -12.380 22.188 1.00 97.25 480 SER A N 1
ATOM 3706 C CA . SER A 1 480 ? 1.318 -13.251 23.057 1.00 97.25 480 SER A CA 1
ATOM 3707 C C . SER A 1 480 ? 0.203 -12.538 23.834 1.00 97.25 480 SER A C 1
ATOM 3709 O O . SER A 1 480 ? -0.682 -13.215 24.366 1.00 97.25 480 SER A O 1
ATOM 3711 N N . ASP A 1 481 ? 0.186 -11.200 23.862 1.00 98.31 481 ASP A N 1
ATOM 3712 C CA . ASP A 1 481 ? -0.931 -10.419 24.414 1.00 98.31 481 ASP A CA 1
ATOM 3713 C C . ASP A 1 481 ? -2.173 -10.451 23.499 1.00 98.31 481 ASP A C 1
ATOM 3715 O O . ASP A 1 481 ? -3.281 -10.116 23.941 1.00 98.31 481 ASP A O 1
ATOM 3719 N N . VAL A 1 482 ? -2.008 -10.888 22.243 1.00 98.56 482 VAL A N 1
ATOM 3720 C CA . VAL A 1 482 ? -3.070 -11.028 21.240 1.00 98.56 482 VAL A CA 1
ATOM 3721 C C . VAL A 1 482 ? -3.270 -12.498 20.875 1.00 98.56 482 VAL A C 1
ATOM 3723 O O . VAL A 1 482 ? -2.344 -13.236 20.552 1.00 98.56 482 VAL A O 1
ATOM 3726 N N . THR A 1 483 ? -4.520 -12.948 20.903 1.00 98.38 483 THR A N 1
ATOM 3727 C CA . THR A 1 483 ? -4.902 -14.311 20.529 1.00 98.38 483 THR A CA 1
ATOM 3728 C C . THR A 1 483 ? -5.479 -14.337 19.119 1.00 98.38 483 THR A C 1
ATOM 3730 O O . THR A 1 483 ? -6.362 -13.548 18.798 1.00 98.38 483 THR A O 1
ATOM 3733 N N . TYR A 1 484 ? -5.022 -15.297 18.311 1.00 98.31 484 TYR A N 1
ATOM 3734 C CA . TYR A 1 484 ? -5.557 -15.619 16.988 1.00 98.31 484 TYR A CA 1
ATOM 3735 C C . TYR A 1 484 ? -6.240 -16.986 17.059 1.00 98.31 484 TYR A C 1
ATOM 3737 O O . TYR A 1 484 ? -5.585 -17.997 17.312 1.00 98.31 484 TYR A O 1
ATOM 3745 N N . THR A 1 485 ? -7.560 -17.031 16.875 1.00 98.25 485 THR A N 1
ATOM 3746 C CA . THR A 1 485 ? -8.336 -18.281 16.915 1.00 98.25 485 THR A CA 1
ATOM 3747 C C . THR A 1 485 ? -9.024 -18.521 15.581 1.00 98.25 485 THR A C 1
ATOM 3749 O O . THR A 1 485 ? -9.997 -17.837 15.262 1.00 98.25 485 THR A O 1
ATOM 3752 N N . SER A 1 486 ? -8.540 -19.510 14.827 1.00 97.50 486 SER A N 1
ATOM 3753 C CA . SER A 1 486 ? -9.098 -19.874 13.523 1.00 97.50 486 SER A CA 1
ATOM 3754 C C . SER A 1 486 ? -10.153 -20.977 13.621 1.00 97.50 486 SER A C 1
ATOM 3756 O O . SER A 1 486 ? -10.051 -21.914 14.415 1.00 97.50 486 SER A O 1
ATOM 3758 N N . SER A 1 487 ? -11.177 -20.870 12.784 1.00 95.25 487 SER A N 1
ATOM 3759 C CA . SER A 1 487 ? -12.273 -21.828 12.650 1.00 95.25 487 SER A CA 1
ATOM 3760 C C . SER A 1 487 ? -12.842 -21.789 11.231 1.00 95.25 487 SER A C 1
ATOM 3762 O O . SER A 1 487 ? -12.549 -20.877 10.463 1.00 95.25 487 SER A O 1
ATOM 3764 N N . THR A 1 488 ? -13.660 -22.772 10.865 1.00 93.50 488 THR A N 1
ATOM 3765 C CA . THR A 1 488 ? -14.435 -22.720 9.618 1.00 93.50 488 THR A CA 1
ATOM 3766 C C . THR A 1 488 ? -15.759 -22.006 9.867 1.00 93.50 488 THR A C 1
ATOM 3768 O O . THR A 1 488 ? -16.429 -22.277 10.867 1.00 93.50 488 THR A O 1
ATOM 3771 N N . MET A 1 489 ? -16.159 -21.126 8.949 1.00 91.19 489 MET A N 1
ATOM 3772 C CA . MET A 1 489 ? -17.417 -20.388 9.035 1.00 91.19 489 MET A CA 1
ATOM 3773 C C . MET A 1 489 ? -18.625 -21.335 9.104 1.00 91.19 489 MET A C 1
ATOM 3775 O O . MET A 1 489 ? -18.837 -22.160 8.213 1.00 91.19 489 MET A O 1
ATOM 3779 N N . GLY A 1 490 ? -19.426 -21.191 10.163 1.00 89.19 490 GLY A N 1
ATOM 3780 C CA . GLY A 1 490 ? -20.696 -21.896 10.331 1.00 89.19 490 GLY A CA 1
ATOM 3781 C C . GLY A 1 490 ? -21.866 -21.210 9.618 1.00 89.19 490 GLY A C 1
ATOM 3782 O O . GLY A 1 490 ? -21.689 -20.336 8.778 1.00 89.19 490 GLY A O 1
ATOM 3783 N N . ALA A 1 491 ? -23.097 -21.591 9.973 1.00 88.62 491 ALA A N 1
ATOM 3784 C CA . ALA A 1 491 ? -24.310 -20.926 9.472 1.00 88.62 491 ALA A CA 1
ATOM 3785 C C . ALA A 1 491 ? -24.507 -19.509 10.047 1.00 88.62 491 ALA A C 1
ATOM 3787 O O . ALA A 1 491 ? -25.157 -18.665 9.432 1.00 88.62 491 ALA A O 1
ATOM 3788 N N . THR A 1 492 ? -23.933 -19.255 11.219 1.00 90.75 492 THR A N 1
ATOM 3789 C CA . THR A 1 492 ? -23.838 -17.941 11.850 1.00 90.75 492 THR A CA 1
ATOM 3790 C C . THR A 1 492 ? -22.377 -17.650 12.162 1.00 90.75 492 THR A C 1
ATOM 3792 O O . THR A 1 492 ? -21.568 -18.570 12.319 1.00 90.75 492 THR A O 1
ATOM 3795 N N . LEU A 1 493 ? -22.052 -16.368 12.264 1.00 92.75 493 LEU A N 1
ATOM 3796 C CA . LEU A 1 493 ? -20.730 -15.881 12.622 1.00 92.75 493 LEU A CA 1
ATOM 3797 C C . LEU A 1 493 ? -20.846 -14.951 13.830 1.00 92.75 493 LEU A C 1
ATOM 3799 O O . LEU A 1 493 ? -21.382 -13.850 13.724 1.00 92.75 493 LEU A O 1
ATOM 3803 N N . ASP A 1 494 ? -20.335 -15.394 14.973 1.00 94.44 494 ASP A N 1
ATOM 3804 C CA . ASP A 1 494 ? -20.228 -14.552 16.161 1.00 94.44 494 ASP A CA 1
ATOM 3805 C C . ASP A 1 494 ? -18.982 -13.671 16.056 1.00 94.44 494 ASP A C 1
ATOM 3807 O O . ASP A 1 494 ? -17.869 -14.176 15.919 1.00 94.44 494 ASP A O 1
ATOM 3811 N N . ILE A 1 495 ? -19.166 -12.355 16.164 1.00 96.94 495 ILE A N 1
ATOM 3812 C CA . ILE A 1 495 ? -18.087 -11.374 16.281 1.00 96.94 495 ILE A CA 1
ATOM 3813 C C . ILE A 1 495 ? -17.962 -11.001 17.766 1.00 96.94 495 ILE A C 1
ATOM 3815 O O . ILE A 1 495 ? -18.840 -10.303 18.296 1.00 96.94 495 ILE A O 1
ATOM 3819 N N . PRO A 1 496 ? -16.926 -11.471 18.488 1.00 97.88 496 PRO A N 1
ATOM 3820 C CA . PRO A 1 496 ? -16.785 -11.215 19.920 1.00 97.88 496 PRO A CA 1
ATOM 3821 C C . PRO A 1 496 ? -16.650 -9.730 20.249 1.00 97.88 496 PRO A C 1
ATOM 3823 O O . PRO A 1 496 ? -16.282 -8.929 19.398 1.00 97.88 496 PRO A O 1
ATOM 3826 N N . ALA A 1 497 ? -16.951 -9.362 21.494 1.00 96.62 497 ALA A N 1
ATOM 3827 C CA . ALA A 1 497 ? -16.802 -7.988 21.967 1.00 96.62 497 ALA A CA 1
ATOM 3828 C C . ALA A 1 497 ? -15.356 -7.486 21.802 1.00 96.62 497 ALA A C 1
ATOM 3830 O O . ALA A 1 497 ? -14.425 -8.207 22.161 1.00 96.62 497 ALA A O 1
ATOM 3831 N N . TYR A 1 498 ? -15.186 -6.247 21.328 1.00 96.75 498 TYR A N 1
ATOM 3832 C CA . TYR A 1 498 ? -13.880 -5.595 21.146 1.00 96.75 498 TYR A CA 1
ATOM 3833 C C . TYR A 1 498 ? -12.853 -6.469 20.410 1.00 96.75 498 TYR A C 1
ATOM 3835 O O . TYR A 1 498 ? -11.730 -6.639 20.878 1.00 96.75 498 TYR A O 1
ATOM 3843 N N . ALA A 1 499 ? -13.239 -7.051 19.278 1.00 98.31 499 ALA A N 1
ATOM 3844 C CA . ALA A 1 499 ? -12.394 -7.949 18.494 1.00 98.31 499 ALA A CA 1
ATOM 3845 C C . ALA A 1 499 ? -12.343 -7.529 17.023 1.00 98.31 499 ALA A C 1
ATOM 3847 O O . ALA A 1 499 ? -13.284 -6.910 16.516 1.00 98.31 499 ALA A O 1
ATOM 3848 N N . LEU A 1 500 ? -11.265 -7.924 16.348 1.00 98.69 500 LEU A N 1
ATOM 3849 C CA . LEU A 1 500 ? -11.202 -7.998 14.892 1.00 98.69 500 LEU A CA 1
ATOM 3850 C C . LEU A 1 500 ? -11.487 -9.442 14.470 1.00 98.69 500 LEU A C 1
ATOM 3852 O O . LEU A 1 500 ? -11.094 -10.390 15.149 1.00 98.69 500 LEU A O 1
ATOM 3856 N N . VAL A 1 501 ? -12.176 -9.618 13.352 1.00 98.25 501 VAL A N 1
ATOM 3857 C CA . VAL A 1 501 ? -12.437 -10.922 12.744 1.00 98.25 501 VAL A CA 1
ATOM 3858 C C . VAL A 1 501 ? -12.083 -10.836 11.274 1.00 98.25 501 VAL A C 1
ATOM 3860 O O . VAL A 1 501 ? -12.669 -10.030 10.551 1.00 98.25 501 VAL A O 1
ATOM 3863 N N . THR A 1 502 ? -11.137 -11.662 10.838 1.00 98.12 502 THR A N 1
ATOM 3864 C CA . THR A 1 502 ? -10.838 -11.849 9.419 1.00 98.12 502 THR A CA 1
ATOM 3865 C C . THR A 1 502 ? -11.600 -13.048 8.876 1.00 98.12 502 THR A C 1
ATOM 3867 O O . THR A 1 502 ? -11.893 -14.007 9.597 1.00 98.12 502 THR A O 1
ATOM 3870 N N . ILE A 1 503 ? -11.956 -12.966 7.600 1.00 96.69 503 ILE A N 1
ATOM 3871 C CA . ILE A 1 503 ? -12.682 -13.983 6.860 1.00 96.69 503 ILE A CA 1
ATOM 3872 C C . ILE A 1 503 ? -11.979 -14.158 5.518 1.00 96.69 503 ILE A C 1
ATOM 3874 O O . ILE A 1 503 ? -11.993 -13.248 4.693 1.00 96.69 503 ILE A O 1
ATOM 3878 N N . GLU A 1 504 ? -11.404 -15.327 5.292 1.00 95.19 504 GLU A N 1
ATOM 3879 C CA . GLU A 1 504 ? -10.638 -15.652 4.091 1.00 95.19 504 GLU A CA 1
ATOM 3880 C C . GLU A 1 504 ? -11.379 -16.665 3.225 1.00 95.19 504 GLU A C 1
ATOM 3882 O O . GLU A 1 504 ? -12.078 -17.549 3.736 1.00 95.19 504 GLU A O 1
ATOM 3887 N N . ASN A 1 505 ? -11.165 -16.578 1.911 1.00 90.94 505 ASN A N 1
ATOM 3888 C CA . ASN A 1 505 ? -11.709 -17.510 0.921 1.00 90.94 505 ASN A CA 1
ATOM 3889 C C . ASN A 1 505 ? -13.243 -17.547 0.922 1.00 90.94 505 ASN A C 1
ATOM 3891 O O . ASN A 1 505 ? -13.869 -18.610 0.862 1.00 90.94 505 ASN A O 1
ATOM 3895 N N . ILE A 1 506 ? -13.867 -16.371 0.989 1.00 92.88 506 ILE A N 1
ATOM 3896 C CA . ILE A 1 506 ? -15.296 -16.230 0.731 1.00 92.88 506 ILE A CA 1
ATOM 3897 C C . ILE A 1 506 ? -15.520 -16.591 -0.740 1.00 92.88 506 ILE A C 1
ATOM 3899 O O . ILE A 1 506 ? -15.028 -15.908 -1.640 1.00 92.88 506 ILE A O 1
ATOM 3903 N N . ASN A 1 507 ? -16.262 -17.675 -0.983 1.00 84.94 507 ASN A N 1
ATOM 3904 C CA . ASN A 1 507 ? -16.520 -18.229 -2.318 1.00 84.94 507 ASN A CA 1
ATOM 3905 C C . ASN A 1 507 ? -17.610 -17.443 -3.075 1.00 84.94 507 ASN A C 1
ATOM 3907 O O . ASN A 1 507 ? -18.597 -17.990 -3.569 1.00 84.94 507 ASN A O 1
ATOM 3911 N N . SER A 1 508 ? -17.461 -16.125 -3.080 1.00 86.25 508 SER A N 1
ATOM 3912 C CA . SER A 1 508 ? -18.225 -15.171 -3.867 1.00 86.25 508 SER A CA 1
ATOM 3913 C C . SER A 1 508 ? -17.322 -13.978 -4.136 1.00 86.25 508 SER A C 1
ATOM 3915 O O . SER A 1 508 ? -16.737 -13.447 -3.195 1.00 86.25 508 SER A O 1
ATOM 3917 N N . SER A 1 509 ? -17.230 -13.565 -5.393 1.00 92.19 509 SER A N 1
ATOM 3918 C CA . SER A 1 509 ? -16.494 -12.375 -5.809 1.00 92.19 509 SER A CA 1
ATOM 3919 C C . SER A 1 509 ? -17.426 -11.160 -5.914 1.00 92.19 509 SER A C 1
ATOM 3921 O O . SER A 1 509 ? -18.613 -11.307 -6.219 1.00 92.19 509 SER A O 1
ATOM 3923 N N . LEU A 1 510 ? -16.879 -9.964 -5.677 1.00 93.75 510 LEU A N 1
ATOM 3924 C CA . LEU A 1 510 ? -17.525 -8.677 -5.963 1.00 93.75 510 LEU A CA 1
ATOM 3925 C C . LEU A 1 510 ? -17.39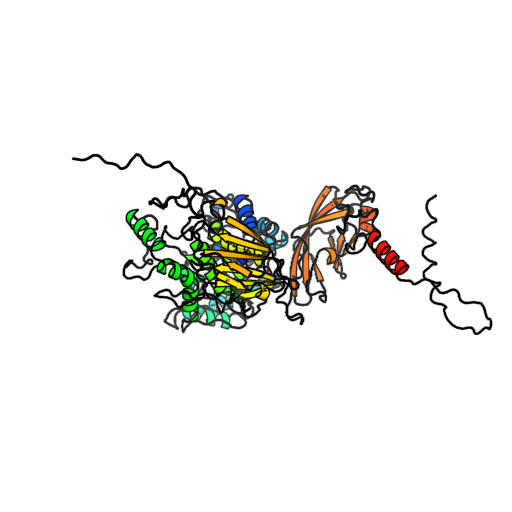4 -8.248 -7.435 1.00 93.75 510 LEU A C 1
ATOM 3927 O O . LEU A 1 510 ? -17.989 -7.248 -7.828 1.00 93.75 510 LEU A O 1
ATOM 3931 N N . ASP A 1 511 ? -16.620 -8.969 -8.246 1.00 93.62 511 ASP A N 1
ATOM 3932 C CA . ASP A 1 511 ? -16.447 -8.694 -9.671 1.00 93.62 511 ASP A CA 1
ATOM 3933 C C . ASP A 1 511 ? -17.799 -8.797 -10.409 1.00 93.62 511 ASP A C 1
ATOM 3935 O O . ASP A 1 511 ? -18.432 -9.859 -10.381 1.00 93.62 511 ASP A O 1
ATOM 3939 N N . PRO A 1 512 ? -18.257 -7.732 -11.097 1.00 91.88 512 PRO A N 1
ATOM 3940 C CA . PRO A 1 512 ? -19.505 -7.751 -11.857 1.00 91.88 512 PRO A CA 1
ATOM 3941 C C . PRO A 1 512 ? -19.492 -8.700 -13.067 1.00 91.88 512 PRO A C 1
ATOM 3943 O O . PRO A 1 512 ? -20.557 -8.965 -13.628 1.00 91.88 512 PRO A O 1
ATOM 3946 N N . LYS A 1 513 ? -18.329 -9.221 -13.486 1.00 89.81 513 LYS A N 1
ATOM 3947 C CA . LYS A 1 513 ? -18.166 -10.125 -14.642 1.00 89.81 513 LYS A CA 1
ATOM 3948 C C . LYS A 1 513 ? -18.617 -9.539 -15.979 1.00 89.81 513 LYS A C 1
ATOM 3950 O O . LYS A 1 513 ? -18.936 -10.276 -16.912 1.00 89.81 513 LYS A O 1
ATOM 3955 N N . ASP A 1 514 ? -18.611 -8.216 -16.095 1.00 90.00 514 ASP A N 1
ATOM 3956 C CA . ASP A 1 514 ? -18.950 -7.483 -17.319 1.00 90.00 514 ASP A CA 1
ATOM 3957 C C . ASP A 1 514 ? -17.722 -6.899 -18.048 1.00 90.00 514 ASP A C 1
ATOM 3959 O O . ASP A 1 514 ? -17.872 -6.256 -19.087 1.00 90.00 514 ASP A O 1
ATOM 3963 N N . GLY A 1 515 ? -16.513 -7.143 -17.523 1.00 86.25 515 GLY A N 1
ATOM 3964 C CA . GLY A 1 515 ? -15.241 -6.647 -18.063 1.00 86.25 515 GLY A CA 1
ATOM 3965 C C . GLY A 1 515 ? -14.876 -5.217 -17.644 1.00 86.25 515 GLY A C 1
ATOM 3966 O O . GLY A 1 515 ? -13.865 -4.689 -18.117 1.00 86.25 515 GLY A O 1
ATOM 3967 N N . SER A 1 516 ? -15.674 -4.583 -16.775 1.00 87.38 516 SER A N 1
ATOM 3968 C CA . SER A 1 516 ? -15.412 -3.226 -16.276 1.00 87.38 516 SER A CA 1
ATOM 3969 C C . SER A 1 516 ? -14.183 -3.142 -15.370 1.00 87.38 516 SER A C 1
ATOM 3971 O O . SER A 1 516 ? -13.462 -2.149 -15.436 1.00 87.38 516 SER A O 1
ATOM 3973 N N . ILE A 1 517 ? -13.909 -4.185 -14.584 1.00 91.38 517 ILE A N 1
ATOM 3974 C CA . ILE A 1 517 ? -12.738 -4.247 -13.708 1.00 91.38 517 ILE A CA 1
ATOM 3975 C C . ILE A 1 517 ? -11.489 -4.567 -14.524 1.00 91.38 517 ILE A C 1
ATOM 3977 O O . ILE A 1 517 ? -11.502 -5.445 -15.395 1.00 91.38 517 ILE A O 1
ATOM 3981 N N . ASN A 1 518 ? -10.417 -3.829 -14.247 1.00 92.06 518 ASN A N 1
ATOM 3982 C CA . ASN A 1 518 ? -9.090 -4.120 -14.764 1.00 92.06 518 ASN A CA 1
ATOM 3983 C C . ASN A 1 518 ? -8.183 -4.631 -13.652 1.00 92.06 518 ASN A C 1
ATOM 3985 O O . ASN A 1 518 ? -7.780 -3.841 -12.805 1.00 92.06 518 ASN A O 1
ATOM 3989 N N . TYR A 1 519 ? -7.883 -5.918 -13.662 1.00 93.31 519 TYR A N 1
ATOM 3990 C CA . TYR A 1 519 ? -6.915 -6.531 -12.773 1.00 93.31 519 TYR A CA 1
ATOM 3991 C C . TYR A 1 519 ? -5.513 -6.310 -13.315 1.00 93.31 519 TYR A C 1
ATOM 3993 O O . TYR A 1 519 ? -5.281 -6.362 -14.517 1.00 93.31 519 TYR A O 1
ATOM 4001 N N . THR A 1 520 ? -4.577 -6.052 -12.416 1.00 92.88 520 THR A N 1
ATOM 4002 C CA . THR A 1 520 ? -3.179 -5.886 -12.773 1.00 92.88 520 THR A CA 1
ATOM 4003 C C . THR A 1 520 ? -2.619 -7.254 -13.176 1.00 92.88 520 THR A C 1
ATOM 4005 O O . THR A 1 520 ? -2.774 -8.215 -12.415 1.00 92.88 520 THR A O 1
ATOM 4008 N N . PRO A 1 521 ? -1.952 -7.380 -14.340 1.00 94.56 521 PRO A N 1
ATOM 4009 C CA . PRO A 1 521 ? -1.241 -8.607 -14.676 1.00 94.56 521 PRO A CA 1
ATOM 4010 C C . PRO A 1 521 ? -0.142 -8.810 -13.639 1.00 94.56 521 PRO A C 1
ATOM 4012 O O . PRO A 1 521 ? 0.666 -7.909 -13.442 1.00 94.56 521 PRO A O 1
ATOM 4015 N N . LYS A 1 522 ? -0.110 -9.959 -12.965 1.00 93.25 522 LYS A N 1
ATOM 4016 C CA . LYS A 1 522 ? 0.764 -10.176 -11.811 1.00 93.25 522 LYS A CA 1
ATOM 4017 C C . LYS A 1 522 ? 1.772 -11.288 -12.061 1.00 93.25 522 LYS A C 1
ATOM 4019 O O . LYS A 1 522 ? 1.385 -12.393 -12.445 1.00 93.25 522 LYS A O 1
ATOM 4024 N N . PHE A 1 523 ? 3.053 -11.024 -11.809 1.00 93.81 523 PHE A N 1
ATOM 4025 C CA . PHE A 1 523 ? 4.059 -12.084 -11.814 1.00 93.81 523 PHE A CA 1
ATOM 4026 C C . PHE A 1 523 ? 3.839 -13.071 -10.660 1.00 93.81 523 PHE A C 1
ATOM 4028 O O . PHE A 1 523 ? 3.392 -12.704 -9.574 1.00 93.81 523 PHE A O 1
ATOM 4035 N N . THR A 1 524 ? 4.166 -14.345 -10.876 1.00 91.44 524 THR A N 1
ATOM 4036 C CA . THR A 1 524 ? 3.977 -15.403 -9.866 1.00 91.44 524 THR A CA 1
ATOM 4037 C C . THR A 1 524 ? 4.865 -15.227 -8.632 1.00 91.44 524 THR A C 1
ATOM 4039 O O . THR A 1 524 ? 4.549 -15.763 -7.570 1.00 91.44 524 THR A O 1
ATOM 4042 N N . ALA A 1 525 ? 5.950 -14.459 -8.751 1.00 90.75 525 ALA A N 1
ATOM 4043 C CA . ALA A 1 525 ? 6.845 -14.091 -7.665 1.00 90.75 525 ALA A CA 1
ATOM 4044 C C . ALA A 1 525 ? 7.533 -12.745 -7.947 1.00 90.75 525 ALA A C 1
ATOM 4046 O O . ALA A 1 525 ? 7.586 -12.282 -9.085 1.00 90.75 525 ALA A O 1
ATOM 4047 N N . THR A 1 526 ? 8.118 -12.143 -6.909 1.00 89.31 526 THR A N 1
ATOM 4048 C CA . THR A 1 526 ? 8.956 -10.933 -7.022 1.00 89.31 526 THR A CA 1
ATOM 4049 C C . THR A 1 526 ? 10.326 -11.217 -7.626 1.00 89.31 526 THR A C 1
ATOM 4051 O O . THR A 1 526 ? 10.931 -10.348 -8.265 1.00 89.31 526 THR A O 1
ATOM 4054 N N . ARG A 1 527 ? 10.813 -12.441 -7.406 1.00 93.00 527 ARG A N 1
ATOM 4055 C CA . ARG A 1 527 ? 12.048 -12.986 -7.957 1.00 93.00 527 ARG A CA 1
ATOM 4056 C C . ARG A 1 527 ? 11.778 -14.376 -8.514 1.00 93.00 527 ARG A C 1
ATOM 4058 O O . ARG A 1 527 ? 11.118 -15.172 -7.848 1.00 93.00 527 ARG A O 1
ATOM 4065 N N . ILE A 1 528 ? 12.253 -14.637 -9.726 1.00 93.31 528 ILE A N 1
ATOM 4066 C CA . ILE A 1 528 ? 12.071 -15.911 -10.429 1.00 93.31 528 ILE A CA 1
ATOM 4067 C C . ILE A 1 528 ? 13.446 -16.446 -10.810 1.00 93.31 528 ILE A C 1
ATOM 4069 O O . ILE A 1 528 ? 14.201 -15.759 -11.497 1.00 93.31 528 ILE A O 1
ATOM 4073 N N . ASP A 1 529 ? 13.750 -17.665 -10.376 1.00 93.56 529 ASP A N 1
ATOM 4074 C CA . ASP A 1 529 ? 14.995 -18.346 -10.720 1.00 93.56 529 ASP A CA 1
ATOM 4075 C C . ASP A 1 529 ? 14.880 -18.996 -12.106 1.00 93.56 529 ASP A C 1
ATOM 4077 O O . ASP A 1 529 ? 13.919 -19.711 -12.401 1.00 93.56 529 ASP A O 1
ATOM 4081 N N . GLU A 1 530 ? 15.871 -18.742 -12.953 1.00 94.00 530 GLU A N 1
ATOM 4082 C CA . GLU A 1 530 ? 15.972 -19.263 -14.316 1.00 94.00 530 GLU A CA 1
ATOM 4083 C C . GLU A 1 530 ? 17.420 -19.613 -14.656 1.00 94.00 530 GLU A C 1
ATOM 4085 O O . GLU A 1 530 ? 18.362 -19.221 -13.963 1.00 94.00 530 GLU A O 1
ATOM 4090 N 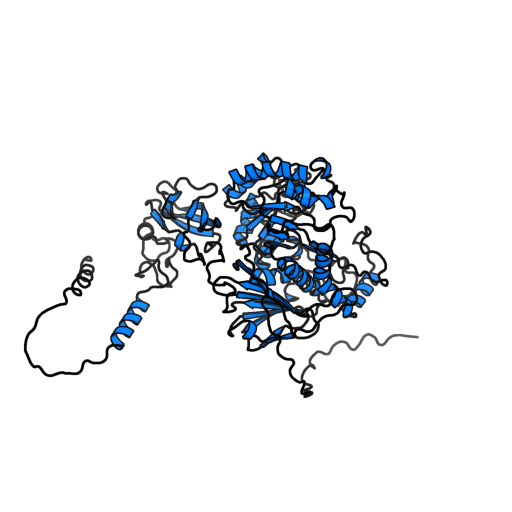N . ALA A 1 531 ? 17.616 -20.318 -15.768 1.00 95.06 531 ALA A N 1
ATOM 4091 C CA . ALA A 1 531 ? 18.950 -20.621 -16.265 1.00 95.06 531 ALA A CA 1
ATOM 4092 C C . ALA A 1 531 ? 19.137 -20.235 -17.733 1.00 95.06 531 ALA A C 1
ATOM 4094 O O . ALA A 1 531 ? 18.206 -20.257 -18.541 1.00 95.06 531 ALA A O 1
ATOM 4095 N N . ALA A 1 532 ? 20.379 -19.896 -18.076 1.00 96.25 532 ALA A N 1
ATOM 4096 C CA . ALA A 1 532 ? 20.818 -19.693 -19.446 1.00 96.25 532 ALA A CA 1
ATOM 4097 C C . ALA A 1 532 ? 21.985 -20.624 -19.784 1.00 96.25 532 ALA A C 1
ATOM 4099 O O . ALA A 1 532 ? 22.954 -20.744 -19.030 1.00 96.25 532 ALA A O 1
ATOM 4100 N N . SER A 1 533 ? 21.921 -21.258 -20.953 1.00 95.25 533 SER A N 1
ATOM 4101 C CA . SER A 1 533 ? 23.003 -22.126 -21.421 1.00 95.25 533 SER A CA 1
ATOM 4102 C C . SER A 1 533 ? 24.242 -21.342 -21.860 1.00 95.25 533 SER A C 1
ATOM 4104 O O . SER A 1 533 ? 24.174 -20.370 -22.622 1.00 95.25 533 SER A O 1
ATOM 4106 N N . ASN A 1 534 ? 25.414 -21.838 -21.459 1.00 94.50 534 ASN A N 1
ATOM 4107 C CA . ASN A 1 534 ? 26.705 -21.381 -21.967 1.00 94.50 534 ASN A CA 1
ATOM 4108 C C . ASN A 1 534 ? 27.053 -21.925 -23.373 1.00 94.50 534 ASN A C 1
ATOM 4110 O O . ASN A 1 534 ? 28.101 -21.575 -23.922 1.00 94.50 534 ASN A O 1
ATOM 4114 N N . SER A 1 535 ? 26.229 -22.792 -23.963 1.00 93.94 535 SER A N 1
ATOM 4115 C CA . SER A 1 535 ? 26.469 -23.412 -25.276 1.00 93.94 535 SER A CA 1
ATOM 4116 C C . SER A 1 535 ? 25.325 -23.243 -26.271 1.00 93.94 535 SER A C 1
ATOM 4118 O O . SER A 1 535 ? 25.546 -23.436 -27.472 1.00 93.94 535 SER A O 1
ATOM 4120 N N . LEU A 1 536 ? 24.146 -22.824 -25.814 1.00 93.88 536 LEU A N 1
ATOM 4121 C CA . LEU A 1 536 ? 22.930 -22.735 -26.614 1.00 93.88 536 LEU A CA 1
ATOM 4122 C C . LEU A 1 536 ? 22.221 -21.390 -26.412 1.00 93.88 536 LEU A C 1
ATOM 4124 O O . LEU A 1 536 ? 21.976 -20.954 -25.294 1.00 93.88 536 LEU A O 1
ATOM 4128 N N . SER A 1 537 ? 21.836 -20.748 -27.516 1.00 95.12 537 SER A N 1
ATOM 4129 C CA . SER A 1 537 ? 20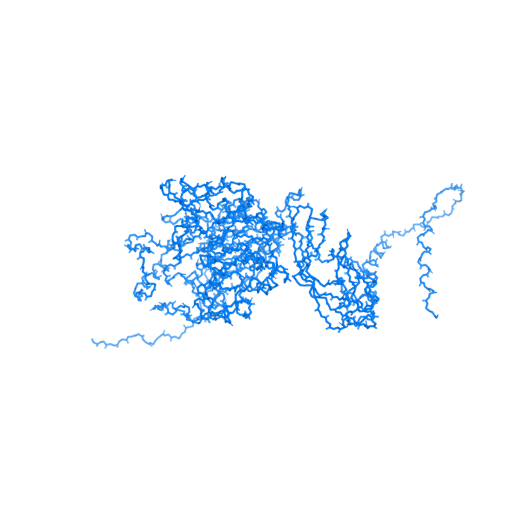.840 -19.675 -27.468 1.00 95.12 537 SER A CA 1
ATOM 4130 C C . SER A 1 537 ? 19.444 -20.281 -27.395 1.00 95.12 537 SER A C 1
ATOM 4132 O O . SER A 1 537 ? 19.101 -21.121 -28.230 1.00 95.12 537 SER A O 1
ATOM 4134 N N . HIS A 1 538 ? 18.625 -19.821 -26.457 1.00 94.06 538 HIS A N 1
ATOM 4135 C CA . HIS A 1 538 ? 17.255 -20.299 -26.276 1.00 94.06 538 HIS A CA 1
ATOM 4136 C C . HIS A 1 538 ? 16.336 -19.172 -25.798 1.00 94.06 538 HIS A C 1
ATOM 4138 O O . HIS A 1 538 ? 16.759 -18.030 -25.617 1.00 94.06 538 HIS A O 1
ATOM 4144 N N . SER A 1 539 ? 15.051 -19.483 -25.660 1.00 94.44 539 SER A N 1
ATOM 4145 C CA . SER A 1 539 ? 14.053 -18.545 -25.159 1.00 94.44 539 SER A CA 1
ATOM 4146 C C . SER A 1 539 ? 12.883 -19.291 -24.546 1.00 94.44 539 SER A C 1
ATOM 4148 O O . SER A 1 539 ? 12.553 -20.369 -25.040 1.00 94.44 539 SER A O 1
ATOM 4150 N N . PHE A 1 540 ? 12.183 -18.676 -23.602 1.00 91.56 540 PHE A N 1
ATOM 4151 C CA . PHE A 1 540 ? 10.912 -19.191 -23.095 1.00 91.56 540 PHE A CA 1
ATOM 4152 C C . PHE A 1 540 ? 9.815 -18.127 -23.148 1.00 91.56 540 PHE A C 1
ATOM 4154 O O . PHE A 1 540 ? 10.076 -16.922 -23.218 1.00 91.56 540 PHE A O 1
ATOM 4161 N N . ASN A 1 541 ? 8.566 -18.585 -23.143 1.00 91.44 541 ASN A N 1
ATOM 4162 C CA . ASN A 1 541 ? 7.398 -17.716 -23.135 1.00 91.44 541 ASN A CA 1
ATOM 4163 C C . ASN A 1 541 ? 7.133 -17.200 -21.714 1.00 91.44 541 ASN A C 1
ATOM 4165 O O . ASN A 1 541 ? 6.849 -17.993 -20.820 1.00 91.44 541 ASN A O 1
ATOM 4169 N N . MET A 1 542 ? 7.174 -15.880 -21.510 1.00 93.19 542 MET A N 1
ATOM 4170 C CA . MET A 1 542 ? 6.977 -15.278 -20.184 1.00 93.19 542 MET A CA 1
ATOM 4171 C C . MET A 1 542 ? 5.544 -15.394 -19.653 1.00 93.19 542 MET A C 1
ATOM 4173 O O . MET A 1 542 ? 5.339 -15.216 -18.456 1.00 93.19 542 MET A O 1
ATOM 4177 N N . ASN A 1 543 ? 4.562 -15.745 -20.493 1.00 91.19 543 ASN A N 1
ATOM 4178 C CA . ASN A 1 543 ? 3.187 -15.969 -20.037 1.00 91.19 543 ASN A CA 1
ATOM 4179 C C . ASN A 1 543 ? 3.083 -17.060 -18.959 1.00 91.19 543 ASN A C 1
ATOM 4181 O O . ASN A 1 543 ? 2.149 -17.018 -18.171 1.00 91.19 543 ASN A O 1
ATOM 4185 N N . ARG A 1 544 ? 4.041 -17.998 -18.874 1.00 88.94 544 ARG A N 1
ATOM 4186 C CA . ARG A 1 544 ? 4.058 -19.015 -17.807 1.00 88.94 544 ARG A CA 1
ATOM 4187 C C . ARG A 1 544 ? 4.280 -18.438 -16.401 1.00 88.94 544 ARG A C 1
ATOM 4189 O O . ARG A 1 544 ? 3.999 -19.109 -15.419 1.00 88.94 544 ARG A O 1
ATOM 4196 N N . TYR A 1 545 ? 4.775 -17.201 -16.308 1.00 92.62 545 TYR A N 1
ATOM 4197 C CA . TYR A 1 545 ? 5.082 -16.518 -15.049 1.00 92.62 545 TYR A CA 1
ATOM 4198 C C . TYR A 1 545 ? 4.139 -15.368 -14.722 1.00 92.62 545 TYR A C 1
ATOM 4200 O O . TYR A 1 545 ? 4.381 -14.665 -13.745 1.00 92.62 545 TYR A O 1
ATOM 4208 N N . VAL A 1 546 ? 3.095 -15.142 -15.520 1.00 94.25 546 VAL A N 1
ATOM 4209 C CA . VAL A 1 546 ? 2.145 -14.052 -15.286 1.00 94.25 546 VAL A CA 1
ATOM 4210 C C . VAL A 1 546 ? 0.735 -14.599 -15.200 1.00 94.25 546 VAL A C 1
ATOM 4212 O O . VAL A 1 546 ? 0.267 -15.292 -16.098 1.00 94.25 546 VAL A O 1
ATOM 4215 N N . ASN A 1 547 ? 0.044 -14.227 -14.130 1.00 92.50 547 ASN A N 1
ATOM 4216 C CA . ASN A 1 547 ? -1.382 -14.427 -13.983 1.00 92.50 547 ASN A CA 1
ATOM 4217 C C . ASN A 1 547 ? -2.105 -13.101 -14.230 1.00 92.50 547 ASN A C 1
ATOM 4219 O O . ASN A 1 547 ? -1.871 -12.120 -13.525 1.00 92.50 547 ASN A O 1
ATOM 4223 N N . ASP A 1 548 ? -3.006 -13.088 -15.205 1.00 92.94 548 ASP A N 1
ATOM 4224 C CA . ASP A 1 548 ? -3.938 -11.990 -15.422 1.00 92.94 548 ASP A CA 1
ATOM 4225 C C . ASP A 1 548 ? -5.367 -12.528 -15.316 1.00 92.94 548 ASP A C 1
ATOM 4227 O O . ASP A 1 548 ? -5.787 -13.443 -16.030 1.00 92.94 548 ASP A O 1
ATOM 4231 N N . GLN A 1 549 ? -6.125 -11.949 -14.391 1.00 92.38 549 GLN A N 1
ATOM 4232 C CA . GLN A 1 549 ? -7.504 -12.348 -14.139 1.00 92.38 549 GLN A CA 1
ATOM 4233 C C . GLN A 1 549 ? -8.451 -11.874 -15.253 1.00 92.38 549 GLN A C 1
ATOM 4235 O O . GLN A 1 549 ? -9.544 -12.424 -15.428 1.00 92.38 549 GLN A O 1
ATOM 4240 N N . ASN A 1 550 ? -8.029 -10.903 -16.064 1.00 91.06 550 ASN A N 1
ATOM 4241 C CA . ASN A 1 550 ? -8.642 -10.570 -17.336 1.00 91.06 550 ASN A CA 1
ATOM 4242 C C . ASN A 1 550 ? -8.103 -11.498 -18.440 1.00 91.06 550 ASN A C 1
ATOM 4244 O O . ASN A 1 550 ? -7.315 -11.105 -19.283 1.00 91.06 550 ASN A O 1
ATOM 4248 N N . THR A 1 551 ? -8.596 -12.738 -18.507 1.00 84.69 551 THR A N 1
ATOM 4249 C CA . THR A 1 551 ? -8.127 -13.768 -19.476 1.00 84.69 551 THR A CA 1
ATOM 4250 C C . THR A 1 551 ? -8.170 -13.389 -20.970 1.00 84.69 551 THR A C 1
ATOM 4252 O O . THR A 1 551 ? -7.619 -14.102 -21.807 1.00 84.69 551 THR A O 1
ATOM 4255 N N . SER A 1 552 ? -8.847 -12.298 -21.340 1.00 85.19 552 SER A N 1
ATOM 4256 C CA . SER A 1 552 ? -8.872 -11.764 -22.707 1.00 85.19 552 SER A CA 1
ATOM 4257 C C . SER A 1 552 ? -7.747 -10.775 -23.016 1.00 85.19 552 SER A C 1
ATOM 4259 O O . SER A 1 552 ? -7.621 -10.351 -24.170 1.00 85.19 552 SER A O 1
ATOM 4261 N N . ASP A 1 553 ? -6.983 -10.363 -22.009 1.00 88.88 553 ASP A N 1
ATOM 4262 C CA . ASP A 1 553 ? -5.982 -9.322 -22.144 1.00 88.88 553 ASP A CA 1
ATOM 4263 C C . ASP A 1 553 ? -4.764 -9.819 -22.913 1.00 88.88 553 ASP A C 1
ATOM 4265 O O . ASP A 1 553 ? -4.298 -10.952 -22.794 1.00 88.88 553 ASP A O 1
ATOM 4269 N N . THR A 1 554 ? -4.263 -8.947 -23.785 1.00 92.06 554 THR A N 1
ATOM 4270 C CA . THR A 1 554 ? -2.995 -9.190 -24.465 1.00 92.06 554 THR A CA 1
ATOM 4271 C C . THR A 1 554 ? -1.884 -8.630 -23.601 1.00 92.06 554 THR A C 1
ATOM 4273 O O . THR A 1 554 ? -1.804 -7.416 -23.421 1.00 92.06 554 THR A O 1
ATOM 4276 N N . LEU A 1 555 ? -1.006 -9.510 -23.130 1.00 95.62 555 LEU A N 1
ATOM 4277 C CA . LEU A 1 555 ? 0.160 -9.127 -22.349 1.00 95.62 555 LEU A CA 1
ATOM 4278 C C . LEU A 1 555 ? 1.316 -8.718 -23.263 1.00 95.62 555 LEU A C 1
ATOM 4280 O O . LEU A 1 555 ? 1.653 -9.408 -24.228 1.00 95.62 555 LEU A O 1
ATOM 4284 N N . THR A 1 556 ? 1.935 -7.582 -22.953 1.00 96.25 556 THR A N 1
ATOM 4285 C CA . THR A 1 556 ? 3.145 -7.097 -23.622 1.00 96.25 556 THR A CA 1
ATOM 4286 C C . THR A 1 556 ? 4.286 -7.016 -22.624 1.00 96.25 556 THR A C 1
ATOM 4288 O O . THR A 1 556 ? 4.151 -6.405 -21.567 1.00 96.25 556 THR A O 1
ATOM 4291 N N . PHE A 1 557 ? 5.435 -7.574 -22.992 1.00 97.25 557 PHE A N 1
ATOM 4292 C CA . PHE A 1 557 ? 6.610 -7.632 -22.131 1.00 97.25 557 PHE A CA 1
ATOM 4293 C C . PHE A 1 557 ? 7.742 -6.749 -22.648 1.00 97.25 557 PHE A C 1
ATOM 4295 O O . PHE A 1 557 ? 7.920 -6.566 -23.854 1.00 97.25 557 PHE A O 1
ATOM 4302 N N . SER A 1 558 ? 8.537 -6.214 -21.726 1.00 95.94 558 SER A N 1
ATOM 4303 C CA . SER A 1 558 ? 9.697 -5.375 -22.032 1.00 95.94 558 SER A CA 1
ATOM 4304 C C . SER A 1 558 ? 10.751 -5.470 -20.935 1.00 95.94 558 SER A C 1
ATOM 4306 O O . SER A 1 558 ? 10.411 -5.658 -19.769 1.00 95.94 558 SER A O 1
ATOM 4308 N N . LEU A 1 559 ? 12.025 -5.311 -21.301 1.00 95.88 559 LEU A N 1
ATOM 4309 C CA . LEU A 1 559 ? 13.099 -5.165 -20.322 1.00 95.88 559 LEU A CA 1
ATOM 4310 C C . LEU A 1 559 ? 13.042 -3.757 -19.720 1.00 95.88 559 LEU A C 1
ATOM 4312 O O . LEU A 1 559 ? 12.797 -2.783 -20.436 1.00 95.88 559 LEU A O 1
ATOM 4316 N N . THR A 1 560 ? 13.303 -3.645 -18.422 1.00 92.56 560 THR A N 1
ATOM 4317 C CA . THR A 1 560 ? 13.396 -2.370 -17.696 1.00 92.56 560 THR A CA 1
ATOM 4318 C C . THR A 1 560 ? 14.746 -2.250 -16.989 1.00 92.56 560 THR A C 1
ATOM 4320 O O . THR A 1 560 ? 15.426 -3.245 -16.778 1.00 92.56 560 THR A O 1
ATOM 4323 N N . GLY A 1 561 ? 15.177 -1.041 -16.631 1.00 89.00 561 GLY A N 1
ATOM 4324 C CA . GLY A 1 561 ? 16.469 -0.841 -15.963 1.00 89.00 561 GLY A CA 1
ATOM 4325 C C . GLY A 1 561 ? 17.675 -1.251 -16.822 1.00 89.00 561 GLY A C 1
ATOM 4326 O O . GLY A 1 561 ? 17.668 -1.095 -18.047 1.00 89.00 561 GLY A O 1
ATOM 4327 N N . VAL A 1 562 ? 18.734 -1.745 -16.176 1.00 93.00 562 VAL A N 1
ATOM 4328 C CA . VAL A 1 562 ? 19.976 -2.182 -16.833 1.00 93.00 562 VAL A CA 1
ATOM 4329 C C . VAL A 1 562 ? 20.036 -3.702 -16.821 1.00 93.00 562 VAL A C 1
ATOM 4331 O O . VAL A 1 562 ? 20.042 -4.300 -15.755 1.00 93.00 562 VAL A O 1
ATOM 4334 N N . ASN A 1 563 ? 20.118 -4.306 -18.006 1.00 96.19 563 ASN A N 1
ATOM 4335 C CA . ASN A 1 563 ? 20.126 -5.758 -18.190 1.00 96.19 563 ASN A CA 1
ATOM 4336 C C . ASN A 1 563 ? 21.409 -6.213 -18.903 1.00 96.19 563 ASN A C 1
ATOM 4338 O O . ASN A 1 563 ? 22.020 -5.407 -19.622 1.00 96.19 563 ASN A O 1
ATOM 4342 N N . PRO A 1 564 ? 21.807 -7.490 -18.763 1.00 96.44 564 PRO A N 1
ATOM 4343 C CA . PRO A 1 564 ? 22.894 -8.072 -19.539 1.00 96.44 564 PRO A CA 1
ATOM 4344 C C . PRO A 1 564 ? 22.658 -7.948 -21.047 1.00 96.44 564 PRO A C 1
ATOM 4346 O O . PRO A 1 564 ? 21.545 -8.112 -21.541 1.00 96.44 564 PRO A O 1
ATOM 4349 N N . SER A 1 565 ? 23.722 -7.701 -21.817 1.00 96.12 565 SER A N 1
ATOM 4350 C CA . SER A 1 565 ? 23.608 -7.510 -23.273 1.00 96.12 565 SER A CA 1
ATOM 4351 C C . SER A 1 565 ? 23.225 -8.773 -24.046 1.00 96.12 565 SER A C 1
ATOM 4353 O O . SER A 1 565 ? 22.917 -8.688 -25.233 1.00 96.12 565 SER A O 1
ATOM 4355 N N . TRP A 1 566 ? 23.313 -9.938 -23.404 1.00 96.31 566 TRP A N 1
ATOM 4356 C CA . TRP A 1 566 ? 22.941 -11.229 -23.975 1.00 96.31 566 TRP A CA 1
ATOM 4357 C C . TRP A 1 566 ? 21.461 -11.582 -23.753 1.00 96.31 566 TRP A C 1
ATOM 4359 O O . TRP A 1 566 ? 21.012 -12.584 -24.309 1.00 96.31 566 TRP A O 1
ATOM 4369 N N . ALA A 1 567 ? 20.712 -10.768 -22.999 1.00 97.69 567 ALA A N 1
ATOM 4370 C CA . ALA A 1 567 ? 19.281 -10.930 -22.767 1.00 97.69 567 ALA A CA 1
ATOM 4371 C C . ALA A 1 567 ? 18.450 -9.953 -23.616 1.00 97.69 567 ALA A C 1
ATOM 4373 O O . ALA A 1 567 ? 18.770 -8.765 -23.722 1.00 97.69 567 ALA A O 1
ATOM 4374 N N . SER A 1 568 ? 17.354 -10.432 -24.204 1.00 97.75 568 SER A N 1
ATOM 4375 C CA . SER A 1 568 ? 16.399 -9.606 -24.956 1.00 97.75 568 SER A CA 1
ATOM 4376 C C . SER A 1 568 ? 14.975 -10.139 -24.858 1.00 97.75 568 SER A C 1
ATOM 4378 O O . SER A 1 568 ? 14.770 -11.304 -24.558 1.00 97.75 568 SER A O 1
ATOM 4380 N N . ILE A 1 569 ? 13.977 -9.298 -25.144 1.00 97.19 569 ILE A N 1
ATOM 4381 C CA . ILE A 1 569 ? 12.586 -9.740 -25.320 1.00 97.19 569 ILE A CA 1
ATOM 4382 C C . ILE A 1 569 ? 12.191 -9.552 -26.780 1.00 97.19 569 ILE A C 1
ATOM 4384 O O . ILE A 1 569 ? 12.394 -8.474 -27.349 1.00 97.19 569 ILE A O 1
ATOM 4388 N N . ASN A 1 570 ? 11.628 -10.593 -27.391 1.00 94.50 570 ASN A N 1
ATOM 4389 C CA . ASN A 1 570 ? 11.164 -10.526 -28.774 1.00 94.50 570 ASN A CA 1
ATOM 4390 C C . ASN A 1 570 ? 9.700 -10.073 -28.890 1.00 94.50 570 ASN A C 1
ATOM 4392 O O . ASN A 1 570 ? 8.965 -9.965 -27.911 1.00 94.50 570 ASN A O 1
ATOM 4396 N N . GLY A 1 571 ? 9.254 -9.822 -30.124 1.00 87.50 571 GLY A N 1
ATOM 4397 C CA . GLY A 1 571 ? 7.897 -9.332 -30.397 1.00 87.50 571 GLY A CA 1
ATOM 4398 C C . GLY A 1 571 ? 6.764 -10.318 -30.085 1.00 87.50 571 GLY A C 1
ATOM 4399 O O . GLY A 1 571 ? 5.605 -9.929 -30.187 1.00 87.50 571 GLY A O 1
ATOM 4400 N N . ALA A 1 572 ? 7.078 -11.570 -29.738 1.00 89.94 572 ALA A N 1
ATOM 4401 C CA . ALA A 1 572 ? 6.114 -12.564 -29.272 1.00 89.94 572 ALA A CA 1
ATOM 4402 C C . ALA A 1 572 ? 6.054 -12.657 -27.734 1.00 89.94 572 ALA A C 1
ATOM 4404 O O . ALA A 1 572 ? 5.308 -13.480 -27.216 1.00 89.94 572 ALA A O 1
ATOM 4405 N N . GLY A 1 573 ? 6.826 -11.837 -27.008 1.00 91.12 573 GLY A N 1
ATOM 4406 C CA . GLY A 1 573 ? 6.873 -11.873 -25.546 1.00 91.12 573 GLY A CA 1
ATOM 4407 C C . GLY A 1 573 ? 7.714 -13.022 -24.990 1.00 91.12 573 GLY A C 1
ATOM 4408 O O . GLY A 1 573 ? 7.483 -13.455 -23.866 1.00 91.12 573 GLY A O 1
ATOM 4409 N N . HIS A 1 574 ? 8.678 -13.540 -25.758 1.00 94.75 574 HIS A N 1
ATOM 4410 C CA . HIS A 1 574 ? 9.641 -14.500 -25.219 1.00 94.75 574 HIS A CA 1
ATOM 4411 C C . HIS A 1 574 ? 10.867 -13.770 -24.679 1.00 94.75 574 HIS A C 1
ATOM 4413 O O . HIS A 1 574 ? 11.360 -12.841 -25.329 1.00 94.75 574 HIS A O 1
ATOM 4419 N N . LEU A 1 575 ? 11.364 -14.218 -23.526 1.00 96.75 575 LEU A N 1
ATOM 4420 C CA . LEU A 1 575 ? 12.667 -13.818 -23.004 1.00 96.75 575 LEU A CA 1
ATOM 4421 C C . LEU A 1 575 ? 13.734 -14.688 -23.677 1.00 96.75 575 LEU A C 1
ATOM 4423 O O . LEU A 1 575 ? 13.666 -15.911 -23.613 1.00 96.75 575 LEU A O 1
ATOM 4427 N N . GLU A 1 576 ? 14.666 -14.058 -24.385 1.00 97.12 576 GLU A N 1
ATOM 4428 C CA . GLU A 1 576 ? 15.713 -14.695 -25.184 1.00 97.12 576 GLU A CA 1
ATOM 4429 C C . GLU A 1 576 ? 17.072 -14.561 -24.498 1.00 97.12 576 GLU A C 1
ATOM 4431 O O . GLU A 1 576 ? 17.473 -13.461 -24.104 1.00 97.12 576 GLU A O 1
ATOM 4436 N N . PHE A 1 577 ? 17.813 -15.666 -24.442 1.00 97.19 577 PHE A N 1
ATOM 4437 C CA . PHE A 1 577 ? 19.158 -15.736 -23.890 1.00 97.19 577 PHE A CA 1
ATOM 4438 C C . PHE A 1 577 ? 20.179 -16.107 -24.964 1.00 97.19 577 PHE A C 1
ATOM 4440 O O . PHE A 1 577 ? 20.000 -17.041 -25.745 1.00 97.19 577 PHE A O 1
ATOM 4447 N N . ASN A 1 578 ? 21.287 -15.368 -24.983 1.00 96.00 578 ASN A N 1
ATOM 4448 C CA . ASN A 1 578 ? 22.435 -15.590 -25.860 1.00 96.00 578 ASN A CA 1
ATOM 4449 C C . ASN A 1 578 ? 23.744 -15.651 -25.054 1.00 96.00 578 ASN A C 1
ATOM 4451 O O . ASN A 1 578 ? 24.746 -15.047 -25.439 1.00 96.00 578 ASN A O 1
ATOM 4455 N N . ALA A 1 579 ? 23.738 -16.370 -23.929 1.00 94.06 579 ALA A N 1
ATOM 4456 C CA . ALA A 1 579 ? 24.814 -16.375 -22.934 1.00 94.06 579 ALA A CA 1
ATOM 4457 C C . ALA A 1 579 ? 26.020 -17.280 -23.281 1.00 94.06 579 ALA A C 1
ATOM 4459 O O . ALA A 1 579 ? 26.834 -17.613 -22.426 1.00 94.06 579 ALA A O 1
ATOM 4460 N N . THR A 1 580 ? 26.193 -17.657 -24.553 1.00 91.56 580 THR A N 1
ATOM 4461 C CA . THR A 1 580 ? 27.229 -18.623 -24.987 1.00 91.56 580 THR A CA 1
ATOM 4462 C C . THR A 1 580 ? 28.686 -18.187 -24.763 1.00 91.56 580 THR A C 1
ATOM 4464 O O . THR A 1 580 ? 29.620 -18.979 -24.903 1.00 91.56 580 THR A O 1
ATOM 4467 N N . SER A 1 581 ? 28.910 -16.908 -24.459 1.00 90.12 581 SER A N 1
ATOM 4468 C CA . SER A 1 581 ? 30.220 -16.350 -24.109 1.00 90.12 581 SER A CA 1
ATOM 4469 C C . SER A 1 581 ? 30.427 -16.146 -22.611 1.00 90.12 581 SER A C 1
ATOM 4471 O O . SER A 1 581 ? 31.513 -15.715 -22.214 1.00 90.12 581 SER A O 1
ATOM 4473 N N . GLU A 1 582 ? 29.408 -16.416 -21.802 1.00 95.06 582 GLU A N 1
ATOM 4474 C CA . GLU A 1 582 ? 29.420 -16.147 -20.371 1.00 95.06 582 GLU A CA 1
ATOM 4475 C C . GLU A 1 582 ? 30.072 -17.287 -19.584 1.00 95.06 582 GLU A C 1
ATOM 4477 O O . GLU A 1 582 ? 30.327 -18.386 -20.085 1.00 95.06 582 GLU A O 1
ATOM 4482 N N . SER A 1 583 ? 30.433 -16.991 -18.339 1.00 94.75 583 SER A N 1
ATOM 4483 C CA . SER A 1 583 ? 31.118 -17.950 -17.474 1.00 94.75 583 SER A CA 1
ATOM 4484 C C . SER A 1 583 ? 30.103 -18.790 -16.710 1.00 94.75 583 SER A C 1
ATOM 4486 O O . SER A 1 583 ? 29.237 -18.240 -16.050 1.00 94.75 583 SER A O 1
ATOM 4488 N N . ILE A 1 584 ? 30.249 -20.115 -16.740 1.00 95.69 584 ILE A N 1
ATOM 4489 C CA . ILE A 1 584 ? 29.408 -21.018 -15.939 1.00 95.69 584 ILE A CA 1
ATOM 4490 C C . ILE A 1 584 ? 29.485 -20.647 -14.446 1.00 95.69 584 ILE A C 1
ATOM 4492 O O . ILE A 1 584 ? 30.576 -20.373 -13.928 1.00 95.69 584 ILE A O 1
ATOM 4496 N N . GLY A 1 585 ? 28.343 -20.698 -13.758 1.00 93.25 585 GLY A N 1
ATOM 4497 C CA . GLY A 1 585 ? 28.188 -20.448 -12.325 1.00 93.25 585 GLY A CA 1
ATOM 4498 C C . GLY A 1 585 ? 28.104 -18.968 -11.947 1.00 93.25 585 GLY A C 1
ATOM 4499 O O . GLY A 1 585 ? 28.247 -18.632 -10.771 1.00 93.25 585 GLY A O 1
ATOM 4500 N N . THR A 1 586 ? 27.941 -18.068 -12.921 1.00 95.50 586 THR A N 1
ATOM 4501 C CA . THR A 1 586 ? 27.572 -16.672 -12.654 1.00 95.50 586 THR A CA 1
ATOM 4502 C C . THR A 1 586 ? 26.060 -16.513 -12.688 1.00 95.50 586 THR A C 1
ATOM 4504 O O . THR A 1 586 ? 25.409 -17.119 -13.532 1.00 95.50 586 THR A O 1
ATOM 4507 N N . THR A 1 587 ? 25.525 -15.658 -11.820 1.00 96.44 587 THR A N 1
ATOM 4508 C CA . THR A 1 587 ? 24.110 -15.270 -11.823 1.00 96.44 587 THR A CA 1
ATOM 4509 C C . THR A 1 587 ? 24.004 -13.795 -12.172 1.00 96.44 587 THR A C 1
ATOM 4511 O O . THR A 1 587 ? 24.683 -12.968 -11.555 1.00 96.44 587 THR A O 1
ATOM 4514 N N . ASP A 1 588 ? 23.155 -13.474 -13.141 1.00 95.88 588 ASP A N 1
ATOM 4515 C CA . ASP A 1 588 ? 22.832 -12.107 -13.533 1.00 95.88 588 ASP A CA 1
ATOM 4516 C C . ASP A 1 588 ? 21.345 -11.820 -13.289 1.00 95.88 588 ASP A C 1
ATOM 4518 O O . ASP A 1 588 ? 20.488 -12.673 -13.508 1.00 95.88 588 ASP A O 1
ATOM 4522 N N . GLU A 1 589 ? 21.039 -10.593 -12.865 1.00 95.81 589 GLU A N 1
ATOM 4523 C CA . GLU A 1 589 ? 19.658 -10.131 -12.712 1.00 95.81 589 GLU A CA 1
ATOM 4524 C C . GLU A 1 589 ? 19.134 -9.571 -14.043 1.00 95.81 589 GLU A C 1
ATOM 4526 O O . GLU A 1 589 ? 19.791 -8.748 -14.692 1.00 95.81 589 GLU A O 1
ATOM 4531 N N . ILE A 1 590 ? 17.921 -9.971 -14.425 1.00 97.38 590 ILE A N 1
ATOM 4532 C CA . ILE A 1 590 ? 17.183 -9.421 -15.565 1.00 97.38 590 ILE A CA 1
ATOM 4533 C C . ILE A 1 590 ? 15.864 -8.846 -15.056 1.00 97.38 590 ILE A C 1
ATOM 4535 O O . ILE A 1 590 ? 15.047 -9.549 -14.471 1.00 97.38 590 ILE A O 1
ATOM 4539 N N . TYR A 1 591 ? 15.621 -7.564 -15.297 1.00 96.12 591 TYR A N 1
ATOM 4540 C CA . TYR A 1 591 ? 14.417 -6.879 -14.845 1.00 96.12 591 TYR A CA 1
ATOM 4541 C C . TYR A 1 591 ? 13.399 -6.789 -15.979 1.00 96.12 591 TYR A C 1
ATOM 4543 O O . TYR A 1 591 ? 13.652 -6.203 -17.040 1.00 96.12 591 TYR A O 1
ATOM 4551 N N . VAL A 1 592 ? 12.215 -7.339 -15.736 1.00 96.25 592 VAL A N 1
ATOM 4552 C CA . VAL A 1 592 ? 11.145 -7.452 -16.728 1.00 96.25 592 VAL A CA 1
ATOM 4553 C C . VAL A 1 592 ? 9.918 -6.686 -16.252 1.00 96.25 592 VAL A C 1
ATOM 4555 O O . VAL A 1 592 ? 9.599 -6.652 -15.067 1.00 96.25 592 VAL A O 1
ATOM 4558 N N . ARG A 1 593 ? 9.233 -6.058 -17.206 1.00 95.25 593 ARG A N 1
ATOM 4559 C CA . ARG A 1 593 ? 7.956 -5.365 -17.037 1.00 95.25 593 ARG A CA 1
ATOM 4560 C C . ARG A 1 593 ? 6.907 -6.009 -17.936 1.00 95.25 593 ARG A C 1
ATOM 4562 O O . ARG A 1 593 ? 7.174 -6.185 -19.130 1.00 95.25 593 ARG A O 1
ATOM 4569 N N . VAL A 1 594 ? 5.722 -6.268 -17.389 1.00 96.06 594 VAL A N 1
ATOM 4570 C CA . VAL A 1 594 ? 4.519 -6.674 -18.132 1.00 96.06 594 VAL A CA 1
ATOM 4571 C C . VAL A 1 594 ? 3.500 -5.534 -18.163 1.00 96.06 594 VAL A C 1
ATOM 4573 O O . VAL A 1 594 ? 3.436 -4.728 -17.234 1.00 96.06 594 VAL A O 1
ATOM 4576 N N . VAL A 1 595 ? 2.737 -5.442 -19.252 1.00 95.25 595 VAL A N 1
ATOM 4577 C CA . VAL A 1 595 ? 1.605 -4.520 -19.421 1.00 95.25 595 VAL A CA 1
ATOM 4578 C C . VAL A 1 595 ? 0.423 -5.273 -19.993 1.00 95.25 595 VAL A C 1
ATOM 4580 O O . VAL A 1 595 ? 0.602 -6.029 -20.953 1.00 95.25 595 VAL A O 1
ATOM 4583 N N . ASP A 1 596 ? -0.763 -5.012 -19.463 1.00 94.44 596 ASP A N 1
ATOM 4584 C CA . ASP A 1 596 ? -2.017 -5.477 -20.048 1.00 94.44 596 ASP A CA 1
ATOM 4585 C C . ASP A 1 596 ? -2.523 -4.540 -21.166 1.00 94.44 596 ASP A C 1
ATOM 4587 O O . ASP A 1 596 ? -1.865 -3.579 -21.587 1.00 94.44 596 ASP A O 1
ATOM 4591 N N . SER A 1 597 ? -3.730 -4.811 -21.665 1.00 91.94 597 SER A N 1
ATOM 4592 C CA . SER A 1 597 ? -4.327 -4.024 -22.744 1.00 91.94 597 SER A CA 1
ATOM 4593 C C . SER A 1 597 ? -4.870 -2.658 -22.303 1.00 91.94 597 SER A C 1
ATOM 4595 O O . SER A 1 597 ? -5.110 -1.790 -23.153 1.00 91.94 597 SER A O 1
ATOM 4597 N N . LYS A 1 598 ? -5.052 -2.448 -20.995 1.00 90.50 598 LYS A N 1
ATOM 4598 C CA . LYS A 1 598 ? -5.568 -1.213 -20.388 1.00 90.50 598 LYS A CA 1
ATOM 4599 C C . LYS A 1 598 ? -4.473 -0.356 -19.739 1.00 90.50 598 LYS A C 1
ATOM 4601 O O . LYS A 1 598 ? -4.766 0.750 -19.287 1.00 90.50 598 LYS A O 1
ATOM 4606 N N . GLY A 1 599 ? -3.220 -0.803 -19.774 1.00 90.88 599 GLY A N 1
ATOM 4607 C CA . GLY A 1 599 ? -2.053 -0.088 -19.271 1.00 90.88 599 GLY A CA 1
ATOM 4608 C C . GLY A 1 599 ? -1.684 -0.390 -17.817 1.00 90.88 599 GLY A C 1
ATOM 4609 O O . GLY A 1 599 ? -0.804 0.294 -17.296 1.00 90.88 599 GLY A O 1
ATOM 4610 N N . ALA A 1 600 ? -2.308 -1.369 -17.148 1.00 91.38 600 ALA A N 1
ATOM 4611 C CA . ALA A 1 600 ? -1.817 -1.808 -15.844 1.00 91.38 600 ALA A CA 1
ATOM 4612 C C . ALA A 1 600 ? -0.502 -2.574 -16.013 1.00 91.38 600 ALA A C 1
ATOM 4614 O O . ALA A 1 600 ? -0.250 -3.198 -17.045 1.00 91.38 600 ALA A O 1
ATOM 4615 N N . THR A 1 601 ? 0.366 -2.467 -15.009 1.00 93.38 601 THR A N 1
ATOM 4616 C CA . THR A 1 601 ? 1.750 -2.931 -15.090 1.00 93.38 601 THR A CA 1
ATOM 4617 C C . THR A 1 601 ? 2.177 -3.654 -13.832 1.00 93.38 601 THR A C 1
ATOM 4619 O O . THR A 1 601 ? 1.781 -3.262 -12.733 1.00 93.38 601 THR A O 1
ATOM 4622 N N . ASP A 1 602 ? 3.067 -4.624 -14.017 1.00 94.06 602 ASP A N 1
ATOM 4623 C CA . ASP A 1 602 ? 3.821 -5.261 -12.943 1.00 94.06 602 ASP A CA 1
ATOM 4624 C C . ASP A 1 602 ? 5.270 -5.539 -13.371 1.00 94.06 602 ASP A C 1
ATOM 4626 O O . ASP A 1 602 ? 5.625 -5.436 -14.555 1.00 94.06 602 ASP A O 1
ATOM 4630 N N . TYR A 1 603 ? 6.123 -5.831 -12.393 1.00 93.50 603 TYR A N 1
ATOM 4631 C CA . TYR A 1 603 ? 7.572 -5.911 -12.542 1.00 93.50 603 TYR A CA 1
ATOM 4632 C C . TYR A 1 603 ? 8.134 -7.103 -11.771 1.00 93.50 603 TYR A C 1
ATOM 4634 O O . TYR A 1 603 ? 7.702 -7.378 -10.657 1.00 93.50 603 TYR A O 1
ATOM 4642 N N . VAL A 1 604 ? 9.156 -7.748 -12.332 1.00 94.62 604 VAL A N 1
ATOM 4643 C CA . VAL A 1 604 ? 9.845 -8.886 -11.708 1.00 94.62 604 VAL A CA 1
ATOM 4644 C C . VAL A 1 604 ? 11.349 -8.828 -11.951 1.00 94.62 604 VAL A C 1
ATOM 4646 O O . VAL A 1 604 ? 11.816 -8.245 -12.936 1.00 94.62 604 VAL A O 1
ATOM 4649 N N . THR A 1 605 ? 12.111 -9.448 -11.049 1.00 95.38 605 THR A N 1
ATOM 4650 C CA . THR A 1 605 ? 13.530 -9.765 -11.259 1.00 95.38 605 THR A CA 1
ATOM 4651 C C . THR A 1 605 ? 13.673 -11.248 -11.599 1.00 95.38 605 THR A C 1
ATOM 4653 O O . THR A 1 605 ? 13.255 -12.093 -10.819 1.00 95.38 605 THR A O 1
ATOM 4656 N N . PHE A 1 606 ? 14.276 -11.574 -12.735 1.00 95.50 606 PHE A N 1
ATOM 4657 C CA . PHE A 1 606 ? 14.758 -12.924 -13.013 1.00 95.50 606 PHE A CA 1
ATOM 4658 C C . PHE A 1 606 ? 16.203 -13.049 -12.538 1.00 95.50 606 PHE A C 1
ATOM 4660 O O . PHE A 1 606 ? 17.047 -12.241 -12.933 1.00 95.50 606 PHE A O 1
ATOM 4667 N N . ASP A 1 607 ? 16.475 -14.052 -11.714 1.00 95.81 607 ASP A N 1
ATOM 4668 C CA . ASP A 1 607 ? 17.813 -14.463 -11.307 1.00 95.81 607 ASP A CA 1
ATOM 4669 C C . ASP A 1 607 ? 18.285 -15.569 -12.247 1.00 95.81 607 ASP A C 1
ATOM 4671 O O . ASP A 1 607 ? 17.859 -16.715 -12.128 1.00 95.81 607 ASP A O 1
ATOM 4675 N N . VAL A 1 608 ? 19.125 -15.217 -13.225 1.00 96.69 608 VAL A N 1
ATOM 4676 C CA . VAL A 1 608 ? 19.516 -16.141 -14.296 1.00 96.69 608 VAL A CA 1
ATOM 4677 C C . VAL A 1 608 ? 20.912 -16.693 -14.056 1.00 96.69 608 VAL A C 1
ATOM 4679 O O . VAL A 1 608 ? 21.903 -15.973 -14.208 1.00 96.69 608 VAL A O 1
ATOM 4682 N N . GLU A 1 609 ? 21.002 -17.977 -13.706 1.00 96.38 609 GLU A N 1
ATOM 4683 C CA . GLU A 1 609 ? 22.273 -18.694 -13.587 1.00 96.38 609 GLU A CA 1
ATOM 4684 C C . GLU A 1 609 ? 22.778 -19.171 -14.956 1.00 96.38 609 GLU A C 1
ATOM 4686 O O . GLU A 1 609 ? 22.055 -19.777 -15.747 1.00 96.38 609 GLU A O 1
ATOM 4691 N N . ILE A 1 610 ? 24.059 -18.935 -15.239 1.00 96.75 610 ILE A N 1
ATOM 4692 C CA . ILE A 1 610 ? 24.722 -19.494 -16.417 1.00 96.75 610 ILE A CA 1
ATOM 4693 C C . ILE A 1 610 ? 25.144 -20.934 -16.123 1.00 96.75 610 ILE A C 1
ATOM 4695 O O . ILE A 1 610 ? 26.072 -21.168 -15.343 1.00 96.75 610 ILE A O 1
ATOM 4699 N N . VAL A 1 611 ? 24.520 -21.898 -16.796 1.00 96.50 611 VAL A N 1
ATOM 4700 C CA . VAL A 1 611 ? 24.767 -23.335 -16.596 1.00 96.50 611 VAL A CA 1
ATOM 4701 C C . VAL A 1 611 ? 25.551 -23.954 -17.756 1.00 96.50 611 VAL A C 1
ATOM 4703 O O . VAL A 1 611 ? 25.587 -23.426 -18.870 1.00 96.50 611 VAL A O 1
ATOM 4706 N N . ASP A 1 612 ? 26.215 -25.084 -17.491 1.00 96.19 612 ASP A N 1
ATOM 4707 C CA . ASP A 1 612 ? 26.850 -25.891 -18.541 1.00 96.19 612 ASP A CA 1
ATOM 4708 C C . ASP A 1 612 ? 25.764 -26.642 -19.319 1.00 96.19 612 ASP A C 1
ATOM 4710 O O . ASP A 1 612 ? 25.084 -27.488 -18.754 1.00 96.19 612 ASP A O 1
ATOM 4714 N N . GLY A 1 613 ? 25.588 -26.378 -20.610 1.00 94.94 613 GLY A N 1
ATOM 4715 C CA . GLY A 1 613 ? 24.546 -27.039 -21.405 1.00 94.94 613 GLY A CA 1
ATOM 4716 C C . GLY A 1 613 ? 24.640 -28.573 -21.460 1.00 94.94 613 GLY A C 1
ATOM 4717 O O . GLY A 1 613 ? 23.664 -29.254 -21.762 1.00 94.94 613 GLY A O 1
ATOM 4718 N N . SER A 1 614 ? 25.817 -29.140 -21.166 1.00 95.50 614 SER A N 1
ATOM 4719 C CA . SER A 1 614 ? 26.094 -30.577 -21.289 1.00 95.50 614 SER A CA 1
ATOM 4720 C C . SER A 1 614 ? 25.853 -31.406 -20.025 1.00 95.50 614 SER A C 1
ATOM 4722 O O . SER A 1 614 ? 26.054 -32.626 -20.056 1.00 95.50 614 SER A O 1
ATOM 4724 N N . ILE A 1 615 ? 25.469 -30.765 -18.920 1.00 96.38 615 ILE A N 1
ATOM 4725 C CA . ILE A 1 615 ? 25.154 -31.436 -17.655 1.00 96.38 615 ILE A CA 1
ATOM 4726 C C . ILE A 1 615 ? 23.645 -31.463 -17.425 1.00 96.38 615 ILE A C 1
ATOM 4728 O O . ILE A 1 615 ? 22.911 -30.704 -18.037 1.00 96.38 615 ILE A O 1
ATOM 4732 N N . ASP A 1 616 ? 23.228 -32.352 -16.538 1.00 95.81 616 ASP A N 1
ATOM 4733 C CA . ASP A 1 616 ? 21.883 -32.448 -15.972 1.00 95.81 616 ASP A CA 1
ATOM 4734 C C . ASP A 1 616 ? 21.967 -31.797 -14.582 1.00 95.81 616 ASP A C 1
ATOM 4736 O O . ASP A 1 616 ? 22.592 -32.365 -13.673 1.00 95.81 616 ASP A O 1
ATOM 4740 N N . THR A 1 617 ? 21.536 -30.536 -14.472 1.00 94.50 617 THR A N 1
ATOM 4741 C CA . THR A 1 617 ? 21.759 -29.728 -13.260 1.00 94.50 617 THR A CA 1
ATOM 4742 C C . THR A 1 617 ? 20.835 -30.145 -12.129 1.00 94.50 617 THR A C 1
ATOM 4744 O O . THR A 1 617 ? 21.291 -30.268 -10.986 1.00 94.50 617 THR A O 1
ATOM 4747 N N . ASP A 1 618 ? 19.559 -30.379 -12.417 1.00 93.94 618 ASP A N 1
ATOM 4748 C CA . ASP A 1 618 ? 18.592 -30.741 -11.392 1.00 93.94 618 ASP A CA 1
ATOM 4749 C C . ASP A 1 618 ? 18.603 -32.253 -11.090 1.00 93.94 618 ASP A C 1
ATOM 4751 O O . ASP A 1 618 ? 18.393 -32.667 -9.942 1.00 93.94 618 ASP A O 1
ATOM 4755 N N . GLY A 1 619 ? 18.998 -33.103 -12.033 1.00 95.44 619 GLY A N 1
ATOM 4756 C CA . GLY A 1 619 ? 19.089 -34.548 -11.894 1.00 95.44 619 GLY A CA 1
ATOM 4757 C C . GLY A 1 619 ? 17.789 -35.270 -12.238 1.00 95.44 619 GLY A C 1
ATOM 4758 O O . GLY A 1 619 ? 17.420 -36.186 -11.483 1.00 95.44 619 GLY A O 1
ATOM 4759 N N . ASP A 1 620 ? 17.053 -34.836 -13.257 1.00 95.38 620 ASP A N 1
ATOM 4760 C CA . ASP A 1 620 ? 15.862 -35.508 -13.785 1.00 95.38 620 ASP A CA 1
ATOM 4761 C C . ASP A 1 620 ? 16.164 -36.469 -14.961 1.00 95.38 620 ASP A C 1
ATOM 4763 O O . ASP A 1 620 ? 15.310 -37.268 -15.318 1.00 95.38 620 ASP A O 1
ATOM 4767 N N . ASN A 1 621 ? 17.416 -36.536 -15.436 1.00 95.62 621 ASN A N 1
ATOM 4768 C CA . ASN A 1 621 ? 17.922 -37.291 -16.598 1.00 95.62 621 ASN A CA 1
ATOM 4769 C C . ASN A 1 621 ? 17.798 -36.604 -17.972 1.00 95.62 621 ASN A C 1
ATOM 4771 O O . ASN A 1 621 ? 18.175 -37.230 -18.978 1.00 95.62 621 ASN A O 1
ATOM 4775 N N . LEU A 1 622 ? 17.347 -35.356 -18.046 1.00 95.69 622 LEU A N 1
ATOM 4776 C CA . LEU A 1 622 ? 17.547 -34.470 -19.187 1.00 95.69 622 LEU A CA 1
ATOM 4777 C C . LEU A 1 622 ? 18.801 -33.620 -18.953 1.00 95.69 622 LEU A C 1
ATOM 4779 O O . LEU A 1 622 ? 19.163 -33.297 -17.832 1.00 95.69 622 LEU A O 1
ATOM 4783 N N . ILE A 1 623 ? 19.555 -33.331 -20.015 1.00 97.06 623 ILE A N 1
ATOM 4784 C CA . ILE A 1 623 ? 20.645 -32.349 -19.906 1.00 97.06 623 ILE A CA 1
ATOM 4785 C C . ILE A 1 623 ? 20.082 -30.957 -20.179 1.00 97.06 623 ILE A C 1
ATOM 4787 O O . ILE A 1 623 ? 19.187 -30.818 -21.013 1.00 97.06 623 ILE A O 1
ATOM 4791 N N . ASN A 1 624 ? 20.691 -29.930 -19.593 1.00 96.25 624 ASN A N 1
ATOM 4792 C CA . ASN A 1 624 ? 20.208 -28.553 -19.665 1.00 96.25 624 ASN A CA 1
ATOM 4793 C C . ASN A 1 624 ? 19.940 -28.085 -21.112 1.00 96.25 624 ASN A C 1
ATOM 4795 O O . ASN A 1 624 ? 18.921 -27.463 -21.385 1.00 96.25 624 ASN A O 1
ATOM 4799 N N . ASP A 1 625 ? 20.822 -28.385 -22.080 1.00 96.50 625 ASP A N 1
ATOM 4800 C CA . ASP A 1 625 ? 20.599 -27.989 -23.485 1.00 96.50 625 ASP A CA 1
ATOM 4801 C C . ASP A 1 625 ? 19.372 -28.671 -24.120 1.00 96.50 625 ASP A C 1
ATOM 4803 O O . ASP A 1 625 ? 18.726 -28.072 -24.985 1.00 96.50 625 ASP A O 1
ATOM 4807 N N . ASP A 1 626 ? 19.041 -29.899 -23.710 1.00 96.31 626 ASP A N 1
ATOM 4808 C CA . ASP A 1 626 ? 17.828 -30.588 -24.161 1.00 96.31 626 ASP A CA 1
ATOM 4809 C C . ASP A 1 626 ? 16.587 -29.954 -23.511 1.00 96.31 626 ASP A C 1
ATOM 4811 O O . ASP A 1 626 ? 15.601 -29.696 -24.204 1.00 96.31 626 ASP A O 1
ATOM 4815 N N . GLU A 1 627 ? 16.658 -29.611 -22.225 1.00 95.44 627 GLU A N 1
ATOM 4816 C CA . GLU A 1 627 ? 15.597 -28.901 -21.502 1.00 95.44 627 GLU A CA 1
ATOM 4817 C C . GLU A 1 627 ? 15.305 -27.531 -22.120 1.00 95.44 627 GLU A C 1
ATOM 4819 O O . GLU A 1 627 ? 14.172 -27.230 -22.505 1.00 95.44 627 GLU A O 1
ATOM 4824 N N . PHE A 1 628 ? 16.338 -26.723 -22.351 1.00 95.06 628 PHE A N 1
ATOM 4825 C CA . PHE A 1 628 ? 16.202 -25.420 -22.995 1.00 95.06 628 PHE A CA 1
ATOM 4826 C C . PHE A 1 628 ? 15.651 -25.513 -24.420 1.00 95.06 628 PHE A C 1
ATOM 4828 O O . PHE A 1 628 ? 14.904 -24.631 -24.852 1.00 95.06 628 PHE A O 1
ATOM 4835 N N . ALA A 1 629 ? 15.994 -26.570 -25.164 1.00 92.00 629 ALA A N 1
ATOM 4836 C CA . ALA A 1 629 ? 15.440 -26.813 -26.494 1.00 92.00 629 ALA A CA 1
ATOM 4837 C C . ALA A 1 629 ? 13.943 -27.172 -26.457 1.00 92.00 629 ALA A C 1
ATOM 4839 O O . ALA A 1 629 ? 13.238 -26.937 -27.445 1.00 92.00 629 ALA A O 1
ATOM 4840 N N . LEU A 1 630 ? 13.466 -27.720 -25.338 1.00 90.50 630 LEU A N 1
ATOM 4841 C CA . LEU A 1 630 ? 12.061 -28.028 -25.071 1.00 90.50 630 LEU A CA 1
ATOM 4842 C C . LEU A 1 630 ? 11.311 -26.867 -24.393 1.00 90.50 630 LEU A C 1
ATOM 4844 O O . LEU A 1 630 ? 10.084 -26.854 -24.408 1.00 90.50 630 LEU A O 1
ATOM 4848 N N . GLY A 1 631 ? 12.029 -25.861 -23.886 1.00 89.62 631 GLY A N 1
ATOM 4849 C CA . GLY A 1 631 ? 11.466 -24.735 -23.138 1.00 89.62 631 GLY A CA 1
ATOM 4850 C C . GLY A 1 631 ? 11.287 -25.015 -21.643 1.00 89.62 631 GLY A C 1
ATOM 4851 O O . GLY A 1 631 ? 10.585 -24.255 -20.980 1.00 89.62 631 GLY A O 1
ATOM 4852 N N . LEU A 1 632 ? 11.909 -26.076 -21.132 1.00 91.31 632 LEU A N 1
ATOM 4853 C CA . LEU A 1 632 ? 11.879 -26.509 -19.736 1.00 91.31 632 LEU A CA 1
ATOM 4854 C C . LEU A 1 632 ? 12.840 -25.691 -18.861 1.00 91.31 632 LEU A C 1
ATOM 4856 O O . LEU A 1 632 ? 13.617 -24.876 -19.376 1.00 91.31 632 LEU A O 1
ATOM 4860 N N . ASN A 1 633 ? 12.747 -25.858 -17.544 1.00 90.81 633 ASN A N 1
ATOM 4861 C CA . ASN A 1 633 ? 13.596 -25.192 -16.564 1.00 90.81 633 ASN A CA 1
ATOM 4862 C C . ASN A 1 633 ? 14.676 -26.145 -16.041 1.00 90.81 633 ASN A C 1
ATOM 4864 O O . ASN A 1 633 ? 14.419 -26.920 -15.135 1.00 90.81 633 ASN A O 1
ATOM 4868 N N . ALA A 1 634 ? 15.915 -25.945 -16.497 1.00 94.50 634 ALA A N 1
ATOM 4869 C CA . ALA A 1 634 ? 17.079 -26.754 -16.119 1.00 94.50 634 ALA A CA 1
ATOM 4870 C C . ALA A 1 634 ? 17.460 -26.759 -14.624 1.00 94.50 634 ALA A C 1
ATOM 4872 O O . ALA A 1 634 ? 18.426 -27.405 -14.217 1.00 94.50 634 ALA A O 1
ATOM 4873 N N . LEU A 1 635 ? 16.778 -25.970 -13.792 1.00 93.50 635 LEU A N 1
ATOM 4874 C CA . LEU A 1 635 ? 16.957 -25.943 -12.340 1.00 93.50 635 LEU A CA 1
ATOM 4875 C C . LEU A 1 635 ? 15.806 -26.641 -11.599 1.00 93.50 635 LEU A C 1
ATOM 4877 O O . LEU A 1 635 ? 15.832 -26.702 -10.365 1.00 93.50 635 LEU A O 1
ATOM 4881 N N . ASN A 1 636 ? 14.795 -27.134 -12.316 1.00 92.75 636 ASN A N 1
ATOM 4882 C CA . ASN A 1 636 ? 13.574 -27.678 -11.754 1.00 92.75 636 ASN A CA 1
ATOM 4883 C C . ASN A 1 636 ? 13.072 -28.900 -12.536 1.00 92.75 636 ASN A C 1
ATOM 4885 O O . ASN A 1 636 ? 12.464 -28.750 -13.587 1.00 92.75 636 ASN A O 1
ATOM 4889 N N . LYS A 1 637 ? 13.173 -30.071 -11.894 1.00 95.50 637 LYS A N 1
ATOM 4890 C CA . LYS A 1 637 ? 12.848 -31.386 -12.475 1.00 95.50 637 LYS A CA 1
ATOM 4891 C C . LYS A 1 637 ? 11.438 -31.533 -13.024 1.00 95.50 637 LYS A C 1
ATOM 4893 O O . LYS A 1 637 ? 11.170 -32.526 -13.680 1.00 95.50 637 LYS A O 1
ATOM 4898 N N . ASP A 1 638 ? 10.534 -30.682 -12.567 1.00 92.81 638 ASP A N 1
ATOM 4899 C CA . ASP A 1 638 ? 9.097 -30.702 -12.809 1.00 92.81 638 ASP A CA 1
ATOM 4900 C C . ASP A 1 638 ? 8.711 -29.258 -13.135 1.00 92.81 638 ASP A C 1
ATOM 4902 O O . ASP A 1 638 ? 8.400 -28.455 -12.246 1.00 92.81 638 ASP A O 1
ATOM 4906 N N . THR A 1 639 ? 8.902 -28.883 -14.401 1.00 91.31 639 THR A N 1
ATOM 4907 C CA . THR A 1 639 ? 8.883 -27.490 -14.854 1.00 91.31 639 THR A CA 1
ATOM 4908 C C . THR A 1 639 ? 7.535 -26.821 -14.594 1.00 91.31 639 THR A C 1
ATOM 4910 O O . THR A 1 639 ? 7.506 -25.628 -14.266 1.00 91.31 639 THR A O 1
ATOM 4913 N N . ASP A 1 640 ? 6.431 -27.547 -14.745 1.00 88.56 640 ASP A N 1
ATOM 4914 C CA . ASP A 1 640 ? 5.077 -27.026 -14.558 1.00 88.56 640 ASP A CA 1
ATOM 4915 C C . ASP A 1 640 ? 4.485 -27.316 -13.167 1.00 88.56 640 ASP A C 1
ATOM 4917 O O . ASP A 1 640 ? 3.518 -26.660 -12.768 1.00 88.56 640 ASP A O 1
ATOM 4921 N N . GLY A 1 641 ? 5.132 -28.174 -12.375 1.00 89.31 641 GLY A N 1
ATOM 4922 C CA . GLY A 1 641 ? 4.811 -28.416 -10.975 1.00 89.31 641 GLY A CA 1
ATOM 4923 C C . GLY A 1 641 ? 3.639 -29.373 -10.767 1.00 89.31 641 GLY A C 1
ATOM 4924 O O . GLY A 1 641 ? 3.007 -29.323 -9.703 1.00 89.31 641 GLY A O 1
ATOM 4925 N N . ASP A 1 642 ? 3.310 -30.206 -11.756 1.00 88.31 642 ASP A N 1
ATOM 4926 C CA . ASP A 1 642 ? 2.200 -31.164 -11.697 1.00 88.31 642 ASP A CA 1
ATOM 4927 C C . ASP A 1 642 ? 2.524 -32.421 -10.855 1.00 88.31 642 ASP A C 1
ATOM 4929 O O . ASP A 1 642 ? 1.635 -33.193 -10.467 1.00 88.31 642 ASP A O 1
ATOM 4933 N N . GLY A 1 643 ? 3.796 -32.587 -10.482 1.00 91.19 643 GLY A N 1
ATOM 4934 C CA . GLY A 1 643 ? 4.327 -33.688 -9.689 1.00 91.19 643 GLY A CA 1
ATOM 4935 C C . GLY A 1 643 ? 5.003 -34.794 -10.503 1.00 91.19 643 GLY A C 1
ATOM 4936 O O . GLY A 1 643 ? 5.393 -35.812 -9.907 1.00 91.19 643 GLY A O 1
ATOM 4937 N N . ILE A 1 644 ? 5.136 -34.642 -11.822 1.00 92.44 644 ILE A N 1
ATOM 4938 C CA . ILE A 1 644 ? 5.815 -35.567 -12.731 1.00 92.44 644 ILE A CA 1
ATOM 4939 C C . ILE A 1 644 ? 7.076 -34.895 -13.279 1.00 92.44 644 ILE A C 1
ATOM 4941 O O . ILE A 1 644 ? 7.059 -33.757 -13.712 1.00 92.44 644 ILE A O 1
ATOM 4945 N N . ASN A 1 645 ? 8.195 -35.623 -13.269 1.00 95.12 645 ASN A N 1
ATOM 4946 C CA . ASN A 1 645 ? 9.433 -35.088 -13.824 1.00 95.12 645 ASN A CA 1
ATOM 4947 C C . ASN A 1 645 ? 9.352 -34.888 -15.348 1.00 95.12 645 ASN A C 1
ATOM 4949 O O . ASN A 1 645 ? 8.775 -35.732 -16.044 1.00 95.12 645 ASN A O 1
ATOM 4953 N N . ASP A 1 646 ? 10.056 -33.885 -15.866 1.00 94.62 646 ASP A N 1
ATOM 4954 C CA . ASP A 1 646 ? 10.066 -33.506 -17.279 1.00 94.62 646 ASP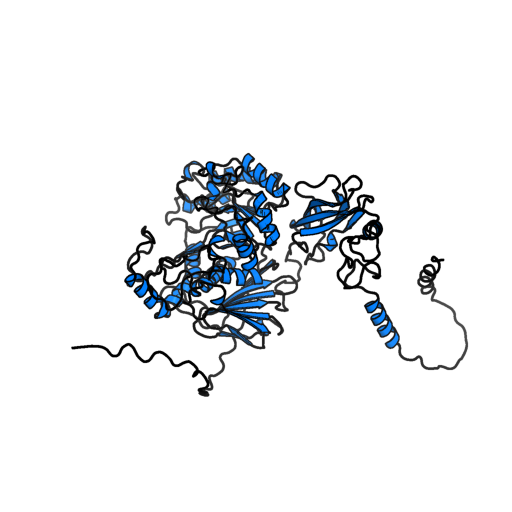 A CA 1
ATOM 4955 C C . ASP A 1 646 ? 10.554 -34.637 -18.205 1.00 94.62 646 ASP A C 1
ATOM 4957 O O . ASP A 1 646 ? 10.040 -34.816 -19.313 1.00 94.62 646 ASP A O 1
ATOM 4961 N N . ASP A 1 647 ? 11.511 -35.462 -17.757 1.00 94.94 647 ASP A N 1
ATOM 4962 C CA . ASP A 1 647 ? 11.998 -36.632 -18.506 1.00 94.94 647 ASP A CA 1
ATOM 4963 C C . ASP A 1 647 ? 10.927 -37.713 -18.755 1.00 94.94 647 ASP A C 1
ATOM 4965 O O . ASP A 1 647 ? 11.044 -38.529 -19.685 1.00 94.94 647 ASP A O 1
ATOM 4969 N N . VAL A 1 648 ? 9.890 -37.734 -17.915 1.00 94.38 648 VAL A N 1
ATOM 4970 C CA . VAL A 1 648 ? 8.778 -38.687 -17.957 1.00 94.38 648 VAL A CA 1
ATOM 4971 C C . VAL A 1 648 ? 7.506 -38.054 -18.509 1.00 94.38 648 VAL A C 1
ATOM 4973 O O . VAL A 1 648 ? 6.729 -38.769 -19.155 1.00 94.38 648 VAL A O 1
ATOM 4976 N N . ASP A 1 649 ? 7.274 -36.771 -18.249 1.00 91.19 649 ASP A N 1
ATOM 4977 C CA . ASP A 1 649 ? 6.013 -36.129 -18.571 1.00 91.19 649 ASP A CA 1
ATOM 4978 C C . ASP A 1 649 ? 5.809 -35.945 -20.087 1.00 91.19 649 ASP A C 1
ATOM 4980 O O . ASP A 1 649 ? 6.702 -35.629 -20.875 1.00 91.19 649 ASP A O 1
ATOM 4984 N N . VAL A 1 650 ? 4.581 -36.218 -20.521 1.00 92.81 650 VAL A N 1
ATOM 4985 C CA . VAL A 1 650 ? 4.128 -36.042 -21.900 1.00 92.81 650 VAL A CA 1
ATOM 4986 C C . VAL A 1 650 ? 3.792 -34.574 -22.174 1.00 92.81 650 VAL A C 1
ATOM 4988 O O . VAL A 1 650 ? 3.866 -34.153 -23.336 1.00 92.81 650 VAL A O 1
ATOM 4991 N N . TYR A 1 651 ? 3.446 -33.806 -21.138 1.00 91.56 651 TYR A N 1
ATOM 4992 C CA . TYR A 1 651 ? 3.051 -32.406 -21.235 1.00 91.56 651 TYR A CA 1
ATOM 4993 C C . TYR A 1 651 ? 3.791 -31.496 -20.231 1.00 91.56 651 TYR A C 1
ATOM 4995 O O . TYR A 1 651 ? 3.114 -30.704 -19.594 1.00 91.56 651 TYR A O 1
ATOM 5003 N N . PRO A 1 652 ? 5.144 -31.476 -20.210 1.00 91.12 652 PRO A N 1
ATOM 5004 C CA . PRO A 1 652 ? 5.984 -30.877 -19.144 1.00 91.12 652 PRO A CA 1
ATOM 5005 C C . PRO A 1 652 ? 5.951 -29.334 -19.040 1.00 91.12 652 PRO A C 1
ATOM 5007 O O . PRO A 1 652 ? 6.866 -28.685 -18.542 1.00 91.12 652 PRO A O 1
ATOM 5010 N N . LEU A 1 653 ? 4.945 -28.701 -19.637 1.00 89.94 653 LEU A N 1
ATOM 5011 C CA . LEU A 1 653 ? 4.704 -27.260 -19.655 1.00 89.94 653 LEU A CA 1
ATOM 5012 C C . LEU A 1 653 ? 3.218 -26.936 -19.394 1.00 89.94 653 LEU A C 1
ATOM 5014 O O . LEU A 1 653 ? 2.798 -25.797 -19.621 1.00 89.94 653 LEU A O 1
ATOM 5018 N N . ASP A 1 654 ? 2.403 -27.923 -19.026 1.00 87.38 654 ASP A N 1
ATOM 5019 C CA . ASP A 1 654 ? 0.951 -27.839 -18.886 1.00 87.38 654 ASP A CA 1
ATOM 5020 C C . ASP A 1 654 ? 0.493 -28.655 -17.670 1.00 87.38 654 ASP A C 1
ATOM 5022 O O . ASP A 1 654 ? 0.018 -29.781 -17.802 1.00 87.38 654 ASP A O 1
ATOM 5026 N N . ALA A 1 655 ? 0.552 -28.017 -16.498 1.00 86.81 655 ALA A N 1
ATOM 5027 C CA . ALA A 1 655 ? 0.233 -28.634 -15.211 1.00 86.81 655 ALA A CA 1
ATOM 5028 C C . ALA A 1 655 ? -1.196 -29.203 -15.092 1.00 86.81 655 ALA A C 1
ATOM 5030 O O . ALA A 1 655 ? -1.500 -29.943 -14.157 1.00 86.81 655 ALA A O 1
ATOM 5031 N N . ASP A 1 656 ? -2.095 -28.853 -16.020 1.00 85.56 656 ASP A N 1
ATOM 5032 C CA . ASP A 1 656 ? -3.463 -29.372 -16.081 1.00 85.56 656 ASP A CA 1
ATOM 5033 C C . ASP A 1 656 ? -3.574 -30.653 -16.939 1.00 85.56 656 ASP A C 1
ATOM 5035 O O . ASP A 1 656 ? -4.686 -31.132 -17.192 1.00 85.56 656 ASP A O 1
ATOM 5039 N N . LYS A 1 657 ? -2.463 -31.203 -17.453 1.00 83.69 657 LYS A N 1
ATOM 5040 C CA . LYS A 1 657 ? -2.460 -32.418 -18.277 1.00 83.69 657 LYS A CA 1
ATOM 5041 C C . LYS A 1 657 ? -1.337 -33.371 -17.908 1.00 83.69 657 LYS A C 1
ATOM 5043 O O . LYS A 1 657 ? -0.177 -33.076 -18.120 1.00 83.69 657 LYS A O 1
ATOM 5048 N N . ASN A 1 658 ? -1.697 -34.617 -17.606 1.00 75.81 658 ASN A N 1
ATOM 5049 C CA . ASN A 1 658 ? -0.733 -35.716 -17.603 1.00 75.81 658 ASN A CA 1
ATOM 5050 C C . ASN A 1 658 ? -1.298 -37.021 -18.177 1.00 75.81 658 ASN A C 1
ATOM 5052 O O . ASN A 1 658 ? -2.508 -37.217 -18.333 1.00 75.81 658 ASN A O 1
ATOM 5056 N N . GLU A 1 659 ? -0.397 -37.963 -18.488 1.00 65.25 659 GLU A N 1
ATOM 5057 C CA . GLU A 1 659 ? -0.733 -39.267 -19.087 1.00 65.25 659 GLU A CA 1
ATOM 5058 C C . GLU A 1 659 ? -1.692 -40.105 -18.206 1.00 65.25 659 GLU A C 1
ATOM 5060 O O . GLU A 1 659 ? -2.280 -41.084 -18.680 1.00 65.25 659 GLU A O 1
ATOM 5065 N N . SER A 1 660 ? -1.844 -39.765 -16.919 1.00 59.53 660 SER A N 1
ATOM 5066 C CA . SER A 1 660 ? -2.737 -40.467 -15.993 1.00 59.53 660 SER A CA 1
ATOM 5067 C C . SER A 1 660 ? -4.207 -40.064 -16.173 1.00 59.53 660 SER A C 1
ATOM 5069 O O . SER A 1 660 ? -5.067 -40.949 -16.218 1.00 59.53 660 SER A O 1
ATOM 5071 N N . GLU A 1 661 ? -4.487 -38.781 -16.416 1.00 57.03 661 GLU A N 1
ATOM 5072 C CA . GLU A 1 661 ? -5.845 -38.268 -16.635 1.00 57.03 661 GLU A CA 1
ATOM 5073 C C . GLU A 1 661 ? -6.397 -38.618 -18.022 1.00 57.03 661 GLU A C 1
ATOM 5075 O O . GLU A 1 661 ? -7.566 -38.990 -18.147 1.00 57.03 661 GLU A O 1
ATOM 5080 N N . GLU A 1 662 ? -5.565 -38.602 -19.071 1.00 56.44 662 GLU A N 1
ATOM 5081 C CA . GLU A 1 662 ? -5.994 -39.055 -20.403 1.00 56.44 662 GLU A CA 1
ATOM 5082 C C . GLU A 1 662 ? -6.370 -40.544 -20.396 1.00 56.44 662 GLU A C 1
ATOM 5084 O O . GLU A 1 662 ? -7.359 -40.938 -21.018 1.00 56.44 662 GLU A O 1
ATOM 5089 N N . LYS A 1 663 ? -5.650 -41.381 -19.633 1.00 52.72 663 LYS A N 1
ATOM 5090 C CA . LYS A 1 663 ? -5.982 -42.808 -19.480 1.00 52.72 663 LYS A CA 1
ATOM 5091 C C . LYS A 1 663 ? -7.259 -43.034 -18.671 1.00 52.72 663 LYS A C 1
ATOM 5093 O O . LYS A 1 663 ? -7.967 -44.002 -18.957 1.00 52.72 663 LYS A O 1
ATOM 5098 N N . GLU A 1 664 ? -7.575 -42.188 -17.691 1.00 54.66 664 GLU A N 1
ATOM 5099 C CA . GLU A 1 664 ? -8.857 -42.243 -16.973 1.00 54.66 664 GLU A CA 1
ATOM 5100 C C . GLU A 1 664 ? -10.022 -41.780 -17.857 1.00 54.66 664 GLU A C 1
ATOM 5102 O O . GLU A 1 664 ? -11.041 -42.469 -17.927 1.00 54.66 664 GLU A O 1
ATOM 5107 N N . GLN A 1 665 ? -9.852 -40.703 -18.630 1.00 52.59 665 GLN A N 1
ATOM 5108 C CA . GLN A 1 665 ? -10.867 -40.225 -19.575 1.00 52.59 665 GLN A CA 1
ATOM 5109 C C . GLN A 1 665 ? -11.099 -41.207 -20.740 1.00 52.59 665 GLN A C 1
ATOM 5111 O O . GLN A 1 665 ? -12.245 -41.417 -21.152 1.00 52.59 665 GLN A O 1
ATOM 5116 N N . GLU A 1 666 ? -10.051 -41.869 -21.245 1.00 53.34 666 GLU A N 1
ATOM 5117 C CA . GLU A 1 666 ? -10.179 -42.949 -22.231 1.00 53.34 666 GLU A CA 1
ATOM 5118 C C . GLU A 1 666 ? -10.874 -44.185 -21.635 1.00 53.34 666 GLU A C 1
ATOM 5120 O O . GLU A 1 666 ? -11.740 -44.769 -22.290 1.00 53.34 666 GLU A O 1
ATOM 5125 N N . GLN A 1 667 ? -10.585 -44.559 -20.381 1.00 51.62 667 GLN A N 1
ATOM 5126 C CA . GLN A 1 667 ? -11.268 -45.674 -19.708 1.00 51.62 667 GLN A CA 1
ATOM 5127 C C . GLN A 1 667 ? -12.740 -45.374 -19.395 1.00 51.62 667 GLN A C 1
ATOM 5129 O O . GLN A 1 667 ? -13.577 -46.275 -19.512 1.00 51.62 667 GLN A O 1
ATOM 5134 N N . GLU A 1 668 ? -13.092 -44.135 -19.048 1.00 52.41 668 GLU A N 1
ATOM 5135 C CA . GLU A 1 668 ? -14.486 -43.719 -18.861 1.00 52.41 668 GLU A CA 1
ATOM 5136 C C . GLU A 1 668 ? -15.261 -43.688 -20.187 1.00 52.41 668 GLU A C 1
ATOM 5138 O O . GLU A 1 668 ? -16.415 -44.128 -20.238 1.00 52.41 668 GLU A O 1
ATOM 5143 N N . GLN A 1 669 ? -14.634 -43.267 -21.292 1.00 50.25 669 GLN A N 1
ATOM 5144 C CA . GLN A 1 669 ? -15.247 -43.337 -22.625 1.00 50.25 669 GLN A CA 1
ATOM 5145 C C . GLN A 1 669 ? -15.397 -44.778 -23.136 1.00 50.25 669 GLN A C 1
ATOM 5147 O O . GLN A 1 669 ? -16.402 -45.098 -23.780 1.00 50.25 669 GLN A O 1
ATOM 5152 N N . GLU A 1 670 ? -14.461 -45.674 -22.815 1.00 49.78 670 GLU A N 1
ATOM 5153 C CA . GLU A 1 670 ? -14.544 -47.090 -23.188 1.00 49.78 670 GLU A CA 1
ATOM 5154 C C . GLU A 1 670 ? -15.610 -47.833 -22.352 1.00 49.78 670 GLU A C 1
ATOM 5156 O O . GLU A 1 670 ? -16.372 -48.638 -22.895 1.00 49.78 670 GLU A O 1
ATOM 5161 N N . GLN A 1 671 ? -15.780 -47.489 -21.067 1.00 49.75 671 GLN A N 1
ATOM 5162 C CA . GLN A 1 671 ? -16.853 -48.022 -20.207 1.00 49.75 671 GLN A CA 1
ATOM 5163 C C . GLN A 1 671 ? -18.248 -47.447 -20.510 1.00 49.75 671 GLN A C 1
ATOM 5165 O O . GLN A 1 671 ? -19.254 -48.090 -20.195 1.00 49.75 671 GLN A O 1
ATOM 5170 N N . ALA A 1 672 ? -18.341 -46.279 -21.151 1.00 44.47 672 ALA A N 1
ATOM 5171 C CA . ALA A 1 672 ? -19.610 -45.663 -21.543 1.00 44.47 672 ALA A CA 1
ATOM 5172 C C . ALA A 1 672 ? -20.232 -46.259 -22.825 1.00 44.47 672 ALA A C 1
ATOM 5174 O O . ALA A 1 672 ? -21.361 -45.902 -23.179 1.00 44.47 672 ALA A O 1
ATOM 5175 N N . THR A 1 673 ? -19.555 -47.184 -23.521 1.00 43.00 673 THR A N 1
ATOM 5176 C CA . THR A 1 673 ? -20.152 -47.883 -24.672 1.00 43.00 673 THR A CA 1
ATOM 5177 C C . THR A 1 673 ? -20.980 -49.104 -24.232 1.00 43.00 673 THR A C 1
ATOM 5179 O O . THR A 1 673 ? -20.440 -50.060 -23.677 1.00 43.00 673 THR A O 1
ATOM 5182 N N . PRO A 1 674 ? -22.310 -49.134 -24.466 1.00 50.06 674 PRO A N 1
ATOM 5183 C CA . PRO A 1 674 ? -23.123 -50.298 -24.124 1.00 50.06 674 PRO A CA 1
ATOM 5184 C C . PRO A 1 674 ? -22.796 -51.476 -25.059 1.00 50.06 674 PRO A C 1
ATOM 5186 O O . PRO A 1 674 ? -22.464 -51.258 -26.228 1.00 50.06 674 PRO A O 1
ATOM 5189 N N . PRO A 1 675 ? -22.932 -52.736 -24.601 1.00 43.88 675 PRO A N 1
ATOM 5190 C CA . PRO A 1 675 ? -22.622 -53.891 -25.431 1.00 43.88 675 PRO A CA 1
ATOM 5191 C C . PRO A 1 675 ? -23.546 -53.929 -26.654 1.00 43.88 675 PRO A C 1
ATOM 5193 O O . PRO A 1 675 ? -24.772 -53.872 -26.537 1.00 43.88 675 PRO A O 1
ATOM 5196 N N . VAL A 1 676 ? -22.936 -54.026 -27.836 1.00 43.78 676 VAL A N 1
ATOM 5197 C CA . VAL A 1 676 ? -23.627 -54.144 -29.126 1.00 43.78 676 VAL A CA 1
ATOM 5198 C C . VAL A 1 676 ? -24.514 -55.399 -29.113 1.00 43.78 676 VAL A C 1
ATOM 5200 O O . VAL A 1 676 ? -24.008 -56.485 -28.818 1.00 43.78 676 VAL A O 1
ATOM 5203 N N . PRO A 1 677 ? -25.818 -55.308 -29.435 1.00 40.78 677 PRO A N 1
ATOM 5204 C CA . PRO A 1 677 ? -26.653 -56.491 -29.559 1.00 40.78 677 PRO A CA 1
ATOM 5205 C C . PRO A 1 677 ? -26.279 -57.260 -30.830 1.00 40.78 677 PRO A C 1
ATOM 5207 O O . PRO A 1 677 ? -26.127 -56.689 -31.909 1.00 40.78 677 PRO A O 1
ATOM 5210 N N . GLU A 1 678 ? -26.151 -58.573 -30.686 1.00 37.84 678 GLU A N 1
ATOM 5211 C CA . GLU A 1 678 ? -25.923 -59.522 -31.771 1.00 37.84 678 GLU A CA 1
ATOM 5212 C C . GLU A 1 678 ? -27.114 -59.475 -32.752 1.00 37.84 678 GLU A C 1
ATOM 5214 O O . GLU A 1 678 ? -28.249 -59.776 -32.377 1.00 37.84 678 GLU A O 1
ATOM 5219 N N . VAL A 1 679 ? -26.883 -59.051 -34.002 1.00 36.41 679 VAL A N 1
ATOM 5220 C CA . VAL A 1 679 ? -27.906 -59.036 -35.062 1.00 36.41 679 VAL A CA 1
ATOM 5221 C C . VAL A 1 679 ? -27.455 -59.909 -36.228 1.00 36.41 679 VAL A C 1
ATOM 5223 O O . VAL A 1 679 ? -26.401 -59.692 -36.823 1.00 36.41 679 VAL A O 1
ATOM 5226 N N . GLU A 1 680 ? -28.300 -60.894 -36.535 1.00 34.47 680 GLU A N 1
ATOM 5227 C CA . GLU A 1 680 ? -28.198 -61.826 -37.654 1.00 34.47 680 GLU A CA 1
ATOM 5228 C C . GLU A 1 680 ? -27.998 -61.127 -39.009 1.00 34.47 680 GLU A C 1
ATOM 5230 O O . GLU A 1 680 ? -28.659 -60.141 -39.347 1.00 34.47 680 GLU A O 1
ATOM 5235 N N . GLU A 1 681 ? -27.122 -61.715 -39.825 1.00 37.31 681 GLU A N 1
ATOM 5236 C CA . GLU A 1 681 ? -26.900 -61.351 -41.220 1.00 37.31 681 GLU A CA 1
ATOM 5237 C C . GLU A 1 681 ? -28.199 -61.341 -42.037 1.00 37.31 681 GLU A C 1
ATOM 5239 O O . GLU A 1 681 ? -28.897 -62.353 -42.153 1.00 37.31 681 GLU A O 1
ATOM 5244 N N . LYS A 1 682 ? -28.426 -60.248 -42.774 1.00 31.50 682 LYS A N 1
ATOM 5245 C CA . LYS A 1 682 ? -28.980 -60.339 -44.129 1.00 31.50 682 LYS A CA 1
ATOM 5246 C C . LYS A 1 682 ? -28.480 -59.216 -45.030 1.00 31.50 682 LYS A C 1
ATOM 5248 O O . LYS A 1 682 ? -28.659 -58.031 -44.779 1.00 31.50 682 LYS A O 1
ATOM 5253 N N . SER A 1 683 ? -27.856 -59.663 -46.111 1.00 30.52 683 SER A N 1
ATOM 5254 C CA . SER A 1 683 ? -27.271 -58.911 -47.212 1.00 30.52 683 SER A CA 1
ATOM 5255 C C . SER A 1 683 ? -28.254 -57.991 -47.944 1.00 30.52 683 SER A C 1
ATOM 5257 O O . SER A 1 683 ? -29.316 -58.452 -48.356 1.00 30.52 683 SER A O 1
ATOM 5259 N N . SER A 1 684 ? -27.815 -56.783 -48.297 1.00 30.61 684 SER A N 1
ATOM 5260 C CA . SER A 1 684 ? -27.625 -56.379 -49.703 1.00 30.61 684 SER A CA 1
ATOM 5261 C C . SER A 1 684 ? -27.048 -54.966 -49.770 1.00 30.61 684 SER A C 1
ATOM 5263 O O . SER A 1 684 ? -27.443 -54.097 -49.002 1.00 30.61 684 SER A O 1
ATOM 5265 N N . GLY A 1 685 ? -26.096 -54.771 -50.680 1.00 30.88 685 GLY A N 1
ATOM 5266 C CA . GLY A 1 685 ? -25.199 -53.625 -50.725 1.00 30.88 685 GLY A CA 1
ATOM 5267 C C . GLY A 1 685 ? -25.825 -52.278 -51.087 1.00 30.88 685 GLY A C 1
ATOM 5268 O O . GLY A 1 685 ? -26.797 -52.182 -51.831 1.00 30.88 685 GLY A O 1
ATOM 5269 N N . GLY A 1 686 ? -25.151 -51.240 -50.605 1.00 27.36 686 GLY A N 1
ATOM 5270 C CA . GLY A 1 686 ? -25.309 -49.845 -50.989 1.00 27.36 686 GLY A CA 1
ATOM 5271 C C . GLY A 1 686 ? -24.147 -49.066 -50.386 1.00 27.36 686 GLY A C 1
ATOM 5272 O O . GLY A 1 686 ? -24.084 -48.898 -49.175 1.00 27.36 686 GLY A O 1
ATOM 5273 N N . GLY A 1 687 ? -23.178 -48.680 -51.215 1.00 29.72 687 GLY A N 1
ATOM 5274 C CA . GLY A 1 687 ? -22.035 -47.886 -50.780 1.00 29.72 687 GLY A CA 1
ATOM 5275 C C . GLY A 1 687 ? -22.404 -46.420 -50.572 1.00 29.72 687 GLY A C 1
ATOM 5276 O O . GLY A 1 687 ? -23.190 -45.873 -51.338 1.00 29.72 687 GLY A O 1
ATOM 5277 N N . SER A 1 688 ? -21.802 -45.798 -49.562 1.00 31.95 688 SER A N 1
ATOM 5278 C CA . SER A 1 688 ? -21.128 -44.493 -49.610 1.00 31.95 688 SER A CA 1
ATOM 5279 C C . SER A 1 688 ? -20.714 -44.099 -48.186 1.00 31.95 688 SER A C 1
ATOM 5281 O O . SER A 1 688 ? -21.380 -44.469 -47.225 1.00 31.95 688 SER A O 1
ATOM 5283 N N . THR A 1 689 ? -19.645 -43.303 -48.098 1.00 31.84 689 THR A N 1
ATOM 5284 C CA . THR A 1 689 ? -19.176 -42.502 -46.950 1.00 31.84 689 THR A CA 1
ATOM 5285 C C . THR A 1 689 ? -18.641 -43.227 -45.711 1.00 31.84 689 THR A C 1
ATOM 5287 O O . THR A 1 689 ? -19.399 -43.676 -44.863 1.00 31.84 689 THR A O 1
ATOM 5290 N N . SER A 1 690 ? -17.306 -43.248 -45.586 1.00 32.25 690 SER A N 1
ATOM 5291 C CA . SER A 1 690 ? -16.587 -42.619 -44.459 1.00 32.25 690 SER A CA 1
ATOM 5292 C C . SER A 1 690 ? -15.074 -42.738 -44.663 1.00 32.25 690 SER A C 1
ATOM 5294 O O . SER A 1 690 ? -14.405 -43.629 -44.151 1.00 32.25 690 SER A O 1
ATOM 5296 N N . LEU A 1 691 ? -14.536 -41.817 -45.464 1.00 32.03 691 LEU A N 1
ATOM 5297 C CA . LEU A 1 691 ? -13.105 -41.578 -45.624 1.00 32.03 691 LEU A CA 1
ATOM 5298 C C . LEU A 1 691 ? -12.724 -40.403 -44.711 1.00 32.03 691 LEU A C 1
ATOM 5300 O O . LEU A 1 691 ? -12.503 -39.312 -45.213 1.00 32.03 691 LEU A O 1
ATOM 5304 N N . PHE A 1 692 ? -12.745 -40.585 -43.386 1.00 35.44 692 PHE A N 1
ATOM 5305 C CA . PHE A 1 692 ? -12.267 -39.546 -42.452 1.00 35.44 692 PHE A CA 1
ATOM 5306 C C . PHE A 1 692 ? -11.665 -40.060 -41.131 1.00 35.44 692 PHE A C 1
ATOM 5308 O O . PHE A 1 692 ? -11.263 -39.251 -40.310 1.00 35.44 692 PHE A O 1
ATOM 5315 N N . ILE A 1 693 ? -11.523 -41.378 -40.933 1.00 37.00 693 ILE A N 1
ATOM 5316 C CA . ILE A 1 693 ? -10.997 -41.942 -39.665 1.00 37.00 693 ILE A CA 1
ATOM 5317 C C . ILE A 1 693 ? -9.656 -42.687 -39.846 1.00 37.00 693 ILE A C 1
ATOM 5319 O O . ILE A 1 693 ? -9.007 -43.082 -38.888 1.00 37.00 693 ILE A O 1
ATOM 5323 N N . LEU A 1 694 ? -9.145 -42.811 -41.075 1.00 31.89 694 LEU A N 1
ATOM 5324 C CA . LEU A 1 694 ? -7.909 -43.563 -41.351 1.00 31.89 694 LEU A CA 1
ATOM 5325 C C . LEU A 1 694 ? -6.637 -42.710 -41.492 1.00 31.89 694 LEU A C 1
ATOM 5327 O O . LEU A 1 694 ? -5.597 -43.249 -41.863 1.00 31.89 694 LEU A O 1
ATOM 5331 N N . LEU A 1 695 ? -6.688 -41.411 -41.169 1.00 31.06 695 LEU A N 1
ATOM 5332 C CA . LEU A 1 695 ? -5.504 -40.539 -41.211 1.00 31.06 695 LEU A CA 1
ATOM 5333 C C . LEU A 1 695 ? -4.893 -40.227 -39.832 1.00 31.06 695 LEU A C 1
ATOM 5335 O O . LEU A 1 695 ? -3.736 -39.828 -39.784 1.00 31.06 695 LEU A O 1
ATOM 5339 N N . GLN A 1 696 ? -5.595 -40.474 -38.718 1.00 35.09 696 GLN A N 1
ATOM 5340 C CA . GLN A 1 696 ? -5.039 -40.236 -37.373 1.00 35.09 696 GLN A CA 1
ATOM 5341 C C . GLN A 1 696 ? -4.309 -41.446 -36.763 1.00 35.09 696 GLN A C 1
ATOM 5343 O O . GLN A 1 696 ? -3.405 -41.260 -35.959 1.00 35.09 696 GLN A O 1
ATOM 5348 N N . LEU A 1 697 ? -4.564 -42.680 -37.218 1.00 34.81 697 LEU A N 1
ATOM 5349 C CA . LEU A 1 697 ? -3.837 -43.865 -36.719 1.00 34.81 697 LEU A CA 1
ATOM 5350 C C . LEU A 1 697 ? -2.484 -44.137 -37.412 1.00 34.81 697 LEU A C 1
ATOM 5352 O O . LEU A 1 697 ? -1.739 -45.022 -36.992 1.00 34.81 697 LEU A O 1
ATOM 5356 N N . ALA A 1 698 ? -2.135 -43.392 -38.465 1.00 34.03 698 ALA A N 1
ATOM 5357 C CA . ALA A 1 698 ? -0.894 -43.612 -39.216 1.00 34.03 698 ALA A CA 1
ATOM 5358 C C . ALA A 1 698 ? 0.335 -42.885 -38.629 1.00 34.03 698 ALA A C 1
ATOM 5360 O O . ALA A 1 698 ? 1.460 -43.207 -39.009 1.00 34.03 698 ALA A O 1
ATOM 5361 N N . VAL A 1 699 ? 0.149 -41.957 -37.684 1.00 36.66 699 VAL A N 1
ATOM 5362 C CA . VAL A 1 699 ? 1.258 -41.225 -37.037 1.00 36.66 699 VAL A CA 1
ATOM 5363 C C . VAL A 1 699 ? 1.759 -41.949 -35.776 1.00 36.66 699 VAL A C 1
ATOM 5365 O O . VAL A 1 699 ? 2.958 -41.958 -35.508 1.00 36.66 699 VAL A O 1
ATOM 5368 N N . LEU A 1 700 ? 0.900 -42.710 -35.087 1.00 36.56 700 LEU A N 1
ATOM 5369 C CA . LEU A 1 700 ? 1.258 -43.417 -33.847 1.00 36.56 700 LEU A CA 1
ATOM 5370 C C . LEU A 1 700 ? 2.120 -44.684 -34.033 1.00 36.56 700 LEU A C 1
ATOM 5372 O O . LEU A 1 700 ? 2.658 -45.223 -33.070 1.00 36.56 700 LEU A O 1
ATOM 5376 N N . THR A 1 701 ? 2.301 -45.175 -35.266 1.00 36.22 701 THR A N 1
ATOM 5377 C CA . THR A 1 701 ? 3.134 -46.373 -35.521 1.00 36.22 701 THR A CA 1
ATOM 5378 C C . THR A 1 701 ? 4.565 -46.025 -35.963 1.00 36.22 701 THR A C 1
ATOM 5380 O O . THR A 1 701 ? 5.404 -46.919 -36.087 1.00 36.22 701 THR A O 1
ATOM 5383 N N . LEU A 1 702 ? 4.885 -44.739 -36.171 1.00 32.91 702 LEU A N 1
ATOM 5384 C CA . LEU A 1 702 ? 6.213 -44.314 -36.633 1.00 32.91 702 LEU A CA 1
ATOM 5385 C C . LEU A 1 702 ? 7.220 -44.085 -35.486 1.00 32.91 702 LEU A C 1
ATOM 5387 O O . LEU A 1 702 ? 8.421 -44.183 -35.717 1.00 32.91 702 LEU A O 1
ATOM 5391 N N . PHE A 1 703 ? 6.757 -43.904 -34.243 1.00 36.19 703 PHE A N 1
ATOM 5392 C CA . PHE A 1 703 ? 7.627 -43.653 -33.080 1.00 36.19 703 PHE A CA 1
ATOM 5393 C C . PHE A 1 703 ? 8.151 -44.909 -32.360 1.00 36.19 703 PHE A C 1
ATOM 5395 O O . PHE A 1 703 ? 9.088 -44.832 -31.574 1.00 36.19 703 PHE A O 1
ATOM 5402 N N . ARG A 1 704 ? 7.658 -46.113 -32.683 1.00 38.34 704 ARG A N 1
ATOM 5403 C CA . ARG A 1 704 ? 8.134 -47.373 -32.062 1.00 38.34 704 ARG A CA 1
ATOM 5404 C C . ARG A 1 704 ? 9.330 -48.036 -32.758 1.00 38.34 704 ARG A C 1
ATOM 5406 O O . ARG A 1 704 ? 9.587 -49.222 -32.544 1.00 38.34 704 ARG A O 1
ATOM 5413 N N . LYS A 1 705 ? 10.076 -47.322 -33.608 1.00 37.00 705 LYS A N 1
ATOM 5414 C CA . LYS A 1 705 ? 11.162 -47.941 -34.389 1.00 37.00 705 LYS A CA 1
ATOM 5415 C C . LYS A 1 705 ? 12.420 -47.097 -34.592 1.00 37.00 705 LYS A C 1
ATOM 5417 O O . LYS A 1 705 ? 13.029 -47.196 -35.648 1.00 37.00 705 LYS A O 1
ATOM 5422 N N . ILE A 1 706 ? 12.870 -46.362 -33.574 1.00 40.84 706 ILE A N 1
ATOM 5423 C CA . ILE A 1 706 ? 14.268 -45.898 -33.480 1.00 40.84 706 ILE A CA 1
ATOM 5424 C C . ILE A 1 706 ? 14.748 -46.028 -32.025 1.00 40.84 706 ILE A C 1
ATOM 5426 O O . ILE A 1 706 ? 14.756 -45.075 -31.264 1.00 40.84 706 ILE A O 1
ATOM 5430 N N . LYS A 1 707 ? 15.109 -47.252 -31.629 1.00 38.56 707 LYS A N 1
ATOM 5431 C CA . LYS A 1 707 ? 16.095 -47.557 -30.574 1.00 38.56 707 LYS A CA 1
ATOM 5432 C C . LYS A 1 707 ? 16.514 -49.021 -30.742 1.00 38.56 707 LYS A C 1
ATOM 5434 O O . LYS A 1 707 ? 15.905 -49.947 -30.205 1.00 38.56 707 LYS A O 1
ATOM 5439 N N . LYS A 1 708 ? 17.514 -49.215 -31.600 1.00 37.75 708 LYS A N 1
ATOM 5440 C CA . LYS A 1 708 ? 18.470 -50.322 -31.583 1.00 37.75 708 LYS A CA 1
ATOM 5441 C C . LYS A 1 708 ? 19.770 -49.853 -32.200 1.00 37.75 708 LYS A C 1
ATOM 5443 O O . LYS A 1 708 ? 19.679 -49.213 -33.271 1.00 37.75 708 LYS A O 1
#

Secondary structure (DSSP, 8-state):
----S-SS-----------------PPPPPPBP-EEEEEEE--TT-EEEE----TTSS---GGGSHHHHHHHHHHT--EEEES-HHHHTTEETTTTEEGGGGGGTTTS---GGGHHHHHHHHT-EEEEE--TTTS-HHHHHHHHHHHHTTT----EEE--S-TTSSSGGG--HHHH-SSHHHHHHHHHHHHHHHHHH-TT-EEEEE--S---SSTTSHHHHHHHHHHHH--S--EEEEEEEEEE----TTS-S-S-S---TT---HHHHHHHHHHHHH-HHHHHHHHHHHHHHHHHHHT-TT----TTSEEEEEEEEEEE-STTTTTBHHHHHHHHHHHHHHHTSTTEEEEEES-GGGSB---S-TTTT--S--SS---PPTT-B-HHHHHHHHHHHHHTT--EEEEEE-TTSPEE--SSS--EESEEEEEEE-SS-EEEEEEE-SSS-EEEEGGGG-SS--EEEEEEESSTT-B--SGGGEEEEEEE--SEEEE-TTEEEEEEEES-----SSS---PPPEES-SEEEEEEESS--EEEEGGGGEE-SSTTPPPEEEE-SS--TTEEE-TTSEEEE--TTSPTT-EEEEEEEEE-TTS-EEEEEEEEEEE-TTS-SSSSS--HHHHHHHT--TT-SSSS-SSS-TTT-SSTT-TT--HHHHHHHHHHHHHTSPPPP--------------SSSSSTTTTTSTTS---